Protein AF-0000000076629535 (afdb_homodimer)

Radius of gyration: 28.99 Å; Cα contacts (8 Å, |Δi|>4): 1174; chains: 2; bounding box: 66×89×82 Å

pLDDT: mean 70.81, std 27.28, range [21.86, 98.94]

Secondary structure (DSSP, 8-state):
---------B---PPPTTSEETTSHHHHHHHHHHHHHTTTHHHHHHHHT----SSTT-HHHHHHHHHHHHHT---SSEEETTEE---GGG--SS--BTTB--HHHHHHHHHHTT-EEEEEES--TT--TT-----SS---S--EEE--HHHHHHHHHHHHHSTTEEEEEEEETGGGT-SSSEEEEEEEEEETTTTEEEE--S-TTT---EEEEHHHHHHTT-SEETTTTEE-EEEEEES-HHHHHHHHHS-S-HHHHHHHHHHIIIIIHHS-HHHHHHHHHHHHHHHHTT----S--SGGGTT--S-THHHHHHHHHHHH-TT-TTHHHHHHHHH-S-HHHHHHHHHHHTT--/---------B---PPPTTSEETTSHHHHHHHHHHHHHTTTHHHHHHHHT----SSTT-HHHHHHHHHHHHHT---SSB-STTBB---GGG--SS--BTTB--HHHHHHHHHHTT-EEEEEES--TT--S------SS---S--EEE--HHHHHHHHHHHHHSTTEEEEEEEETGGGT-SSSEEEEEEEEEETTTTEEEE--S-TTT---EEEEHHHHHHTT-SEETTTTEE-EEEEEES-HHHHHHHHHS-S-HHHHHHHHHHIIIIIHHS-GGGTHHHHHHHHHHHHTT----S--SGGGTT--S-THHHHHHHHHHHH-TT-TTHHHHHHHHH-S-HHHHHHHHHHHTT--

Foldseek 3Di:
DPDPPPPDDDFADDADPQWAFCPDPVNVVLVVLQVLLLLQQQVVLLVVLAAAQPDPLRQLLSQLLSLCVSQVQFQVDDDPDPDTGDDSVSQPPADADPRGHAQQSSCVSNVVSQKDKAWEAADVPPDPPPDPQLLPPPPPDRHYYHDYLLNLLLLSSLQSNDGQKWKKWFFACVLSVHPDGTGIWTWRGARPVQQWTWTCGSNCSHPHIIIHRSVSSSVRQADADPPVRGGTTMMMIGNDPVVLLVSLQPFVDDSVLVVCLPCCVPVVVVPDLAVCLVVVVSNVVSGPVSNSDPDDPDPCVVVPPVDCPLVVCLVVCCVSPVPPVPSSVSSCSNCPPCVPVNVVVVCVVVVND/DPDPPPPDDDFADDADPQWAFCPDPVNVVLVVLQVLLLLQQQQVLLVVLAAAQPDPLRQLLSQLLSLCVSQVQFQVDDDPDPDTGDDSVSQPPADADPRGHAQQSSCVSNVVSQKDKAWEAADVPPDPPVLPPQPDPPPPDRRYYYDYLVNLLLLSSLQSNDGQKWKKWFFACVLSVHPDGTGIWTWRGARPVQQWTWTCGSNCSHPHIIIHRSVSSSSRQADADPPVRGGTTMMMIGNDPVVVLVSLQPFVPDSCVVVCLPCCVPVVVVDDLAVCLVVVVVSVVSGPVSDSDPDDPDPCVVVPDVDPCLVVCLVVCCVSPVPPVPSSVSSCVNCPPCVPVNVVVVCVVVVND

Nearest PDB structures (foldseek):
  2bu3-assembly2_B  TM=8.651E-01  e=1.064E-16  Anabaena sp.
  6tjl-assembly1_B  TM=8.712E-01  e=3.256E-16  Nostoc sp. PCC 7120 = FACHB-418
  2bu3-assembly1_A  TM=8.867E-01  e=6.507E-16  Anabaena sp.
  2btw-assembly1_A  TM=8.635E-01  e=5.546E-16  Nostoc sp. PCC 7120 = FACHB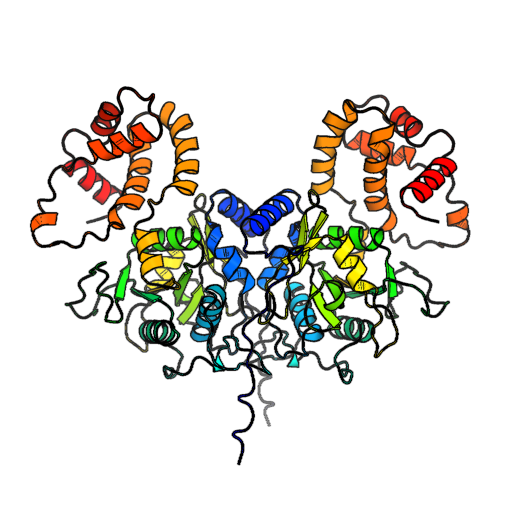-418
  2btw-assembly2_B  TM=8.607E-01  e=4.727E-16  Nostoc sp. PCC 7120 = FACHB-418

Structure (mmCIF, N/CA/C/O backbone):
data_AF-0000000076629535-model_v1
#
loop_
_entity.id
_entity.type
_entity.pdbx_description
1 polymer 'glutathione gamma-glutamylcysteinyltransferase'
#
loop_
_atom_site.group_PDB
_atom_site.id
_atom_site.type_symbol
_atom_site.label_atom_id
_atom_site.label_alt_id
_atom_site.label_comp_id
_atom_site.label_asym_id
_atom_site.label_entity_id
_atom_site.label_seq_id
_atom_site.pdbx_PDB_ins_code
_atom_site.Cartn_x
_atom_site.Cartn_y
_atom_site.Cartn_z
_atom_site.occupancy
_atom_site.B_iso_or_equiv
_atom_site.auth_seq_id
_atom_site.auth_comp_id
_atom_site.auth_asym_id
_atom_site.auth_atom_id
_atom_site.pdbx_PDB_model_num
ATOM 1 N N . MET A 1 1 ? -37.312 14 -29.25 1 21.86 1 MET A N 1
ATOM 2 C CA . MET A 1 1 ? -36 13.352 -29.281 1 21.86 1 MET A CA 1
ATOM 3 C C . MET A 1 1 ? -35.562 12.867 -27.891 1 21.86 1 MET A C 1
ATOM 5 O O . MET A 1 1 ? -35.5 13.656 -26.953 1 21.86 1 MET A O 1
ATOM 9 N N . LYS A 1 2 ? -35.812 11.602 -27.562 1 32.34 2 LYS A N 1
ATOM 10 C CA . LYS A 1 2 ? -35.719 11.039 -26.219 1 32.34 2 LYS A CA 1
ATOM 11 C C . LYS A 1 2 ? -34.312 11.219 -25.656 1 32.34 2 LYS A C 1
ATOM 13 O O . LYS A 1 2 ? -33.312 11.094 -26.391 1 32.34 2 LYS A O 1
ATOM 18 N N . ARG A 1 3 ? -34.094 12.07 -24.625 1 38.34 3 ARG A N 1
ATOM 19 C CA . ARG A 1 3 ? -32.812 12.305 -23.984 1 38.34 3 ARG A CA 1
ATOM 20 C C . ARG A 1 3 ? -32 11.008 -23.891 1 38.34 3 ARG A C 1
ATOM 22 O O . ARG A 1 3 ? -32.531 9.953 -23.562 1 38.34 3 ARG A O 1
ATOM 29 N N . PRO A 1 4 ? -30.906 10.883 -24.625 1 41.47 4 PRO A N 1
ATOM 30 C CA . PRO A 1 4 ? -30.172 9.617 -24.516 1 41.47 4 PRO A CA 1
ATOM 31 C C . PRO A 1 4 ? -30.109 9.078 -23.094 1 41.47 4 PRO A C 1
ATOM 33 O O . PRO A 1 4 ? -30.141 9.859 -22.141 1 41.47 4 PRO A O 1
ATOM 36 N N . PRO A 1 5 ? -30.422 7.855 -22.781 1 44.03 5 PRO A N 1
ATOM 37 C CA . PRO A 1 5 ? -30.484 7.371 -21.406 1 44.03 5 PRO A CA 1
ATOM 38 C C . PRO A 1 5 ? -29.266 7.777 -20.578 1 44.03 5 PRO A C 1
ATOM 40 O O . PRO A 1 5 ? -28.156 7.906 -21.125 1 44.03 5 PRO A O 1
ATOM 43 N N . ALA A 1 6 ? -29.344 8.633 -19.641 1 47.5 6 ALA A N 1
ATOM 44 C CA . ALA A 1 6 ? -28.328 9.133 -18.703 1 47.5 6 ALA A CA 1
ATOM 45 C C . ALA A 1 6 ? -27.312 8.055 -18.375 1 47.5 6 ALA A C 1
ATOM 47 O O . ALA A 1 6 ? -27.672 6.945 -17.969 1 47.5 6 ALA A O 1
ATOM 48 N N . HIS A 1 7 ? -26.172 7.777 -19.156 1 59.19 7 HIS A N 1
ATOM 49 C CA . HIS A 1 7 ? -25.125 6.773 -19 1 59.19 7 HIS A CA 1
ATOM 50 C C . HIS A 1 7 ? -24.734 6.582 -17.547 1 59.19 7 HIS A C 1
ATOM 52 O O . HIS A 1 7 ? -24.297 7.527 -16.891 1 59.19 7 HIS A O 1
ATOM 58 N N . VAL A 1 8 ? -25.109 5.5 -16.844 1 80.69 8 VAL A N 1
ATOM 59 C CA . VAL A 1 8 ? -24.984 5.156 -15.422 1 80.69 8 VAL A CA 1
ATOM 60 C C . VAL A 1 8 ? -23.5 5.004 -15.062 1 80.69 8 VAL A C 1
ATOM 62 O O . VAL A 1 8 ? -22.75 4.328 -15.773 1 80.69 8 VAL A O 1
ATOM 65 N N . SER A 1 9 ? -22.891 5.926 -14.312 1 91.12 9 SER A N 1
ATOM 66 C CA . SER A 1 9 ? -21.531 5.809 -13.781 1 91.12 9 SER A CA 1
ATOM 67 C C . SER A 1 9 ? -21.516 5.078 -12.445 1 91.12 9 SER A C 1
ATOM 69 O O . SER A 1 9 ? -22.547 4.996 -11.773 1 91.12 9 SER A O 1
ATOM 71 N N . LEU A 1 10 ? -20.422 4.344 -12.195 1 95 10 LEU A N 1
ATOM 72 C CA . LEU A 1 10 ? -20.312 3.471 -11.031 1 95 10 LEU A CA 1
ATOM 73 C C . LEU A 1 10 ? -19.188 3.945 -10.109 1 95 10 LEU A C 1
ATOM 75 O O . LEU A 1 10 ? -18.125 4.355 -10.57 1 95 10 LEU A O 1
ATOM 79 N N . TYR A 1 11 ? -19.516 3.936 -8.859 1 96.25 11 TYR A N 1
ATOM 80 C CA . TYR A 1 11 ? -18.516 4.164 -7.832 1 96.25 11 TYR A CA 1
ATOM 81 C C . TYR A 1 11 ? -18.359 2.939 -6.941 1 96.25 11 TYR A C 1
ATOM 83 O O . TYR A 1 11 ? -19.188 2.689 -6.066 1 96.25 11 TYR A O 1
ATOM 91 N N . ARG A 1 12 ? -17.312 2.197 -7.164 1 95.44 12 ARG A N 1
ATOM 92 C CA . ARG A 1 12 ? -16.969 0.992 -6.418 1 95.44 12 ARG A CA 1
ATOM 93 C C . ARG A 1 12 ? -18.125 -0.006 -6.422 1 95.44 12 ARG A C 1
ATOM 95 O O . ARG A 1 12 ? -19.203 0.283 -6.953 1 95.44 12 ARG A O 1
ATOM 102 N N . ARG A 1 13 ? -17.859 -1.17 -5.988 1 96.19 13 ARG A N 1
ATOM 103 C CA . ARG A 1 13 ? -18.797 -2.264 -5.777 1 96.19 13 ARG A CA 1
ATOM 104 C C . ARG A 1 13 ? -18.609 -2.887 -4.398 1 96.19 13 ARG A C 1
ATOM 106 O O . ARG A 1 13 ? -17.531 -2.82 -3.82 1 96.19 13 ARG A O 1
ATOM 113 N N . SER A 1 14 ? -19.672 -3.406 -3.924 1 95.38 14 SER A N 1
ATOM 114 C CA . SER A 1 14 ? -19.609 -4.105 -2.645 1 95.38 14 SER A CA 1
ATOM 115 C C . SER A 1 14 ? -19 -5.496 -2.811 1 95.38 14 SER A C 1
ATOM 117 O O . SER A 1 14 ? -19.297 -6.203 -3.773 1 95.38 14 SER A O 1
ATOM 119 N N . LEU A 1 15 ? -18.156 -5.848 -1.894 1 96.88 15 LEU A N 1
ATOM 120 C CA . LEU A 1 15 ? -17.609 -7.195 -1.875 1 96.88 15 LEU A CA 1
ATOM 121 C C . LEU A 1 15 ? -18.656 -8.211 -1.446 1 96.88 15 LEU A C 1
ATOM 123 O O . LEU A 1 15 ? -19.516 -7.91 -0.607 1 96.88 15 LEU A O 1
ATOM 127 N N . PRO A 1 16 ? -18.594 -9.391 -2.043 1 96.5 16 PRO A N 1
ATOM 128 C CA . PRO A 1 16 ? -19.406 -10.469 -1.476 1 96.5 16 PRO A CA 1
ATOM 129 C C . PRO A 1 16 ? -19.125 -10.695 0.007 1 96.5 16 PRO A C 1
ATOM 131 O O . PRO A 1 16 ? -18 -10.477 0.468 1 96.5 16 PRO A O 1
ATOM 134 N N . ASN A 1 17 ? -20.016 -11.312 0.758 1 94.94 17 ASN A N 1
ATOM 135 C CA . ASN A 1 17 ? -19.984 -11.398 2.215 1 94.94 17 ASN A CA 1
ATOM 136 C C . ASN A 1 17 ? -18.875 -12.32 2.699 1 94.94 17 ASN A C 1
ATOM 138 O O . ASN A 1 17 ? -18.359 -12.148 3.805 1 94.94 17 ASN A O 1
ATOM 142 N N . PHE A 1 18 ? -18.531 -13.258 1.883 1 95.94 18 PHE A N 1
ATOM 143 C CA . PHE A 1 18 ? -17.531 -14.211 2.361 1 95.94 18 PHE A CA 1
ATOM 144 C C . PHE A 1 18 ? -16.125 -13.664 2.162 1 95.94 18 PHE A C 1
ATOM 146 O O . PHE A 1 18 ? -15.148 -14.281 2.59 1 95.94 18 PHE A O 1
ATOM 153 N N . LEU A 1 19 ? -15.992 -12.562 1.471 1 98.56 19 LEU A N 1
ATOM 154 C CA . LEU A 1 19 ? -14.734 -11.828 1.354 1 98.56 19 LEU A CA 1
ATOM 155 C C . LEU A 1 19 ? -14.648 -10.719 2.391 1 98.56 19 LEU A C 1
ATOM 157 O O . LEU A 1 19 ? -15.633 -10 2.613 1 98.56 19 LEU A O 1
ATOM 161 N N . ILE A 1 20 ? -13.516 -10.586 3.059 1 98.62 20 ILE A N 1
ATOM 162 C CA . ILE A 1 20 ? -13.375 -9.641 4.16 1 98.62 20 ILE A CA 1
ATOM 163 C C . ILE A 1 20 ? -12.5 -8.469 3.725 1 98.62 20 ILE A C 1
ATOM 165 O O . ILE A 1 20 ? -11.312 -8.648 3.43 1 98.62 20 ILE A O 1
ATOM 169 N N . PRO A 1 21 ? -13.055 -7.262 3.734 1 98.38 21 PRO A N 1
ATOM 170 C CA . PRO A 1 21 ? -12.242 -6.105 3.338 1 98.38 21 PRO A CA 1
ATOM 171 C C . PRO A 1 21 ? -11.008 -5.922 4.211 1 98.38 21 PRO A C 1
ATOM 173 O O . PRO A 1 21 ? -11.07 -6.102 5.43 1 98.38 21 PRO A O 1
ATOM 176 N N . PHE A 1 22 ? -9.867 -5.602 3.641 1 98.62 22 PHE A N 1
ATOM 177 C CA . PHE A 1 22 ? -8.57 -5.41 4.273 1 98.62 22 PHE A CA 1
ATOM 178 C C . PHE A 1 22 ? -8.664 -4.387 5.398 1 98.62 22 PHE A C 1
ATOM 180 O O . PHE A 1 22 ? -8.109 -4.59 6.477 1 98.62 22 PHE A O 1
ATOM 187 N N . VAL A 1 23 ? -9.414 -3.303 5.207 1 97.44 23 VAL A N 1
ATOM 188 C CA . VAL A 1 23 ? -9.398 -2.154 6.109 1 97.44 23 VAL A CA 1
ATOM 189 C C . VAL A 1 23 ? -10.453 -2.328 7.191 1 97.44 23 VAL A C 1
ATOM 191 O O . VAL A 1 23 ? -10.555 -1.513 8.109 1 97.44 23 VAL A O 1
ATOM 194 N N . SER A 1 24 ? -11.258 -3.414 7.121 1 96.38 24 SER A N 1
ATOM 195 C CA . SER A 1 24 ? -12.25 -3.682 8.156 1 96.38 24 SER A CA 1
ATOM 196 C C . SER A 1 24 ? -11.586 -4.133 9.453 1 96.38 24 SER A C 1
ATOM 198 O O . SER A 1 24 ? -10.414 -4.508 9.461 1 96.38 24 SER A O 1
ATOM 200 N N . THR A 1 25 ? -12.391 -4.07 10.531 1 94.06 25 THR A N 1
ATOM 201 C CA . THR A 1 25 ? -11.891 -4.539 11.82 1 94.06 25 THR A CA 1
ATOM 202 C C . THR A 1 25 ? -11.438 -5.992 11.727 1 94.06 25 THR A C 1
ATOM 204 O O . THR A 1 25 ? -10.359 -6.34 12.211 1 94.06 25 THR A O 1
ATOM 207 N N . LYS A 1 26 ? -12.25 -6.781 11.109 1 97.06 26 LYS A N 1
ATOM 208 C CA . LYS A 1 26 ? -11.891 -8.188 10.93 1 97.06 26 LYS A CA 1
ATOM 209 C C . LYS A 1 26 ? -10.664 -8.328 10.039 1 97.06 26 LYS A C 1
ATOM 211 O O . LYS A 1 26 ? -9.789 -9.164 10.305 1 97.06 26 LYS A O 1
ATOM 216 N N . GLY A 1 27 ? -10.586 -7.551 8.984 1 98.31 27 GLY A N 1
ATOM 217 C CA . GLY A 1 27 ? -9.422 -7.59 8.102 1 98.31 27 GLY A CA 1
ATOM 218 C C . GLY A 1 27 ? -8.133 -7.227 8.805 1 98.31 27 GLY A C 1
ATOM 219 O O . GLY A 1 27 ? -7.094 -7.852 8.57 1 98.31 27 GLY A O 1
ATOM 220 N N . LYS A 1 28 ? -8.195 -6.258 9.648 1 96.56 28 LYS A N 1
ATOM 221 C CA . LYS A 1 28 ? -7.031 -5.832 10.414 1 96.56 28 LYS A CA 1
ATOM 222 C C . LYS A 1 28 ? -6.602 -6.902 11.414 1 96.56 28 LYS A C 1
ATOM 224 O O . LYS A 1 28 ? -5.41 -7.094 11.648 1 96.56 28 LYS A O 1
ATOM 229 N N . THR A 1 29 ? -7.562 -7.586 11.977 1 95.81 29 THR A N 1
ATOM 230 C CA . THR A 1 29 ? -7.266 -8.68 12.891 1 95.81 29 THR A CA 1
ATOM 231 C C . THR A 1 29 ? -6.578 -9.828 12.156 1 95.81 29 THR A C 1
ATOM 233 O O . THR A 1 29 ? -5.605 -10.398 12.656 1 95.81 29 THR A O 1
ATOM 236 N N . LEU A 1 30 ? -7.105 -10.148 11 1 97.94 30 LEU A N 1
ATOM 237 C CA . LEU A 1 30 ? -6.477 -11.172 10.172 1 97.94 30 LEU A CA 1
ATOM 238 C C . LEU A 1 30 ? -5.047 -10.781 9.82 1 97.94 30 LEU A C 1
ATOM 240 O O . LEU A 1 30 ? -4.141 -11.617 9.852 1 97.94 30 LEU A O 1
ATOM 244 N N . PHE A 1 31 ? -4.887 -9.547 9.531 1 98.5 31 PHE A N 1
ATOM 245 C CA . PHE A 1 31 ? -3.572 -9.023 9.188 1 98.5 31 PHE A CA 1
ATOM 246 C C . PHE A 1 31 ? -2.594 -9.211 10.336 1 98.5 31 PHE A C 1
ATOM 248 O O . PHE A 1 31 ? -1.483 -9.711 10.141 1 98.5 31 PHE A O 1
ATOM 255 N N . LYS A 1 32 ? -2.99 -8.781 11.461 1 95.31 32 LYS A N 1
ATOM 256 C CA . LYS A 1 32 ? -2.133 -8.883 12.641 1 95.31 32 LYS A CA 1
ATOM 257 C C . LYS A 1 32 ? -1.774 -10.336 12.93 1 95.31 32 LYS A C 1
ATOM 259 O O . LYS A 1 32 ? -0.626 -10.648 13.258 1 95.31 32 LYS A O 1
ATOM 264 N N . GLY A 1 33 ? -2.746 -11.188 12.828 1 93.19 33 GLY A N 1
ATOM 265 C CA . GLY A 1 33 ? -2.477 -12.602 13.016 1 93.19 33 GLY A CA 1
ATOM 266 C C . GLY A 1 33 ? -1.476 -13.156 12.023 1 93.19 33 GLY A C 1
ATOM 267 O O . GLY A 1 33 ? -0.523 -13.836 12.406 1 93.19 33 GLY A O 1
ATOM 268 N N . ALA A 1 34 ? -1.669 -12.836 10.789 1 95.88 34 ALA A N 1
ATOM 269 C CA . ALA A 1 34 ? -0.779 -13.312 9.727 1 95.88 34 ALA A CA 1
ATOM 270 C C . ALA A 1 34 ? 0.629 -12.75 9.906 1 95.88 34 ALA A C 1
ATOM 272 O O . ALA A 1 34 ? 1.616 -13.445 9.648 1 95.88 34 ALA A O 1
ATOM 273 N N . LEU A 1 35 ? 0.674 -11.492 10.289 1 95.12 35 LEU A N 1
ATOM 274 C CA . LEU A 1 35 ? 1.957 -10.852 10.547 1 95.12 35 LEU A CA 1
ATOM 275 C C . LEU A 1 35 ? 2.715 -11.57 11.656 1 95.12 35 LEU A C 1
ATOM 277 O O . LEU A 1 35 ? 3.918 -11.812 11.531 1 95.12 35 LEU A O 1
ATOM 281 N N . ASN A 1 36 ? 2.008 -11.891 12.664 1 87.88 36 ASN A N 1
ATOM 282 C CA . ASN A 1 36 ? 2.615 -12.578 13.797 1 87.88 36 ASN A CA 1
ATOM 283 C C . ASN A 1 36 ? 3.066 -13.984 13.422 1 87.88 36 ASN A C 1
ATOM 285 O O . ASN A 1 36 ? 4.035 -14.5 13.984 1 87.88 36 ASN A O 1
ATOM 289 N N . GLU A 1 37 ? 2.389 -14.523 12.414 1 83.31 37 GLU A N 1
ATOM 290 C CA . GLU A 1 37 ? 2.738 -15.852 11.93 1 83.31 37 GLU A CA 1
ATOM 291 C C . GLU A 1 37 ? 3.959 -15.805 11.016 1 83.31 37 GLU A C 1
ATOM 293 O O . GLU A 1 37 ? 4.562 -16.844 10.719 1 83.31 37 GLU A O 1
ATOM 298 N N . GLY A 1 38 ? 4.328 -14.656 10.594 1 86.69 38 GLY A N 1
ATOM 299 C CA . GLY A 1 38 ? 5.418 -14.523 9.641 1 86.69 38 GLY A CA 1
ATOM 300 C C . GLY A 1 38 ? 4.973 -14.711 8.195 1 86.69 38 GLY A C 1
ATOM 301 O O . GLY A 1 38 ? 5.801 -14.922 7.309 1 86.69 38 GLY A O 1
ATOM 302 N N . ASN A 1 39 ? 3.688 -14.633 7.934 1 91.56 39 ASN A N 1
ATOM 303 C CA . ASN A 1 39 ? 3.127 -14.883 6.609 1 91.56 39 ASN A CA 1
ATOM 304 C C . ASN A 1 39 ? 2.758 -13.586 5.895 1 91.56 39 ASN A C 1
ATOM 306 O O . ASN A 1 39 ? 1.812 -13.555 5.105 1 91.56 39 ASN A O 1
ATOM 310 N N . MET A 1 40 ? 3.461 -12.523 6.27 1 96.5 40 MET A N 1
ATOM 311 C CA . MET A 1 40 ? 3.193 -11.234 5.641 1 96.5 40 MET A CA 1
ATOM 312 C C . MET A 1 40 ? 4.477 -10.617 5.098 1 96.5 40 MET A C 1
ATOM 314 O O . MET A 1 40 ? 4.551 -9.406 4.902 1 96.5 40 MET A O 1
ATOM 318 N N . GLU A 1 41 ? 5.523 -11.438 4.883 1 90.94 41 GLU A N 1
ATOM 319 C CA . GLU A 1 41 ? 6.82 -10.898 4.484 1 90.94 41 GLU A CA 1
ATOM 320 C C . GLU A 1 41 ? 6.734 -10.195 3.131 1 90.94 41 GLU A C 1
ATOM 322 O O . GLU A 1 41 ? 7.27 -9.102 2.959 1 90.94 41 GLU A O 1
ATOM 327 N N . ASN A 1 42 ? 6.102 -10.867 2.213 1 94.19 42 ASN A N 1
ATOM 328 C CA . ASN A 1 42 ? 6.023 -10.297 0.873 1 94.19 42 ASN A CA 1
ATOM 329 C C . ASN A 1 42 ? 5.125 -9.062 0.841 1 94.19 42 ASN A C 1
ATOM 331 O O . ASN A 1 42 ? 5.168 -8.281 -0.109 1 94.19 42 ASN A O 1
ATOM 335 N N . TYR A 1 43 ? 4.258 -8.922 1.862 1 98.44 43 TYR A N 1
ATOM 336 C CA . TYR A 1 43 ? 3.32 -7.805 1.924 1 98.44 43 TYR A CA 1
ATOM 337 C C . TYR A 1 43 ? 4.051 -6.469 1.854 1 98.44 43 TYR A C 1
ATOM 339 O O . TYR A 1 43 ? 3.592 -5.539 1.189 1 98.44 43 TYR A O 1
ATOM 347 N N . PHE A 1 44 ? 5.113 -6.375 2.561 1 98 44 PHE A N 1
ATOM 348 C CA . PHE A 1 44 ? 5.801 -5.098 2.707 1 98 44 PHE A CA 1
ATOM 349 C C . PHE A 1 44 ? 6.246 -4.562 1.351 1 98 44 PHE A C 1
ATOM 351 O O . PHE A 1 44 ? 5.98 -3.408 1.015 1 98 44 PHE A O 1
ATOM 358 N N . GLU A 1 45 ? 6.828 -5.391 0.548 1 97.56 45 GLU A N 1
ATOM 359 C CA . GLU A 1 45 ? 7.262 -4.945 -0.773 1 97.56 45 GLU A CA 1
ATOM 360 C C . GLU A 1 45 ? 6.066 -4.707 -1.694 1 97.56 45 GLU A C 1
ATOM 362 O O . GLU A 1 45 ? 6.047 -3.742 -2.459 1 97.56 45 GLU A O 1
ATOM 367 N N . LEU A 1 46 ? 5.117 -5.543 -1.604 1 98.62 46 LEU A N 1
ATOM 368 C CA . LEU A 1 46 ? 3.961 -5.434 -2.486 1 98.62 46 LEU A CA 1
ATOM 369 C C . LEU A 1 46 ? 3.133 -4.199 -2.145 1 98.62 46 LEU A C 1
ATOM 371 O O . LEU A 1 46 ? 2.658 -3.498 -3.041 1 98.62 46 LEU A O 1
ATOM 375 N N . SER A 1 47 ? 2.891 -3.973 -0.844 1 98.5 47 SER A N 1
ATOM 376 C CA . SER A 1 47 ? 2.098 -2.814 -0.444 1 98.5 47 SER A CA 1
ATOM 377 C C . SER A 1 47 ? 2.785 -1.512 -0.841 1 98.5 47 SER A C 1
ATOM 379 O O . SER A 1 47 ? 2.117 -0.536 -1.191 1 98.5 47 SER A O 1
ATOM 381 N N . GLU A 1 48 ? 4.094 -1.496 -0.781 1 97.94 48 GLU A N 1
ATOM 382 C CA . GLU A 1 48 ? 4.855 -0.311 -1.16 1 97.94 48 GLU A CA 1
ATOM 383 C C . GLU A 1 48 ? 4.707 -0.013 -2.65 1 97.94 48 GLU A C 1
ATOM 385 O O . GLU A 1 48 ? 4.855 1.134 -3.076 1 97.94 48 GLU A O 1
ATOM 390 N N . GLN A 1 49 ? 4.371 -1.016 -3.393 1 97.88 49 GLN A N 1
ATOM 391 C CA . GLN A 1 49 ? 4.281 -0.866 -4.84 1 97.88 49 GLN A CA 1
ATOM 392 C C . GLN A 1 49 ? 2.865 -1.14 -5.336 1 97.88 49 GLN A C 1
ATOM 394 O O . GLN A 1 49 ? 2.658 -1.415 -6.523 1 97.88 49 GLN A O 1
ATOM 399 N N . TYR A 1 50 ? 1.913 -1.141 -4.41 1 98.25 50 TYR A N 1
ATOM 400 C CA . TYR A 1 50 ? 0.516 -1.366 -4.762 1 98.25 50 TYR A CA 1
ATOM 401 C C . TYR A 1 50 ? 0.016 -0.297 -5.727 1 98.25 50 TYR A C 1
ATOM 403 O O . TYR A 1 50 ? 0.306 0.889 -5.551 1 98.25 50 TYR A O 1
ATOM 411 N N . VAL A 1 51 ? -0.73 -0.709 -6.805 1 96.75 51 VAL A N 1
ATOM 412 C CA . VAL A 1 51 ? -1.146 0.276 -7.797 1 96.75 51 VAL A CA 1
ATOM 413 C C . VAL A 1 51 ? -2.604 0.037 -8.188 1 96.75 51 VAL A C 1
ATOM 415 O O . VAL A 1 51 ? -3.119 -1.071 -8.031 1 96.75 51 VAL A O 1
ATOM 418 N N . THR A 1 52 ? -3.209 1.137 -8.562 1 97 52 THR A N 1
ATOM 419 C CA . THR A 1 52 ? -4.457 1.038 -9.305 1 97 52 THR A CA 1
ATOM 420 C C . THR A 1 52 ? -4.188 0.777 -10.789 1 97 52 THR A C 1
ATOM 422 O O . THR A 1 52 ? -3.408 1.493 -11.414 1 97 52 THR A O 1
ATOM 425 N N . GLN A 1 53 ? -4.852 -0.231 -11.273 1 97.06 53 GLN A N 1
ATOM 426 C CA . GLN A 1 53 ? -4.637 -0.489 -12.695 1 97.06 53 GLN A CA 1
ATOM 427 C C . GLN A 1 53 ? -4.945 0.749 -13.531 1 97.06 53 GLN A C 1
ATOM 429 O O . GLN A 1 53 ? -5.895 1.48 -13.242 1 97.06 53 GLN A O 1
ATOM 434 N N . ALA A 1 54 ? -4.188 0.921 -14.562 1 93.56 54 ALA A N 1
ATOM 435 C CA . ALA A 1 54 ? -4.223 2.154 -15.344 1 93.56 54 ALA A CA 1
ATOM 436 C C . ALA A 1 54 ? -5.52 2.262 -16.141 1 93.56 54 ALA A C 1
ATOM 438 O O . ALA A 1 54 ? -6.031 3.361 -16.359 1 93.56 54 ALA A O 1
ATOM 439 N N . ARG A 1 55 ? -6 1.223 -16.781 1 92.88 55 ARG A N 1
ATOM 440 C CA . ARG A 1 55 ? -7.27 1.093 -17.484 1 92.88 55 ARG A CA 1
ATOM 441 C C . ARG A 1 55 ? -8.031 -0.145 -17.031 1 92.88 55 ARG A C 1
ATOM 443 O O . ARG A 1 55 ? -7.438 -1.079 -16.484 1 92.88 55 ARG A O 1
ATOM 450 N N . PRO A 1 56 ? -9.312 -0.126 -17.141 1 89.88 56 PRO A N 1
ATOM 451 C CA . PRO A 1 56 ? -10.102 -1.269 -16.672 1 89.88 56 PRO A CA 1
ATOM 452 C C . PRO A 1 56 ? -9.578 -2.604 -17.203 1 89.88 56 PRO A C 1
ATOM 454 O O . PRO A 1 56 ? -9.727 -3.633 -16.531 1 89.88 56 PRO A O 1
ATOM 457 N N . GLU A 1 57 ? -8.898 -2.619 -18.344 1 91.56 57 GLU A N 1
ATOM 458 C CA . GLU A 1 57 ? -8.438 -3.865 -18.953 1 91.56 57 GLU A CA 1
ATOM 459 C C . GLU A 1 57 ? -6.98 -4.148 -18.594 1 91.56 57 GLU A C 1
ATOM 461 O O . GLU A 1 57 ? -6.406 -5.145 -19.031 1 91.56 57 GLU A O 1
ATOM 466 N N . ASP A 1 58 ? -6.332 -3.346 -17.719 1 94.62 58 ASP A N 1
ATOM 467 C CA . ASP A 1 58 ? -4.883 -3.391 -17.531 1 94.62 58 ASP A CA 1
ATOM 468 C C . ASP A 1 58 ? -4.52 -4.176 -16.266 1 94.62 58 ASP A C 1
ATOM 470 O O . ASP A 1 58 ? -3.453 -3.965 -15.688 1 94.62 58 ASP A O 1
ATOM 474 N N . CYS A 1 59 ? -5.352 -5.051 -15.836 1 97.44 59 CYS A N 1
ATOM 475 C CA . CYS A 1 59 ? -5.082 -5.746 -14.578 1 97.44 59 CYS A CA 1
ATOM 476 C C . CYS A 1 59 ? -3.814 -6.59 -14.688 1 97.44 59 CYS A C 1
ATOM 478 O O . CYS A 1 59 ? -3.023 -6.645 -13.742 1 97.44 59 CYS A O 1
ATOM 480 N N . ALA A 1 60 ? -3.578 -7.23 -15.836 1 97.12 60 ALA A N 1
ATOM 481 C CA . ALA A 1 60 ? -2.402 -8.078 -16 1 97.12 60 ALA A CA 1
ATOM 482 C C . ALA A 1 60 ? -1.119 -7.258 -15.969 1 97.12 60 ALA A C 1
ATOM 484 O O . ALA A 1 60 ? -0.225 -7.523 -15.156 1 97.12 60 ALA A O 1
ATOM 485 N N . VAL A 1 61 ? -1.049 -6.234 -16.781 1 97.25 61 VAL A N 1
ATOM 486 C CA . VAL A 1 61 ? 0.176 -5.449 -16.891 1 97.25 61 VAL A CA 1
ATOM 487 C C . VAL A 1 61 ? 0.409 -4.664 -15.602 1 97.25 61 VAL A C 1
ATOM 489 O O . VAL A 1 61 ? 1.552 -4.496 -15.172 1 97.25 61 VAL A O 1
ATOM 492 N N . SER A 1 62 ? -0.641 -4.141 -14.984 1 97.94 62 SER A N 1
ATOM 493 C CA . SER A 1 62 ? -0.482 -3.406 -13.734 1 97.94 62 SER A CA 1
ATOM 494 C C . SER A 1 62 ? 0 -4.32 -12.609 1 97.94 62 SER A C 1
ATOM 496 O O . SER A 1 62 ? 0.818 -3.916 -11.781 1 97.94 62 SER A O 1
ATOM 498 N N . SER A 1 63 ? -0.531 -5.551 -12.57 1 98.56 63 SER A N 1
ATOM 499 C CA . SER A 1 63 ? -0.033 -6.52 -11.602 1 98.56 63 SER A CA 1
ATOM 500 C C . SER A 1 63 ? 1.451 -6.801 -11.805 1 98.56 63 SER A C 1
ATOM 502 O O . SER A 1 63 ? 2.209 -6.914 -10.844 1 98.56 63 SER A O 1
ATOM 504 N N . LEU A 1 64 ? 1.813 -6.91 -13.047 1 98.25 64 LEU A N 1
ATOM 505 C CA . LEU A 1 64 ? 3.213 -7.199 -13.344 1 98.25 64 LEU A CA 1
ATOM 506 C C . LEU A 1 64 ? 4.102 -6.016 -12.984 1 98.25 64 LEU A C 1
ATOM 508 O O . LEU A 1 64 ? 5.215 -6.195 -12.484 1 98.25 64 LEU A O 1
ATOM 512 N N . VAL A 1 65 ? 3.639 -4.809 -13.25 1 98.25 65 VAL A N 1
ATOM 513 C CA . VAL A 1 65 ? 4.355 -3.602 -12.852 1 98.25 65 VAL A CA 1
ATOM 514 C C . VAL A 1 65 ? 4.617 -3.631 -11.352 1 98.25 65 VAL A C 1
ATOM 516 O O . VAL A 1 65 ? 5.73 -3.338 -10.898 1 98.25 65 VAL A O 1
ATOM 519 N N . MET A 1 66 ? 3.598 -3.965 -10.609 1 98.12 66 MET A N 1
ATOM 520 C CA . MET A 1 66 ? 3.715 -4.09 -9.164 1 98.12 66 MET A CA 1
ATOM 521 C C . MET A 1 66 ? 4.801 -5.09 -8.789 1 98.12 66 MET A C 1
ATOM 523 O O . MET A 1 66 ? 5.633 -4.816 -7.918 1 98.12 66 MET A O 1
ATOM 527 N N . ILE A 1 67 ? 4.809 -6.184 -9.453 1 98.31 67 ILE A N 1
ATOM 528 C CA . ILE A 1 67 ? 5.746 -7.262 -9.164 1 98.31 67 ILE A CA 1
ATOM 529 C C . ILE A 1 67 ? 7.164 -6.824 -9.531 1 98.31 67 ILE A C 1
ATOM 531 O O . ILE A 1 67 ? 8.086 -6.965 -8.727 1 98.31 67 ILE A O 1
ATOM 535 N N . LEU A 1 68 ? 7.363 -6.301 -10.688 1 98.19 68 LEU A N 1
ATOM 536 C CA . LEU A 1 68 ? 8.688 -5.945 -11.188 1 98.19 68 LEU A CA 1
ATOM 537 C C . LEU A 1 68 ? 9.305 -4.836 -10.336 1 98.19 68 LEU A C 1
ATOM 539 O O . LEU A 1 68 ? 10.492 -4.895 -10 1 98.19 68 LEU A O 1
ATOM 543 N N . ASN A 1 69 ? 8.539 -3.846 -9.984 1 98.38 69 ASN A N 1
ATOM 544 C CA . ASN A 1 69 ? 9.031 -2.789 -9.109 1 98.38 69 ASN A CA 1
ATOM 545 C C . ASN A 1 69 ? 9.32 -3.314 -7.707 1 98.38 69 ASN A C 1
ATOM 547 O O . ASN A 1 69 ? 10.281 -2.881 -7.062 1 98.38 69 ASN A O 1
ATOM 551 N N . SER A 1 70 ? 8.484 -4.223 -7.242 1 98 70 SER A N 1
ATOM 552 C CA . SER A 1 70 ? 8.711 -4.828 -5.934 1 98 70 SER A CA 1
ATOM 553 C C . SER A 1 70 ? 10 -5.648 -5.922 1 98 70 SER A C 1
ATOM 555 O O . SER A 1 70 ? 10.68 -5.738 -4.898 1 98 70 SER A O 1
ATOM 557 N N . LEU A 1 71 ? 10.312 -6.227 -7.066 1 96.62 71 LEU A N 1
ATOM 558 C CA . LEU A 1 71 ? 11.523 -7.027 -7.188 1 96.62 71 LEU A CA 1
ATOM 559 C C . LEU A 1 71 ? 12.75 -6.137 -7.328 1 96.62 71 LEU A C 1
ATOM 561 O O . LEU A 1 71 ? 13.883 -6.609 -7.223 1 96.62 71 LEU A O 1
ATOM 565 N N . GLY A 1 72 ? 12.578 -4.914 -7.562 1 96.38 72 GLY A N 1
ATOM 566 C CA . GLY A 1 72 ? 13.68 -3.982 -7.73 1 96.38 72 GLY A CA 1
ATOM 567 C C . GLY A 1 72 ? 14.398 -4.145 -9.055 1 96.38 72 GLY A C 1
ATOM 568 O O . GLY A 1 72 ? 15.609 -3.926 -9.141 1 96.38 72 GLY A O 1
ATOM 569 N N . ILE A 1 73 ? 13.688 -4.531 -10.016 1 96 73 ILE A N 1
ATOM 570 C CA . ILE A 1 73 ? 14.289 -4.688 -11.336 1 96 73 ILE A CA 1
ATOM 571 C C . ILE A 1 73 ? 14.305 -3.342 -12.062 1 96 73 ILE A C 1
ATOM 573 O O . ILE A 1 73 ? 13.281 -2.645 -12.109 1 96 73 ILE A O 1
ATOM 577 N N . ASP A 1 74 ? 15.453 -2.984 -12.578 1 96.75 74 ASP A N 1
ATOM 578 C CA . ASP A 1 74 ? 15.594 -1.788 -13.398 1 96.75 74 ASP A CA 1
ATOM 579 C C . ASP A 1 74 ? 15.086 -2.037 -14.82 1 96.75 74 ASP A C 1
ATOM 581 O O . ASP A 1 74 ? 15.594 -2.916 -15.523 1 96.75 74 ASP A O 1
ATOM 585 N N . PRO A 1 75 ? 14.094 -1.245 -15.258 1 96.75 75 PRO A N 1
ATOM 586 C CA . PRO A 1 75 ? 13.609 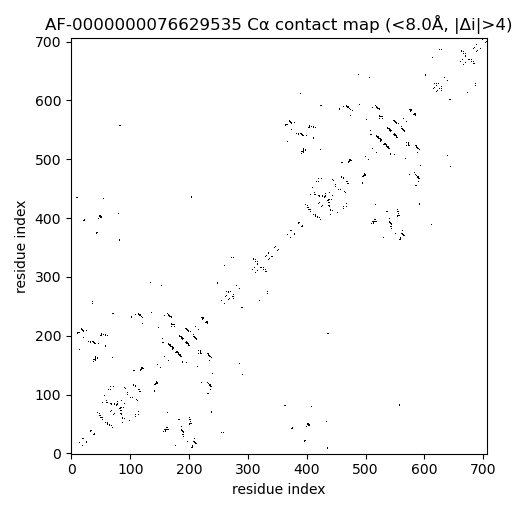-1.443 -16.625 1 96.75 75 PRO A CA 1
ATOM 587 C C . PRO A 1 75 ? 14.648 -1.059 -17.688 1 96.75 75 PRO A C 1
ATOM 589 O O . PRO A 1 75 ? 14.5 -1.408 -18.859 1 96.75 75 PRO A O 1
ATOM 592 N N . GLU A 1 76 ? 15.664 -0.264 -17.312 1 95.06 76 GLU A N 1
ATOM 593 C CA . GLU A 1 76 ? 16.703 0.24 -18.203 1 95.06 76 GLU A CA 1
ATOM 594 C C . GLU A 1 76 ? 16.109 1.08 -19.328 1 95.06 76 GLU A C 1
ATOM 596 O O . GLU A 1 76 ? 16.688 1.164 -20.422 1 95.06 76 GLU A O 1
ATOM 601 N N . LYS A 1 77 ? 14.938 1.523 -19.141 1 94.19 77 LYS A N 1
ATOM 602 C CA . LYS A 1 77 ? 14.219 2.451 -20.016 1 94.19 77 LYS A CA 1
ATOM 603 C C . LYS A 1 77 ? 13.617 3.604 -19.219 1 94.19 77 LYS A C 1
ATOM 605 O O . LYS A 1 77 ? 13.109 3.398 -18.109 1 94.19 77 LYS A O 1
ATOM 610 N N . LYS A 1 78 ? 13.648 4.707 -19.844 1 94.56 78 LYS A N 1
ATOM 611 C CA . LYS A 1 78 ? 13.094 5.883 -19.172 1 94.56 78 LYS A CA 1
ATOM 612 C C . LYS A 1 78 ? 11.57 5.812 -19.094 1 94.56 78 LYS A C 1
ATOM 614 O O . LYS A 1 78 ? 10.914 5.402 -20.062 1 94.56 78 LYS A O 1
ATOM 619 N N . TRP A 1 79 ? 11.023 6.137 -17.922 1 95.31 79 TRP A N 1
ATOM 620 C CA . TRP A 1 79 ? 9.594 6.289 -17.688 1 95.31 79 TRP A CA 1
ATOM 621 C C . TRP A 1 79 ? 9.156 7.73 -17.922 1 95.31 79 TRP A C 1
ATOM 623 O O . TRP A 1 79 ? 8.617 8.055 -18.984 1 95.31 79 TRP A O 1
ATOM 633 N N . LYS A 1 80 ? 9.438 8.648 -17.047 1 93.62 80 LYS A N 1
ATOM 634 C CA . LYS A 1 80 ? 9.18 10.086 -17.125 1 93.62 80 LYS A CA 1
ATOM 635 C C . LYS A 1 80 ? 10.383 10.891 -16.641 1 93.62 80 LYS A C 1
ATOM 637 O O . LYS A 1 80 ? 11.047 10.516 -15.672 1 93.62 80 LYS A O 1
ATOM 642 N N . GLY A 1 81 ? 10.641 11.992 -17.406 1 92 81 GLY A N 1
ATOM 643 C CA . GLY A 1 81 ? 11.859 12.719 -17.062 1 92 81 GLY A CA 1
ATOM 644 C C . GLY A 1 81 ? 13.109 11.859 -17.141 1 92 81 GLY A C 1
ATOM 645 O O . GLY A 1 81 ? 13.281 11.102 -18.109 1 92 81 GLY A O 1
ATOM 646 N N . PRO A 1 82 ? 13.992 11.992 -16.203 1 94.25 82 PRO A N 1
ATOM 647 C CA . PRO A 1 82 ? 15.219 11.195 -16.234 1 94.25 82 PRO A CA 1
ATOM 648 C C . PRO A 1 82 ? 15.055 9.836 -15.539 1 94.25 82 PRO A C 1
ATOM 650 O O . PRO A 1 82 ? 16.016 9.07 -15.445 1 94.25 82 PRO A O 1
ATOM 653 N N . TRP A 1 83 ? 13.883 9.492 -15.133 1 96.56 83 TRP A N 1
ATOM 654 C CA . TRP A 1 83 ? 13.719 8.367 -14.219 1 96.56 83 TRP A CA 1
ATOM 655 C C . TRP A 1 83 ? 13.375 7.094 -14.977 1 96.56 83 TRP A C 1
ATOM 657 O O . TRP A 1 83 ? 12.578 7.121 -15.914 1 96.56 83 TRP A O 1
ATOM 667 N N . ARG A 1 84 ? 14.016 6.066 -14.547 1 97.25 84 ARG A N 1
ATOM 668 C CA . ARG A 1 84 ? 13.688 4.719 -14.992 1 97.25 84 ARG A CA 1
ATOM 669 C C . ARG A 1 84 ? 12.812 4.004 -13.969 1 97.25 84 ARG A C 1
ATOM 671 O O . ARG A 1 84 ? 13.227 3.805 -12.82 1 97.25 84 ARG A O 1
ATOM 678 N N . TRP A 1 85 ? 11.648 3.611 -14.398 1 97.38 85 TRP A N 1
ATOM 679 C CA . TRP A 1 85 ? 10.648 3.016 -13.523 1 97.38 85 TRP A CA 1
ATOM 680 C C . TRP A 1 85 ? 9.602 2.256 -14.328 1 97.38 85 TRP A C 1
ATOM 682 O O . TRP A 1 85 ? 9.164 2.721 -15.391 1 97.38 85 TRP A O 1
ATOM 692 N N . PHE A 1 86 ? 9.234 1.087 -13.891 1 97.88 86 PHE A N 1
ATOM 693 C CA . PHE A 1 86 ? 8.25 0.317 -14.641 1 97.88 86 PHE A CA 1
ATOM 694 C C . PHE A 1 86 ? 6.879 0.976 -14.57 1 97.88 86 PHE A C 1
ATOM 696 O O . PHE A 1 86 ? 6.406 1.325 -13.484 1 97.88 86 PHE A O 1
ATOM 703 N N . SER A 1 87 ? 6.293 1.143 -15.609 1 96.12 87 SER A N 1
ATOM 704 C CA . SER A 1 87 ? 4.887 1.475 -15.812 1 96.12 87 SER A CA 1
ATOM 705 C C . SER A 1 87 ? 4.258 0.593 -16.891 1 96.12 87 SER A C 1
ATOM 707 O O . SER A 1 87 ? 4.969 -0.11 -17.609 1 96.12 87 SER A O 1
ATOM 709 N N . GLU A 1 88 ? 2.939 0.607 -16.969 1 94.75 88 GLU A N 1
ATOM 710 C CA . GLU A 1 88 ? 2.221 -0.263 -17.891 1 94.75 88 GLU A CA 1
ATOM 711 C C . GLU A 1 88 ? 2.676 -0.037 -19.328 1 94.75 88 GLU A C 1
ATOM 713 O O . GLU A 1 88 ? 2.791 -0.987 -20.109 1 94.75 88 GLU A O 1
ATOM 718 N N . ASP A 1 89 ? 3.076 1.153 -19.625 1 92.38 89 ASP A N 1
ATOM 719 C CA . ASP A 1 89 ? 3.43 1.519 -21 1 92.38 89 ASP A CA 1
ATOM 720 C C . ASP A 1 89 ? 4.793 0.947 -21.375 1 92.38 89 ASP A C 1
ATOM 722 O O . ASP A 1 89 ? 5.117 0.848 -22.562 1 92.38 89 ASP A O 1
ATOM 726 N N . LEU A 1 90 ? 5.586 0.59 -20.453 1 94.06 90 LEU A N 1
ATOM 727 C CA . LEU A 1 90 ? 6.938 0.114 -20.719 1 94.06 90 LEU A CA 1
ATOM 728 C C . LEU A 1 90 ? 6.949 -1.398 -20.922 1 94.06 90 LEU A C 1
ATOM 730 O O . LEU A 1 90 ? 7.965 -1.966 -21.328 1 94.06 90 LEU A O 1
ATOM 734 N N . LEU A 1 91 ? 5.785 -2.053 -20.625 1 93.06 91 LEU A N 1
ATOM 735 C CA . LEU A 1 91 ? 5.68 -3.492 -20.828 1 93.06 91 LEU A CA 1
ATOM 736 C C . LEU A 1 91 ? 5.219 -3.811 -22.25 1 93.06 91 LEU A C 1
ATOM 738 O O . LEU A 1 91 ? 4.043 -4.105 -22.469 1 93.06 91 LEU A O 1
ATOM 742 N N . SER A 1 92 ? 6.137 -3.83 -23.281 1 85.81 92 SER A N 1
ATOM 743 C CA . SER A 1 92 ? 5.699 -3.871 -24.688 1 85.81 92 SER A CA 1
ATOM 744 C C . SER A 1 92 ? 6.332 -5.043 -25.422 1 85.81 92 SER A C 1
ATOM 746 O O . SER A 1 92 ? 6.262 -5.117 -26.656 1 85.81 92 SER A O 1
ATOM 748 N N . CYS A 1 93 ? 6.836 -5.977 -24.766 1 86.56 93 CYS A N 1
ATOM 749 C CA . CYS A 1 93 ? 7.566 -7.027 -25.469 1 86.56 93 CYS A CA 1
ATOM 750 C C . CYS A 1 93 ? 6.629 -8.148 -25.906 1 86.56 93 CYS A C 1
ATOM 752 O O . CYS A 1 93 ? 7.027 -9.047 -26.641 1 86.56 93 CYS A O 1
ATOM 754 N N . VAL A 1 94 ? 5.414 -8.141 -25.359 1 85.94 94 VAL A N 1
ATOM 755 C CA . VAL A 1 94 ? 4.383 -9.094 -25.75 1 85.94 94 VAL A CA 1
ATOM 756 C C . VAL A 1 94 ? 3.1 -8.352 -26.109 1 85.94 94 VAL A C 1
ATOM 758 O O . VAL A 1 94 ? 2.639 -7.496 -25.359 1 85.94 94 VAL A O 1
ATOM 761 N N . ASP A 1 95 ? 2.518 -8.648 -27.219 1 85.81 95 ASP A N 1
ATOM 762 C CA . ASP A 1 95 ? 1.27 -8.008 -27.625 1 85.81 95 ASP A CA 1
ATOM 763 C C . ASP A 1 95 ? 0.074 -8.641 -26.922 1 85.81 95 ASP A C 1
ATOM 765 O O . ASP A 1 95 ? -0.015 -9.867 -26.812 1 85.81 95 ASP A O 1
ATOM 769 N N . PRO A 1 96 ? -0.733 -7.75 -26.438 1 85.69 96 PRO A N 1
ATOM 770 C CA . PRO A 1 96 ? -1.927 -8.289 -25.781 1 85.69 96 PRO A CA 1
ATOM 771 C C . PRO A 1 96 ? -2.881 -8.969 -26.766 1 85.69 96 PRO A C 1
ATOM 773 O O . PRO A 1 96 ? -2.814 -8.719 -27.969 1 85.69 96 PRO A O 1
ATOM 776 N N . LEU A 1 97 ? -3.693 -9.828 -26.188 1 81.69 97 LEU A N 1
ATOM 777 C CA . LEU A 1 97 ? -4.852 -10.328 -26.922 1 81.69 97 LEU A CA 1
ATOM 778 C C . LEU A 1 97 ? -5.98 -9.305 -26.922 1 81.69 97 LEU A C 1
ATOM 780 O O . LEU A 1 97 ? -5.812 -8.188 -26.422 1 81.69 97 LEU A O 1
ATOM 784 N N . ALA A 1 98 ? -7.121 -9.578 -27.594 1 75.81 98 ALA A N 1
ATOM 785 C CA . ALA A 1 98 ? -8.25 -8.656 -27.703 1 75.81 98 ALA A CA 1
ATOM 786 C C . ALA A 1 98 ? -8.75 -8.234 -26.328 1 75.81 98 ALA A C 1
ATOM 788 O O . ALA A 1 98 ? -9.133 -7.082 -26.125 1 75.81 98 ALA A O 1
ATOM 789 N N . ASP A 1 99 ? -8.688 -9.133 -25.359 1 79.38 99 ASP A N 1
ATOM 790 C CA . ASP A 1 99 ? -9.289 -8.852 -24.062 1 79.38 99 ASP A CA 1
ATOM 791 C C . ASP A 1 99 ? -8.242 -8.891 -22.953 1 79.38 99 ASP A C 1
ATOM 793 O O . ASP A 1 99 ? -8.578 -9.094 -21.781 1 79.38 99 ASP A O 1
ATOM 797 N N . GLY A 1 100 ? -6.961 -8.758 -23.344 1 88.19 100 GLY A N 1
ATOM 798 C CA . GLY A 1 100 ? -5.941 -8.734 -22.312 1 88.19 100 GLY A CA 1
ATOM 799 C C . GLY A 1 100 ? -4.836 -9.75 -22.531 1 88.19 100 GLY A C 1
ATOM 800 O O . GLY A 1 100 ? -4.398 -9.953 -23.672 1 88.19 100 GLY A O 1
ATOM 801 N N . PHE A 1 101 ? -4.316 -10.297 -21.484 1 91.56 101 PHE A N 1
ATOM 802 C CA . PHE A 1 101 ? -3.193 -11.227 -21.547 1 91.56 101 PHE A CA 1
ATOM 803 C C . PHE A 1 101 ? -3.582 -12.586 -20.984 1 91.56 101 PHE A C 1
ATOM 805 O O . PHE A 1 101 ? -4.293 -12.672 -19.984 1 91.56 101 PHE A O 1
ATOM 812 N N . SER A 1 102 ? -3.213 -13.609 -21.703 1 88 102 SER A N 1
ATOM 813 C CA . SER A 1 102 ? -3.32 -14.953 -21.141 1 88 102 SER A CA 1
ATOM 814 C C . SER A 1 102 ? -2.266 -15.172 -20.062 1 88 102 SER A C 1
ATOM 816 O O . SER A 1 102 ? -1.329 -14.383 -19.922 1 88 102 SER A O 1
ATOM 818 N N . LEU A 1 103 ? -2.475 -16.281 -19.297 1 90.5 103 LEU A N 1
ATOM 819 C CA . LEU A 1 103 ? -1.474 -16.625 -18.297 1 90.5 103 LEU A CA 1
ATOM 820 C C . LEU A 1 103 ? -0.11 -16.844 -18.938 1 90.5 103 LEU A C 1
ATOM 822 O O . LEU A 1 103 ? 0.916 -16.453 -18.391 1 90.5 103 LEU A O 1
ATOM 826 N N . HIS A 1 104 ? -0.095 -17.422 -20.109 1 84.5 104 HIS A N 1
ATOM 827 C CA . HIS A 1 104 ? 1.133 -17.656 -20.859 1 84.5 104 HIS A CA 1
ATOM 828 C C . HIS A 1 104 ? 1.799 -16.344 -21.25 1 84.5 104 HIS A C 1
ATOM 830 O O . HIS A 1 104 ? 3.014 -16.188 -21.109 1 84.5 104 HIS A O 1
ATOM 836 N N . GLN A 1 105 ? 1.048 -15.484 -21.766 1 86.06 105 GLN A N 1
ATOM 837 C CA . GLN A 1 105 ? 1.58 -14.195 -22.172 1 86.06 105 GLN A CA 1
ATOM 838 C C . GLN A 1 105 ? 2.1 -13.406 -20.969 1 86.06 105 GLN A C 1
ATOM 840 O O . GLN A 1 105 ? 3.088 -12.68 -21.078 1 86.06 105 GLN A O 1
ATOM 845 N N . PHE A 1 106 ? 1.367 -13.5 -19.844 1 93.56 106 PHE A N 1
ATOM 846 C CA . PHE A 1 106 ? 1.828 -12.875 -18.609 1 93.56 106 PHE A CA 1
ATOM 847 C C . PHE A 1 106 ? 3.211 -13.391 -18.219 1 93.56 106 PHE A C 1
ATOM 849 O O . PHE A 1 106 ? 4.086 -12.602 -17.859 1 93.56 106 PHE A O 1
ATOM 856 N N . LEU A 1 107 ? 3.383 -14.648 -18.312 1 87.44 107 LEU A N 1
ATOM 857 C CA . LEU A 1 107 ? 4.664 -15.273 -18 1 87.44 107 LEU A CA 1
ATOM 858 C C . LEU A 1 107 ? 5.75 -14.781 -18.953 1 87.44 107 LEU A C 1
ATOM 860 O O . LEU A 1 107 ? 6.863 -14.469 -18.516 1 87.44 107 LEU A O 1
ATOM 864 N N . GLN A 1 108 ? 5.438 -14.703 -20.203 1 85.62 108 GLN A N 1
ATOM 865 C CA . GLN A 1 108 ? 6.383 -14.203 -21.203 1 85.62 108 GLN A CA 1
ATOM 866 C C . GLN A 1 108 ? 6.789 -12.766 -20.891 1 85.62 108 GLN A C 1
ATOM 868 O O . GLN A 1 108 ? 7.961 -12.406 -21.016 1 85.62 108 GLN A O 1
ATOM 873 N N . LEU A 1 109 ? 5.773 -12.008 -20.516 1 91.75 109 LEU A N 1
ATOM 874 C CA . LEU A 1 109 ? 6.023 -10.609 -20.188 1 91.75 109 LEU A CA 1
ATOM 875 C C . LEU A 1 109 ? 6.961 -10.492 -18.984 1 91.75 109 LEU A C 1
ATOM 877 O O . LEU A 1 109 ? 7.828 -9.617 -18.953 1 91.75 109 LEU A O 1
ATOM 881 N N . ALA A 1 110 ? 6.793 -11.328 -17.984 1 92.88 110 ALA A N 1
ATOM 882 C CA . ALA A 1 110 ? 7.645 -11.305 -16.797 1 92.88 110 ALA A CA 1
ATOM 883 C C . ALA A 1 110 ? 9.094 -11.641 -17.156 1 92.88 110 ALA A C 1
ATOM 885 O O . ALA A 1 110 ? 10.016 -10.922 -16.766 1 92.88 110 ALA A O 1
ATOM 886 N N . VAL A 1 111 ? 9.25 -12.609 -17.984 1 86.5 111 VAL A N 1
ATOM 887 C CA . VAL A 1 111 ? 10.57 -13.117 -18.328 1 86.5 111 VAL A CA 1
ATOM 888 C C . VAL A 1 111 ? 11.289 -12.133 -19.234 1 86.5 111 VAL A C 1
ATOM 890 O O . VAL A 1 111 ? 12.477 -11.867 -19.078 1 86.5 111 VAL A O 1
ATOM 893 N N . CYS A 1 112 ? 10.562 -11.57 -20.172 1 89.19 112 CYS A N 1
ATOM 894 C CA . CYS A 1 112 ? 11.188 -10.648 -21.109 1 89.19 112 CYS A CA 1
ATOM 895 C C . CYS A 1 112 ? 11.57 -9.344 -20.406 1 89.19 112 CYS A C 1
ATOM 897 O O . CYS A 1 112 ? 12.367 -8.57 -20.938 1 89.19 112 CYS A O 1
ATOM 899 N N . ASN A 1 113 ? 11.016 -9.164 -19.266 1 92.62 113 ASN A N 1
ATOM 900 C CA . ASN A 1 113 ? 11.406 -8.008 -18.453 1 92.62 113 ASN A CA 1
ATOM 901 C C . ASN A 1 113 ? 12.328 -8.406 -17.312 1 92.62 113 ASN A C 1
ATOM 903 O O . ASN A 1 113 ? 12.312 -7.77 -16.25 1 92.62 113 ASN A O 1
ATOM 907 N N . LYS A 1 114 ? 12.984 -9.5 -17.406 1 89.88 114 LYS A N 1
ATOM 908 C CA . LYS A 1 114 ? 14.172 -9.898 -16.656 1 89.88 114 LYS A CA 1
ATOM 909 C C . LYS A 1 114 ? 13.789 -10.523 -15.32 1 89.88 114 LYS A C 1
ATOM 911 O O . LYS A 1 114 ? 14.633 -10.68 -14.438 1 89.88 114 LYS A O 1
ATOM 916 N N . ALA A 1 115 ? 12.555 -10.852 -15.102 1 92.38 115 ALA A N 1
ATOM 917 C CA . ALA A 1 115 ? 12.172 -11.633 -13.93 1 92.38 115 ALA A CA 1
ATOM 918 C C . ALA A 1 115 ? 12.227 -13.125 -14.227 1 92.38 115 ALA A C 1
ATOM 920 O O . ALA A 1 115 ? 12.102 -13.539 -15.383 1 92.38 115 ALA A O 1
ATOM 921 N N . TRP A 1 116 ? 12.539 -13.828 -13.203 1 84.81 116 TRP A N 1
ATOM 922 C CA . TRP A 1 116 ? 12.25 -15.258 -13.273 1 84.81 116 TRP A CA 1
ATOM 923 C C . TRP A 1 116 ? 10.797 -15.531 -12.906 1 84.81 116 TRP A C 1
ATOM 925 O O . TRP A 1 116 ? 10.258 -14.93 -11.969 1 84.81 116 TRP A O 1
ATOM 935 N N . ALA A 1 117 ? 10.156 -16.438 -13.68 1 86.19 117 ALA A N 1
ATOM 936 C CA . ALA A 1 117 ? 8.758 -16.719 -13.375 1 86.19 117 ALA A CA 1
ATOM 937 C C . ALA A 1 117 ? 8.398 -18.156 -13.742 1 86.19 117 ALA A C 1
ATOM 939 O O . ALA A 1 117 ? 8.961 -18.734 -14.672 1 86.19 117 ALA A O 1
ATOM 940 N N . MET A 1 118 ? 7.5 -18.688 -12.969 1 80.75 118 MET A N 1
ATOM 941 C CA . MET A 1 118 ? 6.918 -20.016 -13.188 1 80.75 118 MET A CA 1
ATOM 942 C C . MET A 1 118 ? 5.395 -19.953 -13.141 1 80.75 118 MET A C 1
ATOM 944 O O . MET A 1 118 ? 4.82 -19.328 -12.234 1 80.75 118 MET A O 1
ATOM 948 N N . GLY A 1 119 ? 4.766 -20.547 -14.18 1 83.94 119 GLY A N 1
ATOM 949 C CA . GLY A 1 119 ? 3.314 -20.516 -14.25 1 83.94 119 GLY A CA 1
ATOM 950 C C . GLY A 1 119 ? 2.672 -21.828 -13.812 1 83.94 119 GLY A C 1
ATOM 951 O O . GLY A 1 119 ? 3.244 -22.891 -14.008 1 83.94 119 GLY A O 1
ATOM 952 N N . TYR A 1 120 ? 1.482 -21.719 -13.227 1 82.88 120 TYR A N 1
ATOM 953 C CA . TYR A 1 120 ? 0.696 -22.875 -12.773 1 82.88 120 TYR A CA 1
ATOM 954 C C . TYR A 1 120 ? -0.743 -22.766 -13.266 1 82.88 120 TYR A C 1
ATOM 956 O O . TYR A 1 120 ? -1.403 -21.75 -13.07 1 82.88 120 TYR A O 1
ATOM 964 N N . TYR A 1 121 ? -1.166 -23.828 -13.961 1 84.12 121 TYR A N 1
ATOM 965 C CA . TYR A 1 121 ? -2.58 -23.953 -14.297 1 84.12 121 TYR A CA 1
ATOM 966 C C . TYR A 1 121 ? -3.301 -24.828 -13.281 1 84.12 121 TYR A C 1
ATOM 968 O O . TYR A 1 121 ? -2.678 -25.656 -12.609 1 84.12 121 TYR A O 1
ATOM 976 N N . SER A 1 122 ? -4.602 -24.641 -13.039 1 79.44 122 SER A N 1
ATOM 977 C CA . SER A 1 122 ? -5.348 -25.453 -12.078 1 79.44 122 SER A CA 1
ATOM 978 C C . SER A 1 122 ? -5.668 -26.828 -12.641 1 79.44 122 SER A C 1
ATOM 980 O O . SER A 1 122 ? -5.836 -27.797 -11.891 1 79.44 122 SER A O 1
ATOM 982 N N . SER A 1 123 ? -6.16 -27.172 -13.789 1 65.31 123 SER A N 1
ATOM 983 C CA . SER A 1 123 ? -6.488 -28.469 -14.367 1 65.31 123 SER A CA 1
ATOM 984 C C . SER A 1 123 ? -5.73 -28.688 -15.672 1 65.31 123 SER A C 1
ATOM 986 O O . SER A 1 123 ? -5.375 -27.734 -16.359 1 65.31 123 SER A O 1
ATOM 988 N N . LEU A 1 124 ? -5.031 -30.109 -15.711 1 49.22 124 LEU A N 1
ATOM 989 C CA . LEU A 1 124 ? -4.277 -30.547 -16.875 1 49.22 124 LEU A CA 1
ATOM 990 C C . LEU A 1 124 ? -5.18 -30.641 -18.109 1 49.22 124 LEU A C 1
ATOM 992 O O . LEU A 1 124 ? -4.762 -31.156 -19.156 1 49.22 124 LEU A O 1
ATOM 996 N N . GLN A 1 125 ? -6.426 -30.422 -18.141 1 46 125 GLN A N 1
ATOM 997 C CA . GLN A 1 125 ? -6.867 -31.094 -19.359 1 46 125 GLN A CA 1
ATOM 998 C C . GLN A 1 125 ? -5.824 -30.984 -20.469 1 46 125 GLN A C 1
ATOM 1000 O O . GLN A 1 125 ? -5.504 -31.969 -21.141 1 46 125 GLN A O 1
ATOM 1005 N N . GLN A 1 126 ? -5.711 -30.016 -21.219 1 41.66 126 GLN A N 1
ATOM 1006 C CA . GLN A 1 126 ? -5.016 -30.047 -22.5 1 41.66 126 GLN A CA 1
ATOM 1007 C C . GLN A 1 126 ? -3.578 -29.547 -22.359 1 41.66 126 GLN A C 1
ATOM 1009 O O . GLN A 1 126 ? -3.215 -28.516 -22.922 1 41.66 126 GLN A O 1
ATOM 1014 N N . ILE A 1 127 ? -3.01 -29.812 -21.172 1 43.31 127 ILE A N 1
ATOM 1015 C CA . ILE A 1 127 ? -1.628 -29.359 -21.312 1 43.31 127 ILE A CA 1
ATOM 1016 C C . ILE A 1 127 ? -0.875 -30.266 -22.281 1 43.31 127 ILE A C 1
ATOM 1018 O O . ILE A 1 127 ? -1.01 -31.484 -22.219 1 43.31 127 ILE A O 1
ATOM 1022 N N . PRO A 1 128 ? -0.383 -29.891 -23.328 1 38.59 128 PRO A N 1
ATOM 1023 C CA . PRO A 1 128 ? 0.396 -30.844 -24.125 1 38.59 128 PRO A CA 1
ATOM 1024 C C . PRO A 1 128 ? 1.325 -31.703 -23.266 1 38.59 128 PRO A C 1
ATOM 1026 O O . PRO A 1 128 ? 1.767 -31.266 -22.203 1 38.59 128 PRO A O 1
ATOM 1029 N N . LYS A 1 129 ? 1.25 -33.125 -23.438 1 35.09 129 LYS A N 1
ATOM 1030 C CA . LYS A 1 129 ? 1.946 -34.281 -22.859 1 35.09 129 LYS A CA 1
ATOM 1031 C C . LYS A 1 129 ? 3.338 -33.875 -22.359 1 35.09 129 LYS A C 1
ATOM 1033 O O . LYS A 1 129 ? 3.814 -34.375 -21.344 1 35.09 129 LYS A O 1
ATOM 1038 N N . LYS A 1 130 ? 4.219 -33.562 -23.328 1 32.56 130 LYS A N 1
ATOM 1039 C CA . LYS A 1 130 ? 5.641 -33.812 -23.109 1 32.56 130 LYS A CA 1
ATOM 1040 C C . LYS A 1 130 ? 6.184 -32.906 -22.016 1 32.56 130 LYS A C 1
ATOM 1042 O O . LYS A 1 130 ? 7.395 -32.812 -21.812 1 32.56 130 LYS A O 1
ATOM 1047 N N . GLU A 1 131 ? 5.523 -31.875 -21.594 1 31.02 131 GLU A N 1
ATOM 1048 C CA . GLU A 1 131 ? 6.477 -31 -20.922 1 31.02 131 GLU A CA 1
ATOM 1049 C C . GLU A 1 131 ? 6.723 -31.453 -19.484 1 31.02 131 GLU A C 1
ATOM 1051 O O . GLU A 1 131 ? 5.789 -31.547 -18.688 1 31.02 131 GLU A O 1
ATOM 1056 N N . GLU A 1 132 ? 7.602 -32.406 -19.266 1 25.95 132 GLU A N 1
ATOM 1057 C CA . GLU A 1 132 ? 8.242 -32.844 -18.031 1 25.95 132 GLU A CA 1
ATOM 1058 C C . GLU A 1 132 ? 8.398 -31.688 -17.047 1 25.95 132 GLU A C 1
ATOM 1060 O O . GLU A 1 132 ? 8.703 -30.562 -17.453 1 25.95 132 GLU A O 1
ATOM 1065 N N . PHE A 1 133 ? 7.734 -31.688 -16.016 1 27.03 133 PHE A N 1
ATOM 1066 C CA . PHE A 1 133 ? 8 -30.828 -14.875 1 27.03 133 PHE A CA 1
ATOM 1067 C C . PHE A 1 133 ? 9.461 -30.922 -14.461 1 27.03 133 PHE A C 1
ATOM 1069 O O . PHE A 1 133 ? 9.867 -31.875 -13.797 1 27.03 133 PHE A O 1
ATOM 1076 N N . GLN A 1 134 ? 10.438 -31.016 -15.359 1 26.44 134 GLN A N 1
ATOM 1077 C CA . GLN A 1 134 ? 11.82 -31.078 -14.906 1 26.44 134 GLN A CA 1
ATOM 1078 C C . GLN A 1 134 ? 12.164 -29.875 -14.016 1 26.44 134 GLN A C 1
ATOM 1080 O O . GLN A 1 134 ? 12.086 -28.734 -14.461 1 26.44 134 GLN A O 1
ATOM 1085 N N . CYS A 1 135 ? 11.859 -29.938 -12.852 1 27.16 135 CYS A N 1
ATOM 1086 C CA . CYS A 1 135 ? 12.414 -28.938 -11.938 1 27.16 135 CYS A CA 1
ATOM 1087 C C . CYS A 1 135 ? 13.883 -28.672 -12.242 1 27.16 135 CYS A C 1
ATOM 1089 O O . CYS A 1 135 ? 14.555 -27.953 -11.5 1 27.16 135 CYS A O 1
ATOM 1091 N N . GLY A 1 136 ? 14.602 -29.625 -12.852 1 27.31 136 GLY A N 1
ATOM 1092 C CA . GLY A 1 136 ? 15.922 -29.266 -13.359 1 27.31 136 GLY A CA 1
ATOM 1093 C C . GLY A 1 136 ? 15.906 -27.984 -14.18 1 27.31 136 GLY A C 1
ATOM 1094 O O . GLY A 1 136 ? 14.953 -27.734 -14.914 1 27.31 136 GLY A O 1
ATOM 1095 N N . ILE A 1 137 ? 16.641 -27 -13.711 1 29.06 137 ILE A N 1
ATOM 1096 C CA . ILE A 1 137 ? 16.922 -25.641 -14.164 1 29.06 137 ILE A CA 1
ATOM 1097 C C . ILE A 1 137 ? 17.031 -25.609 -15.688 1 29.06 137 ILE A C 1
ATOM 1099 O O . ILE A 1 137 ? 17.422 -24.594 -16.266 1 29.06 137 ILE A O 1
ATOM 1103 N N . HIS A 1 138 ? 17.062 -26.625 -16.438 1 27.58 138 HIS A N 1
ATOM 1104 C CA . HIS A 1 138 ? 17.266 -26.094 -17.781 1 27.58 138 HIS A CA 1
ATOM 1105 C C . HIS A 1 138 ? 16.062 -25.297 -18.25 1 27.58 138 HIS A C 1
ATOM 1107 O O . HIS A 1 138 ? 15.086 -25.859 -18.75 1 27.58 138 HIS A O 1
ATOM 1113 N N . PHE A 1 139 ? 15.672 -24.203 -17.531 1 31.83 139 PHE A N 1
ATOM 1114 C CA . PHE A 1 139 ? 14.688 -23.141 -17.672 1 31.83 139 PHE A CA 1
ATOM 1115 C C . PHE A 1 139 ? 14.758 -22.531 -19.062 1 31.83 139 PHE A C 1
ATOM 1117 O O . PHE A 1 139 ? 15.172 -21.375 -19.234 1 31.83 139 PHE A O 1
ATOM 1124 N N . SER A 1 140 ? 15.297 -23.078 -19.938 1 34.09 140 SER A N 1
ATOM 1125 C CA . SER A 1 140 ? 15.172 -22.359 -21.203 1 34.09 140 SER A CA 1
ATOM 1126 C C . SER A 1 140 ? 13.719 -22.016 -21.5 1 34.09 140 SER A C 1
ATOM 1128 O O . SER A 1 140 ? 13.445 -21.078 -22.25 1 34.09 140 SER A O 1
ATOM 1130 N N . SER A 1 141 ? 12.594 -22.953 -21.406 1 38.09 141 SER A N 1
ATOM 1131 C CA . SER A 1 141 ? 11.25 -22.844 -21.953 1 38.09 141 SER A CA 1
ATOM 1132 C C . SER A 1 141 ? 10.242 -22.484 -20.859 1 38.09 141 SER A C 1
ATOM 1134 O O . SER A 1 141 ? 10.492 -22.703 -19.688 1 38.09 141 SER A O 1
ATOM 1136 N N . LEU A 1 142 ? 9.352 -21.516 -21.094 1 45.19 142 LEU A N 1
ATOM 1137 C CA . LEU A 1 142 ? 8.18 -21.172 -20.297 1 45.19 142 LEU A CA 1
ATOM 1138 C C . LEU A 1 142 ? 7.641 -22.406 -19.578 1 45.19 142 LEU A C 1
ATOM 1140 O O . LEU A 1 142 ? 7.34 -23.422 -20.219 1 45.19 142 LEU A O 1
ATOM 1144 N N . ASN A 1 143 ? 7.984 -22.703 -18.297 1 54.16 143 ASN A N 1
ATOM 1145 C CA . ASN A 1 143 ? 7.621 -23.875 -17.5 1 54.16 143 ASN A CA 1
ATOM 1146 C C . ASN A 1 143 ? 6.238 -23.719 -16.875 1 54.16 143 ASN A C 1
ATOM 1148 O O . ASN A 1 143 ? 5.934 -22.688 -16.281 1 54.16 143 ASN A O 1
ATOM 1152 N N . TYR A 1 144 ? 5.262 -24.469 -17.406 1 58.25 144 TYR A N 1
ATOM 1153 C CA . TYR A 1 144 ? 3.941 -24.547 -16.797 1 58.25 144 TYR A CA 1
ATOM 1154 C C . TYR A 1 144 ? 3.795 -25.812 -15.969 1 58.25 144 TYR A C 1
ATOM 1156 O O . TYR A 1 144 ? 4.371 -26.844 -16.312 1 58.25 144 TYR A O 1
ATOM 1164 N N . ARG A 1 145 ? 3.162 -25.625 -14.711 1 64.19 145 ARG A N 1
ATOM 1165 C CA . ARG A 1 145 ? 2.781 -26.766 -13.898 1 64.19 145 ARG A CA 1
ATOM 1166 C C . ARG A 1 145 ? 1.295 -26.734 -13.555 1 64.19 145 ARG A C 1
ATOM 1168 O O . ARG A 1 145 ? 0.608 -25.75 -13.867 1 64.19 145 ARG A O 1
ATOM 1175 N N . ILE A 1 146 ? 0.843 -27.938 -13.242 1 68.31 146 ILE A N 1
ATOM 1176 C CA . ILE A 1 146 ? -0.525 -28.031 -12.742 1 68.31 146 ILE A CA 1
ATOM 1177 C C . ILE A 1 146 ? -0.528 -27.906 -11.219 1 68.31 146 ILE A C 1
ATOM 1179 O O . ILE A 1 146 ? 0.328 -28.469 -10.547 1 68.31 146 ILE A O 1
ATOM 1183 N N . ALA A 1 147 ? -1.469 -27.094 -10.766 1 73.81 147 ALA A N 1
ATOM 1184 C CA . ALA A 1 147 ? -1.509 -26.875 -9.32 1 73.81 147 ALA A CA 1
ATOM 1185 C C . ALA A 1 147 ? -2.818 -27.375 -8.727 1 73.81 147 ALA A C 1
ATOM 1187 O O . ALA A 1 147 ? -3.9 -27.031 -9.195 1 73.81 147 ALA A O 1
ATOM 1188 N N . SER A 1 148 ? -2.65 -28.281 -7.773 1 72.88 148 SER A N 1
ATOM 1189 C CA . SER A 1 148 ? -3.773 -28.625 -6.902 1 72.88 148 SER A CA 1
ATOM 1190 C C . SER A 1 148 ? -3.979 -27.562 -5.828 1 72.88 148 SER A C 1
ATOM 1192 O O . SER A 1 148 ? -3.207 -26.609 -5.734 1 72.88 148 SER A O 1
ATOM 1194 N N . LEU A 1 149 ? -5.07 -27.719 -5.047 1 80.88 149 LEU A N 1
ATOM 1195 C CA . LEU A 1 149 ? -5.285 -26.812 -3.92 1 80.88 149 LEU A CA 1
ATOM 1196 C C . LEU A 1 149 ? -4.105 -26.859 -2.955 1 80.88 149 LEU A C 1
ATOM 1198 O O . LEU A 1 149 ? -3.695 -25.828 -2.424 1 80.88 149 LEU A O 1
ATOM 1202 N N . ASP A 1 150 ? -3.598 -27.969 -2.766 1 70.69 150 ASP A N 1
ATOM 1203 C CA . ASP A 1 150 ? -2.463 -28.125 -1.859 1 70.69 150 ASP A CA 1
ATOM 1204 C C . ASP A 1 150 ? -1.229 -27.406 -2.4 1 70.69 150 ASP A C 1
ATOM 1206 O O . ASP A 1 150 ? -0.514 -26.734 -1.649 1 70.69 150 ASP A O 1
ATOM 1210 N N . THR A 1 151 ? -0.979 -27.609 -3.73 1 71.62 151 THR A N 1
ATOM 1211 C CA . THR A 1 151 ? 0.132 -26.906 -4.359 1 71.62 151 THR A CA 1
ATOM 1212 C C . THR A 1 151 ? -0.056 -25.391 -4.25 1 71.62 151 THR A C 1
ATOM 1214 O O . THR A 1 151 ? 0.899 -24.656 -3.984 1 71.62 151 THR A O 1
ATOM 1217 N N . PHE A 1 152 ? -1.256 -25 -4.457 1 83.81 152 PHE A N 1
ATOM 1218 C CA . PHE A 1 152 ? -1.581 -23.578 -4.359 1 83.81 152 PHE A CA 1
ATOM 1219 C C . PHE A 1 152 ? -1.336 -23.078 -2.945 1 83.81 152 PHE A C 1
ATOM 1221 O O . PHE A 1 152 ? -0.799 -21.969 -2.762 1 83.81 152 PHE A O 1
ATOM 1228 N N . ARG A 1 153 ? -1.714 -23.859 -1.991 1 80.5 153 ARG A N 1
ATOM 1229 C CA . ARG A 1 153 ? -1.504 -23.5 -0.593 1 80.5 153 ARG A CA 1
ATOM 1230 C C . ARG A 1 153 ? -0.018 -23.344 -0.281 1 80.5 153 ARG A C 1
ATOM 1232 O O . ARG A 1 153 ? 0.405 -22.359 0.307 1 80.5 153 ARG A O 1
ATOM 1239 N N . ILE A 1 154 ? 0.723 -24.219 -0.73 1 73.75 154 ILE A N 1
ATOM 1240 C CA . ILE A 1 154 ? 2.158 -24.219 -0.473 1 73.75 154 ILE A CA 1
ATOM 1241 C C . ILE A 1 154 ? 2.801 -23 -1.146 1 73.75 154 ILE A C 1
ATOM 1243 O O . ILE A 1 154 ? 3.609 -22.297 -0.536 1 73.75 154 ILE A O 1
ATOM 1247 N N . ALA A 1 155 ? 2.436 -22.828 -2.377 1 80.06 155 ALA A N 1
ATOM 1248 C CA . ALA A 1 155 ? 2.975 -21.688 -3.125 1 80.06 155 ALA A CA 1
ATOM 1249 C C . ALA A 1 155 ? 2.619 -20.375 -2.449 1 80.06 155 ALA A C 1
ATOM 1251 O O . ALA A 1 155 ? 3.453 -19.469 -2.365 1 80.06 155 ALA A O 1
ATOM 1252 N N . THR A 1 156 ? 1.375 -20.312 -1.966 1 88.94 156 THR A N 1
ATOM 1253 C CA . THR A 1 156 ? 0.898 -19.094 -1.306 1 88.94 156 THR A CA 1
ATOM 1254 C C . THR A 1 156 ? 1.684 -18.844 -0.023 1 88.94 156 THR A C 1
ATOM 1256 O O . THR A 1 156 ? 2.152 -17.719 0.207 1 88.94 156 THR A O 1
ATOM 1259 N N . ILE A 1 157 ? 1.841 -19.828 0.723 1 82.25 157 ILE A N 1
ATOM 1260 C CA . ILE A 1 157 ? 2.564 -19.688 1.982 1 82.25 157 ILE A CA 1
ATOM 1261 C C . ILE A 1 157 ? 4.023 -19.328 1.705 1 82.25 157 ILE A C 1
ATOM 1263 O O . ILE A 1 157 ? 4.574 -18.422 2.328 1 82.25 157 ILE A O 1
ATOM 1267 N N . ALA A 1 158 ? 4.613 -19.984 0.738 1 77.5 158 ALA A N 1
ATOM 1268 C CA . ALA A 1 158 ? 6.008 -19.719 0.386 1 77.5 158 ALA A CA 1
ATOM 1269 C C . ALA A 1 158 ? 6.199 -18.266 -0.052 1 77.5 158 ALA A C 1
ATOM 1271 O O . ALA A 1 158 ? 7.145 -17.609 0.375 1 77.5 158 ALA A O 1
ATOM 1272 N N . ALA A 1 159 ? 5.34 -17.875 -0.871 1 87.5 159 ALA A N 1
ATOM 1273 C CA . ALA A 1 159 ? 5.426 -16.5 -1.363 1 87.5 159 ALA A CA 1
ATOM 1274 C C . ALA A 1 159 ? 5.254 -15.5 -0.226 1 87.5 159 ALA A C 1
ATOM 1276 O O . ALA A 1 159 ? 5.953 -14.484 -0.17 1 87.5 159 ALA A O 1
ATOM 1277 N N . CYS A 1 160 ? 4.34 -15.758 0.689 1 91.31 160 CYS A N 1
ATOM 1278 C CA . CYS A 1 160 ? 3.992 -14.805 1.737 1 91.31 160 CYS A CA 1
ATOM 1279 C C . CYS A 1 160 ? 5.062 -14.773 2.82 1 91.31 160 CYS A C 1
ATOM 1281 O O . CYS A 1 160 ? 5.148 -13.812 3.584 1 91.31 160 CYS A O 1
ATOM 1283 N N . ARG A 1 161 ? 5.934 -15.719 2.854 1 83.44 161 ARG A N 1
ATOM 1284 C CA . ARG A 1 161 ? 6.914 -15.82 3.93 1 83.44 161 ARG A CA 1
ATOM 1285 C C . ARG A 1 161 ? 8.281 -15.305 3.48 1 83.44 161 ARG A C 1
ATOM 1287 O O . ARG A 1 161 ? 9.203 -15.211 4.285 1 83.44 161 ARG A O 1
ATOM 1294 N N . GLN A 1 162 ? 8.383 -14.984 2.213 1 80.06 162 GLN A N 1
ATOM 1295 C CA . GLN A 1 162 ? 9.688 -14.641 1.675 1 80.06 162 GLN A CA 1
ATOM 1296 C C . GLN A 1 162 ? 9.68 -13.25 1.051 1 80.06 162 GLN A C 1
ATOM 1298 O O . GLN A 1 162 ? 8.68 -12.844 0.448 1 80.06 162 GLN A O 1
ATOM 1303 N N . PRO A 1 163 ? 10.852 -12.609 1.277 1 86 163 PRO A N 1
ATOM 1304 C CA . PRO A 1 163 ? 10.984 -11.375 0.496 1 86 163 PRO A CA 1
ATOM 1305 C C . PRO A 1 163 ? 11.289 -11.641 -0.977 1 86 163 PRO A C 1
ATOM 1307 O O . PRO A 1 163 ? 11.852 -12.688 -1.317 1 86 163 PRO A O 1
ATOM 1310 N N . LYS A 1 164 ? 10.93 -10.844 -1.819 1 89.44 164 LYS A N 1
ATOM 1311 C CA . LYS A 1 164 ? 11.273 -10.852 -3.24 1 89.44 164 LYS A CA 1
ATOM 1312 C C . LYS A 1 164 ? 10.781 -12.125 -3.918 1 89.44 164 LYS A C 1
ATOM 1314 O O . LYS A 1 164 ? 11.469 -12.688 -4.773 1 89.44 164 LYS A O 1
ATOM 1319 N N . PHE A 1 165 ? 9.758 -12.656 -3.479 1 88.25 165 PHE A N 1
ATOM 1320 C CA . PHE A 1 165 ? 9.062 -13.812 -4.031 1 88.25 165 PHE A CA 1
ATOM 1321 C C . PHE A 1 165 ? 7.555 -13.594 -4.027 1 88.25 165 PHE A C 1
ATOM 1323 O O . PHE A 1 165 ? 6.949 -13.438 -2.967 1 88.25 165 PHE A O 1
ATOM 1330 N N . PHE A 1 166 ? 6.984 -13.594 -5.254 1 96.12 166 PHE A N 1
ATOM 1331 C CA . PHE A 1 166 ? 5.613 -13.102 -5.332 1 96.12 166 PHE A CA 1
ATOM 1332 C C . PHE A 1 166 ? 4.734 -14.07 -6.117 1 96.12 166 PHE A C 1
ATOM 1334 O O . PHE A 1 166 ? 5.195 -14.695 -7.078 1 96.12 166 PHE A O 1
ATOM 1341 N N . LEU A 1 167 ? 3.502 -14.188 -5.668 1 95.12 167 LEU A N 1
ATOM 1342 C CA . LEU A 1 167 ? 2.469 -14.977 -6.336 1 95.12 167 LEU A CA 1
ATOM 1343 C C . LEU A 1 167 ? 1.379 -14.07 -6.902 1 95.12 167 LEU A C 1
ATOM 1345 O O . LEU A 1 167 ? 0.808 -13.25 -6.18 1 95.12 167 LEU A O 1
ATOM 1349 N N . THR A 1 168 ? 1.156 -14.156 -8.211 1 98.5 168 THR A N 1
ATOM 1350 C CA . THR A 1 168 ? 0.073 -13.43 -8.867 1 98.5 168 THR A CA 1
ATOM 1351 C C . THR A 1 168 ? -0.98 -14.398 -9.398 1 98.5 168 THR A C 1
ATOM 1353 O O . THR A 1 168 ? -0.654 -15.344 -10.117 1 98.5 168 THR A O 1
ATOM 1356 N N . MET A 1 169 ? -2.209 -14.102 -9.125 1 98.31 169 MET A N 1
ATOM 1357 C CA . MET A 1 169 ? -3.312 -14.945 -9.57 1 98.31 169 MET A CA 1
ATOM 1358 C C . MET A 1 169 ? -3.893 -14.43 -10.883 1 98.31 169 MET A C 1
ATOM 1360 O O . MET A 1 169 ? -4.031 -13.219 -11.078 1 98.31 169 MET A O 1
ATOM 1364 N N . ASN A 1 170 ? -4.125 -15.273 -11.789 1 97.19 170 ASN A N 1
ATOM 1365 C CA . ASN A 1 170 ? -5.102 -15.141 -12.859 1 97.19 170 ASN A CA 1
ATOM 1366 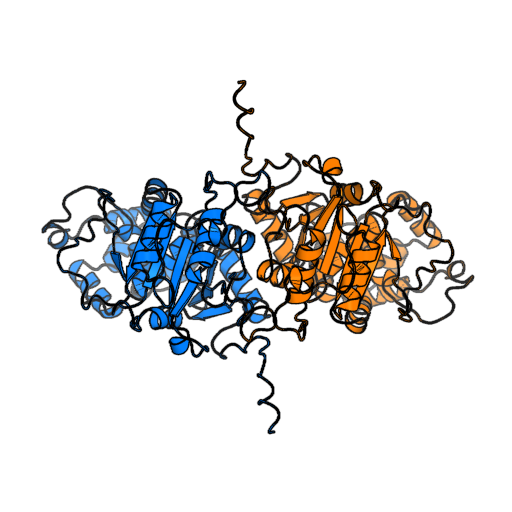C C . ASN A 1 170 ? -6.383 -15.914 -12.547 1 97.19 170 ASN A C 1
ATOM 1368 O O . ASN A 1 170 ? -6.398 -17.141 -12.586 1 97.19 170 ASN A O 1
ATOM 1372 N N . TYR A 1 171 ? -7.465 -15.164 -12.242 1 97.88 171 TYR A N 1
ATOM 1373 C CA . TYR A 1 171 ? -8.625 -15.844 -11.672 1 97.88 171 TYR A CA 1
ATOM 1374 C C . TYR A 1 171 ? -9.922 -15.266 -12.227 1 97.88 171 TYR A C 1
ATOM 1376 O O . TYR A 1 171 ? -9.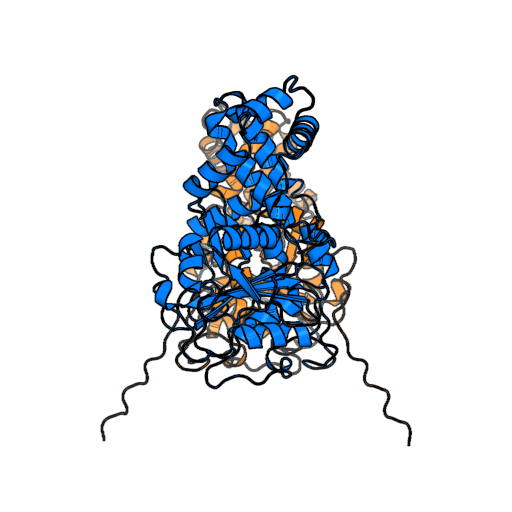922 -14.195 -12.836 1 97.88 171 TYR A O 1
ATOM 1384 N N . SER A 1 172 ? -11.023 -16.047 -12.039 1 97.31 172 SER A N 1
ATOM 1385 C CA . SER A 1 172 ? -12.367 -15.633 -12.438 1 97.31 172 SER A CA 1
ATOM 1386 C C . SER A 1 172 ? -13.047 -14.836 -11.328 1 97.31 172 SER A C 1
ATOM 1388 O O . SER A 1 172 ? -13.234 -15.344 -10.227 1 97.31 172 SER A O 1
ATOM 1390 N N . ARG A 1 173 ? -13.414 -13.617 -11.617 1 97.69 173 ARG A N 1
ATOM 1391 C CA . ARG A 1 173 ? -14.172 -12.797 -10.672 1 97.69 173 ARG A CA 1
ATOM 1392 C C . ARG A 1 173 ? -15.531 -13.422 -10.383 1 97.69 173 ARG A C 1
ATOM 1394 O O . ARG A 1 173 ? -16.047 -13.32 -9.266 1 97.69 173 ARG A O 1
ATOM 1401 N N . LYS A 1 174 ? -16.125 -14.039 -11.375 1 96.88 174 LYS A N 1
ATOM 1402 C CA . LYS A 1 174 ? -17.438 -14.664 -11.227 1 96.88 174 LYS A CA 1
ATOM 1403 C C . LYS A 1 174 ? -17.406 -15.766 -10.172 1 96.88 174 LYS A C 1
ATOM 1405 O O . LYS A 1 174 ? -18.359 -15.906 -9.383 1 96.88 174 LYS A O 1
ATOM 1410 N N . ALA A 1 175 ? -16.375 -16.484 -10.242 1 96.88 175 ALA A N 1
ATOM 1411 C CA . ALA A 1 175 ? -16.25 -17.578 -9.289 1 96.88 175 ALA A CA 1
ATOM 1412 C C . ALA A 1 175 ? -16.172 -17.047 -7.855 1 96.88 175 ALA A C 1
ATOM 1414 O O . ALA A 1 175 ? -16.453 -17.781 -6.906 1 96.88 175 ALA A O 1
ATOM 1415 N N . LEU A 1 176 ? -15.789 -15.836 -7.68 1 98.06 176 LEU A N 1
ATOM 1416 C CA . LEU A 1 176 ? -15.75 -15.211 -6.363 1 98.06 176 LEU A CA 1
ATOM 1417 C C . LEU A 1 176 ? -16.969 -14.312 -6.156 1 98.06 176 LEU A C 1
ATOM 1419 O O . LEU A 1 176 ? -16.953 -13.43 -5.297 1 98.06 176 LEU A O 1
ATOM 1423 N N . SER A 1 177 ? -17.969 -14.445 -7.027 1 97.5 177 SER A N 1
ATOM 1424 C CA . SER A 1 177 ? -19.219 -13.688 -6.953 1 97.5 177 SER A CA 1
ATOM 1425 C C . SER A 1 177 ? -18.969 -12.188 -7.109 1 97.5 177 SER A C 1
ATOM 1427 O O . SER A 1 177 ? -19.609 -11.375 -6.457 1 97.5 177 SER A O 1
ATOM 1429 N N . GLN A 1 178 ? -17.938 -11.859 -7.797 1 97.38 178 GLN A N 1
ATOM 1430 C CA . GLN A 1 178 ? -17.641 -10.477 -8.156 1 97.38 178 GLN A CA 1
ATOM 1431 C C . GLN A 1 178 ? -18.094 -10.172 -9.578 1 97.38 178 GLN A C 1
ATOM 1433 O O . GLN A 1 178 ? -18.438 -11.086 -10.344 1 97.38 178 GLN A O 1
ATOM 1438 N N . THR A 1 179 ? -18.203 -8.898 -9.859 1 95.06 179 THR A N 1
ATOM 1439 C CA . THR A 1 179 ? -18.594 -8.508 -11.211 1 95.06 179 THR A CA 1
ATOM 1440 C C . THR A 1 179 ? -17.391 -8.531 -12.148 1 95.06 179 THR A C 1
ATOM 1442 O O . THR A 1 179 ? -16.281 -8.148 -11.766 1 95.06 179 THR A O 1
ATOM 1445 N N . GLY A 1 180 ? -17.656 -9.016 -13.336 1 91.56 180 GLY A N 1
ATOM 1446 C CA . GLY A 1 180 ? -16.594 -9.133 -14.32 1 91.56 180 GLY A CA 1
ATOM 1447 C C . GLY A 1 180 ? -16.125 -10.555 -14.531 1 91.56 180 GLY A C 1
ATOM 1448 O O . GLY A 1 180 ? -16.672 -11.492 -13.938 1 91.56 180 GLY A O 1
ATOM 1449 N N . GLU A 1 181 ? -15.055 -10.688 -15.312 1 91.38 181 GLU A N 1
ATOM 1450 C CA . GLU A 1 181 ? -14.539 -12.016 -15.656 1 91.38 181 GLU A CA 1
ATOM 1451 C C . GLU A 1 181 ? -13.078 -12.164 -15.234 1 91.38 181 GLU A C 1
ATOM 1453 O O . GLU A 1 181 ? -12.734 -11.898 -14.086 1 91.38 181 GLU A O 1
ATOM 1458 N N . GLY A 1 182 ? -12.18 -12.547 -16.203 1 95.12 182 GLY A N 1
ATOM 1459 C CA . GLY A 1 182 ? -10.781 -12.781 -15.883 1 95.12 182 GLY A CA 1
ATOM 1460 C C . GLY A 1 182 ? -10.109 -11.578 -15.242 1 95.12 182 GLY A C 1
ATOM 1461 O O . GLY A 1 182 ? -10.359 -10.438 -15.633 1 95.12 182 GLY A O 1
ATOM 1462 N N . HIS A 1 183 ? -9.234 -11.859 -14.266 1 97.62 183 HIS A N 1
ATOM 1463 C CA . HIS A 1 183 ? -8.578 -10.805 -13.5 1 97.62 183 HIS A CA 1
ATOM 1464 C C . HIS A 1 183 ? -7.215 -11.266 -12.984 1 97.62 183 HIS A C 1
ATOM 1466 O O . HIS A 1 183 ? -6.969 -12.469 -12.859 1 97.62 183 HIS A O 1
ATOM 1472 N N . TYR A 1 184 ? -6.316 -10.32 -12.836 1 98.5 184 TYR A N 1
ATOM 1473 C CA . TYR A 1 184 ? -5 -10.562 -12.258 1 98.5 184 TYR A CA 1
ATOM 1474 C C . TYR A 1 184 ? -4.801 -9.734 -10.992 1 98.5 184 TYR A C 1
ATOM 1476 O O . TYR A 1 184 ? -5.168 -8.562 -10.945 1 98.5 184 TYR A O 1
ATOM 1484 N N . SER A 1 185 ? -4.309 -10.281 -9.953 1 98.81 185 SER A N 1
ATOM 1485 C CA . SER A 1 185 ? -3.863 -9.57 -8.758 1 98.81 185 SER A CA 1
ATOM 1486 C C . SER A 1 185 ? -2.924 -10.43 -7.918 1 98.81 185 SER A C 1
ATOM 1488 O O . SER A 1 185 ? -3.025 -11.656 -7.922 1 98.81 185 SER A O 1
ATOM 1490 N N . PRO A 1 186 ? -2.037 -9.828 -7.184 1 98.81 186 PRO A N 1
ATOM 1491 C CA . PRO A 1 186 ? -1.117 -10.594 -6.336 1 98.81 186 PRO A CA 1
ATOM 1492 C C . PRO A 1 186 ? -1.731 -10.961 -4.988 1 98.81 186 PRO A C 1
ATOM 1494 O O . PRO A 1 186 ? -2.643 -10.281 -4.512 1 98.81 186 PRO A O 1
ATOM 1497 N N . ILE A 1 187 ? -1.227 -12.047 -4.441 1 98.75 187 ILE A N 1
ATOM 1498 C CA . ILE A 1 187 ? -1.467 -12.406 -3.049 1 98.75 187 ILE A CA 1
ATOM 1499 C C . ILE A 1 187 ? -0.356 -11.836 -2.17 1 98.75 187 ILE A C 1
ATOM 1501 O O . ILE A 1 187 ? 0.829 -12.047 -2.439 1 98.75 187 ILE A O 1
ATOM 1505 N N . ALA A 1 188 ? -0.789 -11.164 -1.083 1 98.69 188 ALA A N 1
ATOM 1506 C CA . ALA A 1 188 ? 0.198 -10.422 -0.304 1 98.69 188 ALA A CA 1
ATOM 1507 C C . ALA A 1 188 ? 0.228 -10.906 1.145 1 98.69 188 ALA A C 1
ATOM 1509 O O . ALA A 1 188 ? 0.903 -10.305 1.988 1 98.69 188 ALA A O 1
ATOM 1510 N N . GLY A 1 189 ? -0.461 -11.938 1.477 1 98.25 189 GLY A N 1
ATOM 1511 C CA . GLY A 1 189 ? -0.479 -12.453 2.838 1 98.25 189 GLY A CA 1
ATOM 1512 C C . GLY A 1 189 ? -1.309 -13.711 2.994 1 98.25 189 GLY A C 1
ATOM 1513 O O . GLY A 1 189 ? -2.113 -14.039 2.119 1 98.25 189 GLY A O 1
ATOM 1514 N N . TYR A 1 190 ? -1.049 -14.398 4.078 1 95.94 190 TYR A N 1
ATOM 1515 C CA . TYR A 1 190 ? -1.751 -15.641 4.391 1 95.94 190 TYR A CA 1
ATOM 1516 C C . TYR A 1 190 ? -1.974 -15.773 5.895 1 95.94 190 TYR A C 1
ATOM 1518 O O . TYR A 1 190 ? -1.026 -15.688 6.68 1 95.94 190 TYR A O 1
ATOM 1526 N N . ASN A 1 191 ? -3.207 -15.844 6.297 1 96.25 191 ASN A N 1
ATOM 1527 C CA . ASN A 1 191 ? -3.572 -16.156 7.672 1 96.25 191 ASN A CA 1
ATOM 1528 C C . ASN A 1 191 ? -3.869 -17.641 7.859 1 96.25 191 ASN A C 1
ATOM 1530 O O . ASN A 1 191 ? -4.895 -18.141 7.383 1 96.25 191 ASN A O 1
ATOM 1534 N N . SER A 1 192 ? -3.031 -18.312 8.562 1 87.31 192 SER A N 1
ATOM 1535 C CA . SER A 1 192 ? -3.131 -19.766 8.688 1 87.31 192 SER A CA 1
ATOM 1536 C C . SER A 1 192 ? -4.289 -20.156 9.594 1 87.31 192 SER A C 1
ATOM 1538 O O . SER A 1 192 ? -4.922 -21.188 9.383 1 87.31 192 SER A O 1
ATOM 1540 N N . GLU A 1 193 ? -4.535 -19.359 10.586 1 87.75 193 GLU A N 1
ATOM 1541 C CA . GLU A 1 193 ? -5.586 -19.672 11.547 1 87.75 193 GLU A CA 1
ATOM 1542 C C . GLU A 1 193 ? -6.949 -19.766 10.867 1 87.75 193 GLU A C 1
ATOM 1544 O O . GLU A 1 193 ? -7.738 -20.672 11.164 1 87.75 193 GLU A O 1
ATOM 1549 N N . HIS A 1 194 ? -7.184 -18.906 9.961 1 94.62 194 HIS A N 1
ATOM 1550 C CA . HIS A 1 194 ? -8.492 -18.875 9.312 1 94.62 194 HIS A CA 1
ATOM 1551 C C . HIS A 1 194 ? -8.414 -19.359 7.871 1 94.62 194 HIS A C 1
ATOM 1553 O O . HIS A 1 194 ? -9.414 -19.359 7.152 1 94.62 194 HIS A O 1
ATOM 1559 N N . ASP A 1 195 ? -7.242 -19.75 7.406 1 94.62 195 ASP A N 1
ATOM 1560 C CA . ASP A 1 195 ? -6.984 -20.25 6.059 1 94.62 195 ASP A CA 1
ATOM 1561 C C . ASP A 1 195 ? -7.461 -19.266 5 1 94.62 195 ASP A C 1
ATOM 1563 O O . ASP A 1 195 ? -8.25 -19.609 4.121 1 94.62 195 ASP A O 1
ATOM 1567 N N . MET A 1 196 ? -6.957 -18.047 5.109 1 98.38 196 MET A N 1
ATOM 1568 C CA . MET A 1 196 ? -7.324 -16.969 4.191 1 98.38 196 MET A CA 1
ATOM 1569 C C . MET A 1 196 ? -6.082 -16.312 3.604 1 98.38 196 MET A C 1
ATOM 1571 O O . MET A 1 196 ? -5.062 -16.188 4.281 1 98.38 196 MET A O 1
ATOM 1575 N N . CYS A 1 197 ? -6.18 -15.969 2.357 1 98.75 197 CYS A N 1
ATOM 1576 C CA . CYS A 1 197 ? -5.109 -15.211 1.722 1 98.75 197 CYS A CA 1
ATOM 1577 C C . CYS A 1 197 ? -5.555 -13.781 1.43 1 98.75 197 CYS A C 1
ATOM 1579 O O . CYS A 1 197 ? -6.746 -13.531 1.229 1 98.75 197 CYS A O 1
ATOM 1581 N N . LEU A 1 198 ? -4.645 -12.859 1.487 1 98.94 198 LEU A N 1
ATOM 1582 C CA . LEU A 1 198 ? -4.902 -11.453 1.205 1 98.94 198 LEU A CA 1
ATOM 1583 C C . LEU A 1 198 ? -4.633 -11.133 -0.261 1 98.94 198 LEU A C 1
ATOM 1585 O O . LEU A 1 198 ? -3.504 -11.289 -0.736 1 98.94 198 LEU A O 1
ATOM 1589 N N . ILE A 1 199 ? -5.652 -10.703 -0.988 1 98.94 199 ILE A N 1
ATOM 1590 C CA . ILE A 1 199 ? -5.527 -10.312 -2.389 1 98.94 199 ILE A CA 1
ATOM 1591 C C . ILE A 1 199 ? -5.477 -8.797 -2.498 1 98.94 199 ILE A C 1
ATOM 1593 O O . ILE A 1 199 ? -6.387 -8.102 -2.033 1 98.94 199 ILE A O 1
ATOM 1597 N N . LEU A 1 200 ? -4.387 -8.266 -3.027 1 98.81 200 LEU A N 1
ATOM 1598 C CA . LEU A 1 200 ? -4.293 -6.844 -3.352 1 98.81 200 LEU A CA 1
ATOM 1599 C C . LEU A 1 200 ? -4.879 -6.559 -4.73 1 98.81 200 LEU A C 1
ATOM 1601 O O . LEU A 1 200 ? -4.141 -6.457 -5.715 1 98.81 200 LEU A O 1
ATOM 1605 N N . ASP A 1 201 ? -6.156 -6.418 -4.75 1 98.62 201 ASP A N 1
ATOM 1606 C CA . ASP A 1 201 ? -6.863 -6.199 -6.012 1 98.62 201 ASP A CA 1
ATOM 1607 C C . ASP A 1 201 ? -6.379 -4.926 -6.695 1 98.62 201 ASP A C 1
ATOM 1609 O O . ASP A 1 201 ? -6.473 -3.834 -6.129 1 98.62 201 ASP A O 1
ATOM 1613 N N . VAL A 1 202 ? -5.945 -5.086 -7.941 1 98.44 202 VAL A N 1
ATOM 1614 C CA . VAL A 1 202 ? -5.383 -3.93 -8.633 1 98.44 202 VAL A CA 1
ATOM 1615 C C . VAL A 1 202 ? -6.508 -3.078 -9.219 1 98.44 202 VAL A C 1
ATOM 1617 O O . VAL A 1 202 ? -6.281 -1.939 -9.633 1 98.44 202 VAL A O 1
ATOM 1620 N N . ALA A 1 203 ? -7.676 -3.635 -9.359 1 98.06 203 ALA A N 1
ATOM 1621 C CA . ALA A 1 203 ? -8.828 -2.814 -9.727 1 98.06 203 ALA A CA 1
ATOM 1622 C C . ALA A 1 203 ? -9.414 -2.121 -8.5 1 98.06 203 ALA A C 1
ATOM 1624 O O . ALA A 1 203 ? -10.586 -2.322 -8.164 1 98.06 203 ALA A O 1
ATOM 1625 N N . ARG A 1 204 ? -8.672 -1.229 -7.965 1 97.56 204 ARG A N 1
ATOM 1626 C CA . ARG A 1 204 ? -8.992 -0.612 -6.684 1 97.56 204 ARG A CA 1
ATOM 1627 C C . ARG A 1 204 ? -10.234 0.266 -6.793 1 97.56 204 ARG A C 1
ATOM 1629 O O . ARG A 1 204 ? -10.891 0.556 -5.789 1 97.56 204 ARG A O 1
ATOM 1636 N N . PHE A 1 205 ? -10.547 0.706 -7.996 1 97.19 205 PHE A N 1
ATOM 1637 C CA . PHE A 1 205 ? -11.734 1.518 -8.219 1 97.19 205 PHE A CA 1
ATOM 1638 C C . PHE A 1 205 ? -13 0.674 -8.094 1 97.19 205 PHE A C 1
ATOM 1640 O O . PHE A 1 205 ? -14.094 1.211 -7.926 1 97.19 205 PHE A O 1
ATOM 1647 N N . LYS A 1 206 ? -12.883 -0.564 -8.195 1 97 206 LYS A N 1
ATOM 1648 C CA . LYS A 1 206 ? -14.016 -1.485 -8.172 1 97 206 LYS A CA 1
ATOM 1649 C C . LYS A 1 206 ? -14.133 -2.174 -6.816 1 97 206 LYS A C 1
ATOM 1651 O O . LYS A 1 206 ? -15.188 -2.121 -6.176 1 97 206 LYS A O 1
ATOM 1656 N N . TYR A 1 207 ? -13.094 -2.818 -6.371 1 97.88 207 TYR A N 1
ATOM 1657 C CA . TYR A 1 207 ? -13.055 -3.527 -5.098 1 97.88 207 TYR A CA 1
ATOM 1658 C C . TYR A 1 207 ? -11.812 -3.146 -4.301 1 97.88 207 TYR A C 1
ATOM 1660 O O . TYR A 1 207 ? -10.742 -2.91 -4.879 1 97.88 207 TYR A O 1
ATOM 1668 N N . PRO A 1 208 ? -11.93 -3.094 -2.957 1 97.88 208 PRO A N 1
ATOM 1669 C CA . PRO A 1 208 ? -10.734 -2.941 -2.123 1 97.88 208 PRO A CA 1
ATOM 1670 C C . PRO A 1 208 ? -9.883 -4.211 -2.07 1 97.88 208 PRO A C 1
ATOM 1672 O O . PRO A 1 208 ? -10.258 -5.23 -2.662 1 97.88 208 PRO A O 1
ATOM 1675 N N . ALA A 1 209 ? -8.695 -4.141 -1.47 1 98.69 209 ALA A N 1
ATOM 1676 C CA . ALA A 1 209 ? -8 -5.359 -1.064 1 98.69 209 ALA A CA 1
ATOM 1677 C C . ALA A 1 209 ? -8.844 -6.176 -0.089 1 98.69 209 ALA A C 1
ATOM 1679 O O . ALA A 1 209 ? -9.617 -5.613 0.687 1 98.69 209 ALA A O 1
ATOM 1680 N N . TYR A 1 210 ? -8.703 -7.496 -0.132 1 98.88 210 TYR A N 1
ATOM 1681 C CA . TYR A 1 210 ? -9.594 -8.297 0.7 1 98.88 210 TYR A CA 1
ATOM 1682 C C . TYR A 1 210 ? -8.953 -9.648 1.031 1 98.88 210 TYR A C 1
ATOM 1684 O O . TYR A 1 210 ? -8.094 -10.133 0.296 1 98.88 210 TYR A O 1
ATOM 1692 N N . TRP A 1 211 ? -9.398 -10.164 2.139 1 98.88 211 TRP A N 1
ATOM 1693 C CA . TRP A 1 211 ? -9.086 -11.531 2.533 1 98.88 211 TRP A CA 1
ATOM 1694 C C . TRP A 1 211 ? -10.07 -12.516 1.906 1 98.88 211 TRP A C 1
ATOM 1696 O O . TRP A 1 211 ? -11.281 -12.297 1.928 1 98.88 211 TRP A O 1
ATOM 1706 N N . CYS A 1 212 ? -9.555 -13.562 1.375 1 98.88 212 CYS A N 1
ATOM 1707 C CA . CYS A 1 212 ? -10.32 -14.594 0.676 1 98.88 212 CYS A CA 1
ATOM 1708 C C . CYS A 1 212 ? -9.984 -15.977 1.216 1 98.88 212 CYS A C 1
ATOM 1710 O O . CYS A 1 212 ? -8.812 -16.312 1.372 1 98.88 212 CYS A O 1
ATOM 1712 N N . PRO A 1 213 ? -11.023 -16.766 1.534 1 98.44 213 PRO A N 1
ATOM 1713 C CA . PRO A 1 213 ? -10.688 -18.156 1.854 1 98.44 213 PRO A CA 1
ATOM 1714 C C . PRO A 1 213 ? -9.852 -18.812 0.764 1 98.44 213 PRO A C 1
ATOM 1716 O O . PRO A 1 213 ? -10.164 -18.688 -0.423 1 98.44 213 PRO A O 1
ATOM 1719 N N . LEU A 1 214 ? -8.828 -19.516 1.184 1 96.44 214 LEU A N 1
ATOM 1720 C CA . LEU A 1 214 ? -7.863 -20.047 0.228 1 96.44 214 LEU A CA 1
ATOM 1721 C C . LEU A 1 214 ? -8.531 -21 -0.756 1 96.44 214 LEU A C 1
ATOM 1723 O O . LEU A 1 214 ? -8.227 -20.984 -1.951 1 96.44 214 LEU A O 1
ATOM 1727 N N . HIS A 1 215 ? -9.438 -21.828 -0.265 1 95.38 215 HIS A N 1
ATOM 1728 C CA . HIS A 1 215 ? -10.094 -22.797 -1.14 1 95.38 215 HIS A CA 1
ATOM 1729 C C . HIS A 1 215 ? -10.961 -22.109 -2.18 1 95.38 215 HIS A C 1
ATOM 1731 O O . HIS A 1 215 ? -11.109 -22.594 -3.303 1 95.38 215 HIS A O 1
ATOM 1737 N N . MET A 1 216 ? -11.531 -20.984 -1.831 1 98.19 216 MET A N 1
ATOM 1738 C CA . MET A 1 216 ? -12.328 -20.219 -2.789 1 98.19 216 MET A CA 1
ATOM 1739 C C . MET A 1 216 ? -11.43 -19.531 -3.814 1 98.19 216 MET A C 1
ATOM 1741 O O . MET A 1 216 ? -11.797 -19.406 -4.984 1 98.19 216 MET A O 1
ATOM 1745 N N . ALA A 1 217 ? -10.289 -19.047 -3.348 1 98.38 217 ALA A N 1
ATOM 1746 C CA . ALA A 1 217 ? -9.305 -18.5 -4.281 1 98.38 217 ALA A CA 1
ATOM 1747 C C . ALA A 1 217 ? -8.875 -19.547 -5.301 1 98.38 217 ALA A C 1
ATOM 1749 O O . ALA A 1 217 ? -8.789 -19.266 -6.496 1 98.38 217 ALA A O 1
ATOM 1750 N N . TYR A 1 218 ? -8.656 -20.734 -4.812 1 94.88 218 TYR A N 1
ATOM 1751 C CA . TYR A 1 218 ? -8.273 -21.812 -5.715 1 94.88 218 TYR A CA 1
ATOM 1752 C C . TYR A 1 218 ? -9.398 -22.125 -6.699 1 94.88 218 TYR A C 1
ATOM 1754 O O . TYR A 1 218 ? -9.148 -22.344 -7.887 1 94.88 218 TYR A O 1
ATOM 1762 N N . LYS A 1 219 ? -10.594 -22.188 -6.234 1 96.44 219 LYS A N 1
ATOM 1763 C CA . LYS A 1 219 ? -11.742 -22.438 -7.105 1 96.44 219 LYS A CA 1
ATOM 1764 C C . LYS A 1 219 ? -11.812 -21.391 -8.219 1 96.44 219 LYS A C 1
ATOM 1766 O O . LYS A 1 219 ? -12.227 -21.703 -9.344 1 96.44 219 LYS A O 1
ATOM 1771 N N . ALA A 1 220 ? -11.391 -20.203 -7.941 1 98 220 ALA A N 1
ATOM 1772 C CA . ALA A 1 220 ? -11.453 -19.109 -8.906 1 98 220 ALA A CA 1
ATOM 1773 C C . ALA A 1 220 ? -10.398 -19.266 -9.992 1 98 220 ALA A C 1
ATOM 1775 O O . ALA A 1 220 ? -10.453 -18.609 -11.023 1 98 220 ALA A O 1
ATOM 1776 N N . LEU A 1 221 ? -9.453 -20.156 -9.797 1 96.38 221 LEU A N 1
ATOM 1777 C CA . LEU A 1 221 ? -8.43 -20.438 -10.797 1 96.38 221 LEU A CA 1
ATOM 1778 C C . LEU A 1 221 ? -8.945 -21.438 -11.836 1 96.38 221 LEU A C 1
ATOM 1780 O O . LEU A 1 221 ? -8.352 -21.578 -12.906 1 96.38 221 LEU A O 1
ATOM 1784 N N . GLN A 1 222 ? -10.047 -22.094 -11.594 1 93.06 222 GLN A N 1
ATOM 1785 C CA . GLN A 1 222 ? -10.438 -23.281 -12.328 1 93.06 222 GLN A CA 1
ATOM 1786 C C . GLN A 1 222 ? -11.164 -22.938 -13.617 1 93.06 222 GLN A C 1
ATOM 1788 O O . GLN A 1 222 ? -10.969 -23.578 -14.648 1 93.06 222 GLN A O 1
ATOM 1793 N N . PRO A 1 223 ? -12 -21.922 -13.609 1 93.44 223 PRO A N 1
ATOM 1794 C CA . PRO A 1 223 ? -12.719 -21.641 -14.852 1 93.44 223 PRO A CA 1
ATOM 1795 C C . PRO A 1 223 ? -11.789 -21.359 -16.031 1 93.44 223 PRO A C 1
ATOM 1797 O O . PRO A 1 223 ? -10.742 -20.734 -15.859 1 93.44 223 PRO A O 1
ATOM 1800 N N . GLU A 1 224 ? -12.234 -21.766 -17.125 1 89.19 224 GLU A N 1
ATOM 1801 C CA . GLU A 1 224 ? -11.445 -21.625 -18.359 1 89.19 224 GLU A CA 1
ATOM 1802 C C . GLU A 1 224 ? -11.461 -20.188 -18.859 1 89.19 224 GLU A C 1
ATOM 1804 O O . GLU A 1 224 ? -12.5 -19.516 -18.812 1 89.19 224 GLU A O 1
ATOM 1809 N N . ASP A 1 225 ? -10.305 -19.812 -19.266 1 85.94 225 ASP A N 1
ATOM 1810 C CA . ASP A 1 225 ? -10.242 -18.594 -20.078 1 85.94 225 ASP A CA 1
ATOM 1811 C C . ASP A 1 225 ? -10.805 -18.828 -21.484 1 85.94 225 ASP A C 1
ATOM 1813 O O . ASP A 1 225 ? -10.289 -19.672 -22.234 1 85.94 225 ASP A O 1
ATOM 1817 N N . PRO A 1 226 ? -11.805 -18.141 -21.844 1 82.88 226 PRO A N 1
ATOM 1818 C CA . PRO A 1 226 ? -12.469 -18.422 -23.125 1 82.88 226 PRO A CA 1
ATOM 1819 C C . PRO A 1 226 ? -11.578 -18.141 -24.328 1 82.88 226 PRO A C 1
ATOM 1821 O O . PRO A 1 226 ? -11.82 -18.672 -25.406 1 82.88 226 PRO A O 1
ATOM 1824 N N . VAL A 1 227 ? -10.586 -17.344 -24.141 1 79.62 227 VAL A N 1
ATOM 1825 C CA . VAL A 1 227 ? -9.727 -16.969 -25.266 1 79.62 227 VAL A CA 1
ATOM 1826 C C . VAL A 1 227 ? -8.703 -18.078 -25.516 1 79.62 227 VAL A C 1
ATOM 1828 O O . VAL A 1 227 ? -8.539 -18.516 -26.656 1 79.62 227 VAL A O 1
ATOM 1831 N N . CYS A 1 228 ? -8.008 -18.562 -24.531 1 78.31 228 CYS A N 1
ATOM 1832 C CA . CYS A 1 228 ? -6.934 -19.531 -24.719 1 78.31 228 CYS A CA 1
ATOM 1833 C C . CYS A 1 228 ? -7.414 -20.953 -24.438 1 78.31 228 CYS A C 1
ATOM 1835 O O . CYS A 1 228 ? -6.727 -21.922 -24.75 1 78.31 228 CYS A O 1
ATOM 1837 N N . LYS A 1 229 ? -8.602 -21.094 -23.938 1 80.81 229 LYS A N 1
ATOM 1838 C CA . LYS A 1 229 ? -9.227 -22.391 -23.672 1 80.81 229 LYS A CA 1
ATOM 1839 C C . LYS A 1 229 ? -8.406 -23.219 -22.688 1 80.81 229 LYS A C 1
ATOM 1841 O O . LYS A 1 229 ? -8.234 -24.422 -22.859 1 80.81 229 LYS A O 1
ATOM 1846 N N . LYS A 1 230 ? -7.758 -22.578 -21.797 1 82.31 230 LYS A N 1
ATOM 1847 C CA . LYS A 1 230 ? -7.051 -23.156 -20.656 1 82.31 230 LYS A CA 1
ATOM 1848 C C . LYS A 1 230 ? -7.578 -22.578 -19.328 1 82.31 230 LYS A C 1
ATOM 1850 O O . LYS A 1 230 ? -8.172 -21.5 -19.312 1 82.31 230 LYS A O 1
ATOM 1855 N N . SER A 1 231 ? -7.387 -23.453 -18.312 1 88.44 231 SER A N 1
ATOM 1856 C CA . SER A 1 231 ? -7.738 -22.906 -17 1 88.44 231 SER A CA 1
ATOM 1857 C C . SER A 1 231 ? -6.93 -21.656 -16.672 1 88.44 231 SER A C 1
ATOM 1859 O O . SER A 1 231 ? -5.863 -21.438 -17.25 1 88.44 231 SER A O 1
ATOM 1861 N N . ARG A 1 232 ? -7.473 -20.969 -15.867 1 92.81 232 ARG A N 1
ATOM 1862 C CA . ARG A 1 232 ? -6.66 -19.906 -15.281 1 92.81 232 ARG A CA 1
ATOM 1863 C C . ARG A 1 232 ? -5.625 -20.469 -14.32 1 92.81 232 ARG A C 1
ATOM 1865 O O . ARG A 1 232 ? -5.285 -21.656 -14.391 1 92.81 232 ARG A O 1
ATOM 1872 N N . GLY A 1 233 ? -4.977 -19.719 -13.484 1 94.12 233 GLY A N 1
ATOM 1873 C CA . GLY A 1 233 ? -3.898 -20.188 -12.633 1 94.12 233 GLY A CA 1
ATOM 1874 C C . GLY A 1 233 ? -3.156 -19.078 -11.922 1 94.12 233 GLY A C 1
ATOM 1875 O O . GLY A 1 233 ? -3.762 -18.078 -11.523 1 94.12 233 GLY A O 1
ATOM 1876 N N . PHE A 1 234 ? -1.911 -19.406 -11.633 1 94 234 PHE A N 1
ATOM 1877 C CA . PHE A 1 234 ? -1.101 -18.391 -10.977 1 94 234 PHE A CA 1
ATOM 1878 C C . PHE A 1 234 ? 0.353 -18.484 -11.422 1 94 234 PHE A C 1
ATOM 1880 O O . PHE A 1 234 ? 0.747 -19.453 -12.07 1 94 234 PHE A O 1
ATOM 1887 N N . ILE A 1 235 ? 1.037 -17.406 -11.172 1 92.81 235 ILE A N 1
ATOM 1888 C CA . ILE A 1 235 ? 2.449 -17.281 -11.516 1 92.81 235 ILE A CA 1
ATOM 1889 C C . ILE A 1 235 ? 3.258 -16.953 -10.258 1 92.81 235 ILE A C 1
ATOM 1891 O O . ILE A 1 235 ? 2.824 -16.172 -9.414 1 92.81 235 ILE A O 1
ATOM 1895 N N . LEU A 1 236 ? 4.383 -17.656 -10.117 1 88.19 236 LEU A N 1
ATOM 1896 C CA . LEU A 1 236 ? 5.402 -17.297 -9.141 1 88.19 236 LEU A CA 1
ATOM 1897 C C . LEU A 1 236 ? 6.547 -16.531 -9.805 1 88.19 236 LEU A C 1
ATOM 1899 O O . LEU A 1 236 ? 6.996 -16.906 -10.891 1 88.19 236 LEU A O 1
ATOM 1903 N N . ALA A 1 237 ? 6.949 -15.477 -9.188 1 91.88 237 ALA A N 1
ATOM 1904 C CA . ALA A 1 237 ? 8.008 -14.664 -9.789 1 91.88 237 ALA A CA 1
ATOM 1905 C C . ALA A 1 237 ? 9.055 -14.273 -8.742 1 91.88 237 ALA A C 1
ATOM 1907 O O . ALA A 1 237 ? 8.719 -14.047 -7.578 1 91.88 237 ALA A O 1
ATOM 1908 N N . SER A 1 238 ? 10.273 -14.203 -9.156 1 87.62 238 SER A N 1
ATOM 1909 C CA . SER A 1 238 ? 11.406 -13.75 -8.359 1 87.62 238 SER A CA 1
ATOM 1910 C C . SER A 1 238 ? 12.461 -13.07 -9.227 1 87.62 238 SER A C 1
ATOM 1912 O O . SER A 1 238 ? 12.305 -12.992 -10.445 1 87.62 238 SER A O 1
ATOM 1914 N N . ARG A 1 239 ? 13.477 -12.531 -8.555 1 87.19 239 ARG A N 1
ATOM 1915 C CA . ARG A 1 239 ? 14.516 -11.82 -9.297 1 87.19 239 ARG A CA 1
ATOM 1916 C C . ARG A 1 239 ? 15.352 -12.789 -10.133 1 87.19 239 ARG A C 1
ATOM 1918 O O . ARG A 1 239 ? 15.82 -12.43 -11.211 1 87.19 239 ARG A O 1
ATOM 1925 N N . SER A 1 240 ? 15.578 -13.906 -9.547 1 75.5 240 SER A N 1
ATOM 1926 C CA . SER A 1 240 ? 16.391 -14.875 -10.258 1 75.5 240 SER A CA 1
ATOM 1927 C C . SER A 1 240 ? 15.977 -16.297 -9.93 1 75.5 240 SER A C 1
ATOM 1929 O O . SER A 1 240 ? 15.328 -16.547 -8.906 1 75.5 240 SER A O 1
ATOM 1931 N N . ARG A 1 241 ? 16.406 -17.078 -10.852 1 67.19 241 ARG A N 1
ATOM 1932 C CA . ARG A 1 241 ? 16.156 -18.5 -10.648 1 67.19 241 ARG A CA 1
ATOM 1933 C C . ARG A 1 241 ? 16.844 -19 -9.398 1 67.19 241 ARG A C 1
ATOM 1935 O O . ARG A 1 241 ? 16.312 -19.859 -8.68 1 67.19 241 ARG A O 1
ATOM 1942 N N . GLU A 1 242 ? 17.984 -18.484 -9.211 1 59.94 242 GLU A N 1
ATOM 1943 C CA . GLU A 1 242 ? 18.781 -18.875 -8.055 1 59.94 242 GLU A CA 1
ATOM 1944 C C . GLU A 1 242 ? 18.047 -18.562 -6.75 1 59.94 242 GLU A C 1
ATOM 1946 O O . GLU A 1 242 ? 18.062 -19.359 -5.812 1 59.94 242 GLU A O 1
ATOM 1951 N N . TYR A 1 243 ? 17.484 -17.453 -6.801 1 59.62 243 TYR A N 1
ATOM 1952 C CA . TYR A 1 243 ? 16.719 -17.078 -5.617 1 59.62 243 TYR A CA 1
ATOM 1953 C C . TYR A 1 243 ? 15.57 -18.047 -5.371 1 59.62 243 TYR A C 1
ATOM 1955 O O . TYR A 1 243 ? 15.352 -18.484 -4.238 1 59.62 243 TYR A O 1
ATOM 1963 N N . TYR A 1 244 ? 14.961 -18.359 -6.406 1 57.97 244 TYR A N 1
ATOM 1964 C CA . TYR A 1 244 ? 13.867 -19.312 -6.309 1 57.97 244 TYR A CA 1
ATOM 1965 C C . TYR A 1 244 ? 14.375 -20.672 -5.836 1 57.97 244 TYR A C 1
ATOM 1967 O O . TYR A 1 244 ? 13.766 -21.312 -4.969 1 57.97 244 TYR A O 1
ATOM 1975 N N . SER A 1 245 ? 15.477 -20.984 -6.453 1 50.78 245 SER A N 1
ATOM 1976 C CA . SER A 1 245 ? 16.078 -22.266 -6.094 1 50.78 245 SER A CA 1
ATOM 1977 C C . SER A 1 245 ? 16.5 -22.297 -4.629 1 50.78 245 SER A C 1
ATOM 1979 O O . SER A 1 245 ? 16.328 -23.312 -3.947 1 50.78 245 SER A O 1
ATOM 1981 N N . GLU A 1 246 ? 17.109 -21.219 -4.242 1 52.12 246 GLU A N 1
ATOM 1982 C CA . GLU A 1 246 ? 17.516 -21.078 -2.848 1 52.12 246 GLU A CA 1
ATOM 1983 C C . GLU A 1 246 ? 16.312 -21.188 -1.908 1 52.12 246 GLU A C 1
ATOM 1985 O O . GLU A 1 246 ? 16.391 -21.812 -0.853 1 52.12 246 GLU A O 1
ATOM 1990 N N . LEU A 1 247 ? 15.328 -20.516 -2.363 1 51.69 247 LEU A N 1
ATOM 1991 C CA . LEU A 1 247 ? 14.117 -20.547 -1.549 1 51.69 247 LEU A CA 1
ATOM 1992 C C . LEU A 1 247 ? 13.57 -21.969 -1.445 1 51.69 247 LEU A C 1
ATOM 1994 O O . LEU A 1 247 ? 13.109 -22.391 -0.38 1 51.69 247 LEU A O 1
ATOM 1998 N N . CYS A 1 248 ? 13.75 -22.484 -2.588 1 44.91 248 CYS A N 1
ATOM 1999 C CA . CYS A 1 248 ? 13.234 -23.859 -2.637 1 44.91 248 CYS A CA 1
ATOM 2000 C C . CYS A 1 248 ? 14.094 -24.797 -1.793 1 44.91 248 CYS A C 1
ATOM 2002 O O . CYS A 1 248 ? 13.609 -25.797 -1.289 1 44.91 248 CYS A O 1
ATOM 2004 N N . SER A 1 249 ? 15.461 -24.344 -1.81 1 41.97 249 SER A N 1
ATOM 2005 C CA . SER A 1 249 ? 16.391 -25.156 -1.021 1 41.97 249 SER A CA 1
ATOM 2006 C C . SER A 1 249 ? 16.266 -24.844 0.467 1 41.97 249 SER A C 1
ATOM 2008 O O . SER A 1 249 ? 16.75 -25.594 1.308 1 41.97 249 SER A O 1
ATOM 2010 N N . ARG A 1 250 ? 16.125 -23.484 0.728 1 38.25 250 ARG A N 1
ATOM 2011 C CA . ARG A 1 250 ? 16.062 -23.047 2.121 1 38.25 250 ARG A CA 1
ATOM 2012 C C . ARG A 1 250 ? 15.023 -23.859 2.891 1 38.25 250 ARG A C 1
ATOM 2014 O O . ARG A 1 250 ? 13.945 -24.172 2.367 1 38.25 250 ARG A O 1
ATOM 2021 N N . GLN A 1 251 ? 15.633 -24.703 3.691 1 31.69 251 GLN A N 1
ATOM 2022 C CA . GLN A 1 251 ? 14.797 -25.422 4.641 1 31.69 251 GLN A CA 1
ATOM 2023 C C . GLN A 1 251 ? 13.648 -24.547 5.133 1 31.69 251 GLN A C 1
ATOM 2025 O O . GLN A 1 251 ? 13.773 -23.328 5.199 1 31.69 251 GLN A O 1
ATOM 2030 N N . MET A 1 252 ? 12.492 -24.859 4.98 1 33.47 252 MET A N 1
ATOM 2031 C CA . MET A 1 252 ? 11.328 -24.188 5.555 1 33.47 252 MET A CA 1
ATOM 2032 C C . MET A 1 252 ? 11.656 -23.609 6.926 1 33.47 252 MET A C 1
ATOM 2034 O O . MET A 1 252 ? 11.625 -24.312 7.934 1 33.47 252 MET A O 1
ATOM 2038 N N . ASP A 1 253 ? 12.727 -23.188 7.246 1 29.78 253 ASP A N 1
ATOM 2039 C CA . ASP A 1 253 ? 13.25 -22.766 8.539 1 29.78 253 ASP A CA 1
ATOM 2040 C C . ASP A 1 253 ? 12.148 -22.172 9.414 1 29.78 253 ASP A C 1
ATOM 2042 O O . ASP A 1 253 ? 11.93 -22.625 10.531 1 29.78 253 ASP A O 1
ATOM 2046 N N . THR A 1 254 ? 12.484 -20.875 10.141 1 30.42 254 THR A N 1
ATOM 2047 C CA . THR A 1 254 ? 12.438 -20.297 11.484 1 30.42 254 THR A CA 1
ATOM 2048 C C . THR A 1 254 ? 11.016 -19.891 11.852 1 30.42 254 THR A C 1
ATOM 2050 O O . THR A 1 254 ? 10.656 -19.859 13.031 1 30.42 254 THR A O 1
ATOM 2053 N N . VAL A 1 255 ? 10.391 -19.172 11.031 1 32.03 255 VAL A N 1
ATOM 2054 C CA . VAL A 1 255 ? 9.102 -18.75 11.562 1 32.03 255 VAL A CA 1
ATOM 2055 C C . VAL A 1 255 ? 8.164 -19.938 11.68 1 32.03 255 VAL A C 1
ATOM 2057 O O . VAL A 1 255 ? 7.465 -20.094 12.68 1 32.03 255 VAL A O 1
ATOM 2060 N N . SER A 1 256 ? 8.133 -20.859 10.688 1 32.19 256 SER A N 1
ATOM 2061 C CA . SER A 1 256 ? 7.301 -22.047 10.766 1 32.19 256 SER A CA 1
ATOM 2062 C C . SER A 1 256 ? 7.832 -23.031 11.805 1 32.19 256 SER A C 1
ATOM 2064 O O . SER A 1 256 ? 7.078 -23.844 12.352 1 32.19 256 SER A O 1
ATOM 2066 N N . LEU A 1 257 ? 9.07 -23.172 11.914 1 33.31 257 LEU A N 1
ATOM 2067 C CA . LEU A 1 257 ? 9.594 -24.047 12.977 1 33.31 257 LEU A CA 1
ATOM 2068 C C . LEU A 1 257 ? 9.195 -23.516 14.352 1 33.31 257 LEU A C 1
ATOM 2070 O O . LEU A 1 257 ? 8.906 -24.281 15.258 1 33.31 257 LEU A O 1
ATOM 2074 N N . ARG A 1 258 ? 9.281 -22.234 14.539 1 31.73 258 ARG A N 1
ATOM 2075 C CA . ARG A 1 258 ? 8.875 -21.688 15.836 1 31.73 258 ARG A CA 1
ATOM 2076 C C . ARG A 1 258 ? 7.406 -21.969 16.109 1 31.73 258 ARG A C 1
ATOM 2078 O O . ARG A 1 258 ? 7.039 -22.312 17.234 1 31.73 258 ARG A O 1
ATOM 2085 N N . LYS A 1 259 ? 6.551 -21.656 15.203 1 32.62 259 LYS A N 1
ATOM 2086 C CA . LYS A 1 259 ? 5.141 -21.969 15.445 1 32.62 259 LYS A CA 1
ATOM 2087 C C . LYS A 1 259 ? 4.906 -23.469 15.523 1 32.62 259 LYS A C 1
ATOM 2089 O O . LYS A 1 259 ? 4.004 -23.938 16.219 1 32.62 259 LYS A O 1
ATOM 2094 N N . ILE A 1 260 ? 5.703 -24.141 14.727 1 33.47 260 ILE A N 1
ATOM 2095 C CA . ILE A 1 260 ? 5.602 -25.594 14.82 1 33.47 260 ILE A CA 1
ATOM 2096 C C . ILE A 1 260 ? 6.215 -26.062 16.141 1 33.47 260 ILE A C 1
ATOM 2098 O O . ILE A 1 260 ? 5.73 -27.016 16.75 1 33.47 260 ILE A O 1
ATOM 2102 N N . LYS A 1 261 ? 7.227 -25.422 16.531 1 33.31 261 LYS A N 1
ATOM 2103 C CA . LYS A 1 261 ? 7.84 -25.812 17.797 1 33.31 261 LYS A CA 1
ATOM 2104 C C . LYS A 1 261 ? 6.879 -25.625 18.953 1 33.31 261 LYS A C 1
ATOM 2106 O O . LYS A 1 261 ? 6.848 -26.422 19.891 1 33.31 261 LYS A O 1
ATOM 2111 N N . GLU A 1 262 ? 6.16 -24.547 18.938 1 34.81 262 GLU A N 1
ATOM 2112 C CA . GLU A 1 262 ? 5.355 -24.297 20.141 1 34.81 262 GLU A CA 1
ATOM 2113 C C . GLU A 1 262 ? 4.223 -25.328 20.25 1 34.81 262 GLU A C 1
ATOM 2115 O O . GLU A 1 262 ? 4.027 -25.922 21.312 1 34.81 262 GLU A O 1
ATOM 2120 N N . PRO A 1 263 ? 3.352 -25.359 19.203 1 33.22 263 PRO A N 1
ATOM 2121 C CA . PRO A 1 263 ? 2.275 -26.344 19.422 1 33.22 263 PRO A CA 1
ATOM 2122 C C . PRO A 1 263 ? 2.754 -27.781 19.297 1 33.22 263 PRO A C 1
ATOM 2124 O O . PRO A 1 263 ? 2.168 -28.688 19.906 1 33.22 263 PRO A O 1
ATOM 2127 N N . VAL A 1 264 ? 3.713 -28 18.5 1 35.38 264 VAL A N 1
ATOM 2128 C CA . VAL A 1 264 ? 4.172 -29.391 18.453 1 35.38 264 VAL A CA 1
ATOM 2129 C C . VAL A 1 264 ? 4.75 -29.781 19.812 1 35.38 264 VAL A C 1
ATOM 2131 O O . VAL A 1 264 ? 4.617 -30.922 20.25 1 35.38 264 VAL A O 1
ATOM 2134 N N . THR A 1 265 ? 5.418 -28.859 20.422 1 35.47 265 THR A N 1
ATOM 2135 C CA . THR A 1 265 ? 5.977 -29.312 21.688 1 35.47 265 THR A CA 1
ATOM 2136 C C . THR A 1 265 ? 4.867 -29.609 22.703 1 35.47 265 THR A C 1
ATOM 2138 O O . THR A 1 265 ? 4.887 -30.641 23.359 1 35.47 265 THR A O 1
ATOM 2141 N N . ARG A 1 266 ? 4.078 -28.609 22.953 1 34.94 266 ARG A N 1
ATOM 2142 C CA . ARG A 1 266 ? 3.195 -28.781 24.109 1 34.94 266 ARG A CA 1
ATOM 2143 C C . ARG A 1 266 ? 2.059 -29.75 23.781 1 34.94 266 ARG A C 1
ATOM 2145 O O . ARG A 1 266 ? 1.769 -30.672 24.547 1 34.94 266 ARG A O 1
ATOM 2152 N N . GLU A 1 267 ? 1.288 -29.359 22.781 1 36.44 267 GLU A N 1
ATOM 2153 C CA . GLU A 1 267 ? 0.123 -30.188 22.5 1 36.44 267 GLU A CA 1
ATOM 2154 C C . GLU A 1 267 ? 0.529 -31.5 21.812 1 36.44 267 GLU A C 1
ATOM 2156 O O . GLU A 1 267 ? -0.051 -32.562 22.078 1 36.44 267 GLU A O 1
ATOM 2161 N N . LEU A 1 268 ? 1.543 -31.406 20.906 1 38.59 268 LEU A N 1
ATOM 2162 C CA . LEU A 1 268 ? 2.008 -32.656 20.312 1 38.59 268 LEU A CA 1
ATOM 2163 C C . LEU A 1 268 ? 2.531 -33.594 21.391 1 38.59 268 LEU A C 1
ATOM 2165 O O . LEU A 1 268 ? 2.32 -34.812 21.312 1 38.59 268 LEU A O 1
ATOM 2169 N N . LEU A 1 269 ? 3.238 -33.031 22.344 1 38.06 269 LEU A N 1
ATOM 2170 C CA . LEU A 1 269 ? 3.717 -33.844 23.453 1 38.06 269 LEU A CA 1
ATOM 2171 C C . LEU A 1 269 ? 2.549 -34.406 24.266 1 38.06 269 LEU A C 1
ATOM 2173 O O . LEU A 1 269 ? 2.654 -35.5 24.828 1 38.06 269 LEU A O 1
ATOM 2177 N N . GLN A 1 270 ? 1.526 -33.625 24.312 1 41.16 270 GLN A N 1
ATOM 2178 C CA . GLN A 1 270 ? 0.406 -34.156 25.094 1 41.16 270 GLN A CA 1
ATOM 2179 C C . GLN A 1 270 ? -0.509 -35 24.234 1 41.16 270 GLN A C 1
ATOM 2181 O O . GLN A 1 270 ? -1.137 -35.938 24.734 1 41.16 270 GLN A O 1
ATOM 2186 N N . LYS A 1 271 ? -0.75 -34.594 22.812 1 40.69 271 LYS A N 1
ATOM 2187 C CA . LYS A 1 271 ? -1.684 -35.375 22.047 1 40.69 271 LYS A CA 1
ATOM 2188 C C . LYS A 1 271 ? -0.979 -36.594 21.406 1 40.69 271 LYS A C 1
ATOM 2190 O O . LYS A 1 271 ? 0.234 -36.562 21.188 1 40.69 271 LYS A O 1
ATOM 2195 N N . GLY A 1 272 ? -1.52 -37.875 21.5 1 39.41 272 GLY A N 1
ATOM 2196 C CA . GLY A 1 272 ? -1.044 -39.156 20.969 1 39.41 272 GLY A CA 1
ATOM 2197 C C . GLY A 1 272 ? -0.598 -39.062 19.531 1 39.41 272 GLY A C 1
ATOM 2198 O O . GLY A 1 272 ? -0.881 -38.062 18.844 1 39.41 272 GLY A O 1
ATOM 2199 N N . HIS A 1 273 ? 0.286 -40.031 18.906 1 38.16 273 HIS A N 1
ATOM 2200 C CA . HIS A 1 273 ? 0.98 -40.219 17.641 1 38.16 273 HIS A CA 1
ATOM 2201 C C . HIS A 1 273 ? 0.068 -39.906 16.453 1 38.16 273 HIS A C 1
ATOM 2203 O O . HIS A 1 273 ? 0.514 -39.344 15.461 1 38.16 273 HIS A O 1
ATOM 2209 N N . GLU A 1 274 ? -1.101 -40.156 16.469 1 43.09 274 GLU A N 1
ATOM 2210 C CA . GLU A 1 274 ? -2.057 -40.125 15.367 1 43.09 274 GLU A CA 1
ATOM 2211 C C . GLU A 1 274 ? -2.4 -38.719 14.945 1 43.09 274 GLU A C 1
ATOM 2213 O O . GLU A 1 274 ? -2.615 -38.438 13.758 1 43.09 274 GLU A O 1
ATOM 2218 N N . ASP A 1 275 ? -2.395 -37.812 15.867 1 43.38 275 ASP A N 1
ATOM 2219 C CA . ASP A 1 275 ? -2.857 -36.438 15.594 1 43.38 275 ASP A CA 1
ATOM 2220 C C . ASP A 1 275 ? -1.716 -35.562 15.078 1 43.38 275 ASP A C 1
ATOM 2222 O O . ASP A 1 275 ? -1.954 -34.5 14.484 1 43.38 275 ASP A O 1
ATOM 2226 N N . LEU A 1 276 ? -0.53 -36.094 15.273 1 41.5 276 LEU A N 1
ATOM 2227 C CA . LEU A 1 276 ? 0.668 -35.312 14.938 1 41.5 276 LEU A CA 1
ATOM 2228 C C . LEU A 1 276 ? 1.039 -35.5 13.469 1 41.5 276 LEU A C 1
ATOM 2230 O O . LEU A 1 276 ? 1.609 -34.625 12.844 1 41.5 276 LEU A O 1
ATOM 2234 N N . LEU A 1 277 ? 0.608 -36.594 12.93 1 40.34 277 LEU A N 1
ATOM 2235 C CA . LEU A 1 277 ? 1.034 -36.969 11.586 1 40.34 277 LEU A CA 1
ATOM 2236 C C . LEU A 1 277 ? 0.57 -35.938 10.555 1 40.34 277 LEU A C 1
ATOM 2238 O O . LEU A 1 277 ? 1.36 -35.5 9.719 1 40.34 277 LEU A O 1
ATOM 2242 N N . PRO A 1 278 ? -0.613 -35.562 10.672 1 40.88 278 PRO A N 1
ATOM 2243 C CA . PRO A 1 278 ? -0.996 -34.562 9.648 1 40.88 278 PRO A CA 1
ATOM 2244 C C . PRO A 1 278 ? -0.203 -33.281 9.75 1 40.88 278 PRO A C 1
ATOM 2246 O O . PRO A 1 278 ? 0.12 -32.656 8.727 1 40.88 278 PRO A O 1
ATOM 2249 N N . ILE A 1 279 ? 0.212 -33.094 10.906 1 42.88 279 ILE A N 1
ATOM 2250 C CA . ILE A 1 279 ? 0.947 -31.844 11.125 1 42.88 279 ILE A CA 1
ATOM 2251 C C . ILE A 1 279 ? 2.375 -31.984 10.609 1 42.88 279 ILE A C 1
ATOM 2253 O O . ILE A 1 279 ? 2.887 -31.109 9.922 1 42.88 279 ILE A O 1
ATOM 2257 N N . ILE A 1 280 ? 2.955 -33.188 10.914 1 42.09 280 ILE A N 1
ATOM 2258 C CA . ILE A 1 280 ? 4.32 -33.469 10.469 1 42.09 280 ILE A CA 1
ATOM 2259 C C . ILE A 1 280 ? 4.352 -33.594 8.945 1 42.09 280 ILE A C 1
ATOM 2261 O O . ILE A 1 280 ? 5.246 -33.062 8.289 1 42.09 280 ILE A O 1
ATOM 2265 N N . LEU A 1 281 ? 3.383 -34.219 8.516 1 39.94 281 LEU A N 1
ATOM 2266 C CA . LEU A 1 281 ? 3.33 -34.406 7.074 1 39.94 281 LEU A CA 1
ATOM 2267 C C . LEU A 1 281 ? 3.107 -33.062 6.359 1 39.94 281 LEU A C 1
ATOM 2269 O O . LEU A 1 281 ? 3.719 -32.812 5.32 1 39.94 281 LEU A O 1
ATOM 2273 N N . ARG A 1 282 ? 2.268 -32.375 6.965 1 39.75 282 ARG A N 1
ATOM 2274 C CA . ARG A 1 282 ? 2.096 -31.047 6.391 1 39.75 282 ARG A CA 1
ATOM 2275 C C . ARG A 1 282 ? 3.4 -30.266 6.43 1 39.75 282 ARG A C 1
ATOM 2277 O O . ARG A 1 282 ? 3.756 -29.594 5.461 1 39.75 282 ARG A O 1
ATOM 2284 N N . LEU A 1 283 ? 4.066 -30.594 7.387 1 41.38 283 LEU A N 1
ATOM 2285 C CA . LEU A 1 283 ? 5.359 -29.938 7.551 1 41.38 283 LEU A CA 1
ATOM 2286 C C . LEU A 1 283 ? 6.395 -30.531 6.598 1 41.38 283 LEU A C 1
ATOM 2288 O O . LEU A 1 283 ? 7.199 -29.797 6.02 1 41.38 283 LEU A O 1
ATOM 2292 N N . TYR A 1 284 ? 6.348 -31.812 6.395 1 37.94 284 TYR A N 1
ATOM 2293 C CA . TYR A 1 284 ? 7.227 -32.5 5.461 1 37.94 284 TYR A CA 1
ATOM 2294 C C . TYR A 1 284 ? 6.965 -32.062 4.031 1 37.94 284 TYR A C 1
ATOM 2296 O O . TYR A 1 284 ? 7.902 -31.797 3.275 1 37.94 284 TYR A O 1
ATOM 2304 N N . TYR A 1 285 ? 5.844 -32.188 3.645 1 35.84 285 TYR A N 1
ATOM 2305 C CA . TYR A 1 285 ? 5.52 -31.797 2.279 1 35.84 285 TYR A CA 1
ATOM 2306 C C . TYR A 1 285 ? 5.906 -30.344 2.033 1 35.84 285 TYR A C 1
ATOM 2308 O O . TYR A 1 285 ? 6.414 -30 0.962 1 35.84 285 TYR A O 1
ATOM 2316 N N . ASP A 1 286 ? 5.754 -29.734 2.986 1 36.28 286 ASP A N 1
ATOM 2317 C CA . ASP A 1 286 ? 6.16 -28.328 2.902 1 36.28 286 ASP A CA 1
ATOM 2318 C C . ASP A 1 286 ? 7.676 -28.203 2.742 1 36.28 286 ASP A C 1
ATOM 2320 O O . ASP A 1 286 ? 8.156 -27.344 2.018 1 36.28 286 ASP A O 1
ATOM 2324 N N . PHE A 1 287 ? 8.445 -29.297 3.172 1 34 287 PHE A N 1
ATOM 2325 C CA . PHE A 1 287 ? 9.898 -29.344 3.172 1 34 287 PHE A CA 1
ATOM 2326 C C . PHE A 1 287 ? 10.422 -29.953 1.879 1 34 287 PHE A C 1
ATOM 2328 O O . PHE A 1 287 ? 11.391 -29.469 1.297 1 34 287 PHE A O 1
ATOM 2335 N N . TYR A 1 288 ? 10.055 -31.109 1.455 1 33.28 288 TYR A N 1
ATOM 2336 C CA . TYR A 1 288 ? 10.688 -31.938 0.432 1 33.28 288 TYR A CA 1
ATOM 2337 C C . TYR A 1 288 ? 10.336 -31.438 -0.965 1 33.28 288 TYR A C 1
ATOM 2339 O O . TYR A 1 288 ? 11.148 -31.531 -1.888 1 33.28 288 TYR A O 1
ATOM 2347 N N . GLU A 1 289 ? 9.117 -31.109 -1.272 1 33.75 289 GLU A N 1
ATOM 2348 C CA . GLU A 1 289 ? 8.82 -30.844 -2.678 1 33.75 289 GLU A CA 1
ATOM 2349 C C . GLU A 1 289 ? 9.656 -29.688 -3.217 1 33.75 289 GLU A C 1
ATOM 2351 O O . GLU A 1 289 ? 9.922 -29.625 -4.418 1 33.75 289 GLU A O 1
ATOM 2356 N N . PHE A 1 290 ? 10.211 -28.938 -2.402 1 29.92 290 PHE A N 1
ATOM 2357 C CA . PHE A 1 290 ? 10.906 -27.812 -3.008 1 29.92 290 PHE A CA 1
ATOM 2358 C C . PHE A 1 290 ? 12.383 -28.125 -3.203 1 29.92 290 PHE A C 1
ATOM 2360 O O . PHE A 1 290 ? 13.195 -27.219 -3.42 1 29.92 290 PHE A O 1
ATOM 2367 N N . LYS A 1 291 ? 12.875 -29.438 -3.07 1 29.02 291 LYS A N 1
ATOM 2368 C CA . LYS A 1 291 ? 14.273 -29.719 -3.369 1 29.02 291 LYS A CA 1
ATOM 2369 C C . LYS A 1 291 ? 14.492 -29.891 -4.871 1 29.02 291 LYS A C 1
ATOM 2371 O O . LYS A 1 291 ? 13.922 -30.797 -5.492 1 29.02 291 LYS A O 1
ATOM 2376 N N . PRO A 1 292 ? 14.953 -28.875 -5.652 1 28.75 292 PRO A N 1
ATOM 2377 C CA . PRO A 1 292 ? 15.344 -29.188 -7.027 1 28.75 292 PRO A CA 1
ATOM 2378 C C . PRO A 1 292 ? 16.516 -30.156 -7.098 1 28.75 292 PRO A C 1
ATOM 2380 O O . PRO A 1 292 ? 17.656 -29.781 -6.785 1 28.75 292 PRO A O 1
ATOM 2383 N N . ASN A 1 293 ? 16.672 -31.312 -6.512 1 27.2 293 ASN A N 1
ATOM 2384 C CA . ASN A 1 293 ? 17.891 -32.062 -6.832 1 27.2 293 ASN A CA 1
ATOM 2385 C C . ASN A 1 293 ? 18 -32.344 -8.328 1 27.2 293 ASN A C 1
ATOM 2387 O O . ASN A 1 293 ? 17 -32.625 -8.984 1 27.2 293 ASN A O 1
ATOM 2391 N N . GLU A 1 294 ? 19.062 -32 -9.07 1 27.92 294 GLU A N 1
ATOM 2392 C CA . GLU A 1 294 ? 19.578 -32.312 -10.398 1 27.92 294 GLU A CA 1
ATOM 2393 C C . GLU A 1 294 ? 19.203 -33.75 -10.789 1 27.92 294 GLU A C 1
ATOM 2395 O O . GLU A 1 294 ? 19.172 -34.094 -11.977 1 27.92 294 GLU A O 1
ATOM 2400 N N . THR A 1 295 ? 19.562 -34.781 -10.094 1 27.42 295 THR A N 1
ATOM 2401 C CA . THR A 1 295 ? 19.578 -36.125 -10.695 1 27.42 295 THR A CA 1
ATOM 2402 C C . THR A 1 295 ? 18.219 -36.469 -11.25 1 27.42 295 THR A C 1
ATOM 2404 O O . THR A 1 295 ? 17.203 -35.938 -10.82 1 27.42 295 THR A O 1
ATOM 2407 N N . GLN A 1 296 ? 18.141 -37.625 -12.141 1 25.09 296 GLN A N 1
ATOM 2408 C CA . GLN A 1 296 ? 17.172 -38.406 -12.891 1 25.09 296 GLN A CA 1
ATOM 2409 C C . GLN A 1 296 ? 15.898 -38.625 -12.07 1 25.09 296 GLN A C 1
ATOM 2411 O O . GLN A 1 296 ? 15.938 -39.281 -11.031 1 25.09 296 GLN A O 1
ATOM 2416 N N . VAL A 1 297 ? 15.062 -37.875 -12.117 1 27.72 297 VAL A N 1
ATOM 2417 C CA . VAL A 1 297 ? 13.758 -38.281 -11.594 1 27.72 297 VAL A CA 1
ATOM 2418 C C . VAL A 1 297 ? 13.219 -39.469 -12.391 1 27.72 297 VAL A C 1
ATOM 2420 O O . VAL A 1 297 ? 12.508 -39.281 -13.383 1 27.72 297 VAL A O 1
ATOM 2423 N N . SER A 1 298 ? 14.016 -40.156 -13.211 1 25.55 298 SER A N 1
ATOM 2424 C CA . SER A 1 298 ? 13.5 -41.375 -13.836 1 25.55 298 SER A CA 1
ATOM 2425 C C . SER A 1 298 ? 12.555 -42.125 -12.898 1 25.55 298 SER A C 1
ATOM 2427 O O . SER A 1 298 ? 12.461 -41.781 -11.719 1 25.55 298 SER A O 1
ATOM 2429 N N . ALA A 1 299 ? 12.422 -43.562 -13.172 1 26.61 299 ALA A N 1
ATOM 2430 C CA . ALA A 1 299 ? 11.734 -44.719 -12.633 1 26.61 299 ALA A CA 1
ATOM 2431 C C . ALA A 1 299 ? 11.805 -44.75 -11.109 1 26.61 299 ALA A C 1
ATOM 2433 O O . ALA A 1 299 ? 11.047 -45.5 -10.461 1 26.61 299 ALA A O 1
ATOM 2434 N N . GLU A 1 300 ? 12.914 -44.125 -10.555 1 25.28 300 GLU A N 1
ATOM 2435 C CA . GLU A 1 300 ? 13.273 -44.438 -9.172 1 25.28 300 GLU A CA 1
ATOM 2436 C C . GLU A 1 300 ? 12.414 -43.656 -8.188 1 25.28 300 GLU A C 1
ATOM 2438 O O . GLU A 1 300 ? 12.516 -43.875 -6.973 1 25.28 300 GLU A O 1
ATOM 2443 N N . LEU A 1 301 ? 11.734 -42.656 -8.445 1 27.31 301 LEU A N 1
ATOM 2444 C CA . LEU A 1 301 ? 10.703 -42.219 -7.52 1 27.31 301 LEU A CA 1
ATOM 2445 C C . LEU A 1 301 ? 9.727 -43.344 -7.191 1 27.31 301 LEU A C 1
ATOM 2447 O O . LEU A 1 301 ? 8.93 -43.219 -6.258 1 27.31 301 LEU A O 1
ATOM 2451 N N . GLU A 1 302 ? 9.531 -44.156 -8.031 1 27.86 302 GLU A N 1
ATOM 2452 C CA . GLU A 1 302 ? 8.875 -45.406 -7.672 1 27.86 302 GLU A CA 1
ATOM 2453 C C . GLU A 1 302 ? 9.609 -46.094 -6.531 1 27.86 302 GLU A C 1
ATOM 2455 O O . GLU A 1 302 ? 8.984 -46.719 -5.672 1 27.86 302 GLU A O 1
ATOM 2460 N N . THR A 1 303 ? 10.953 -46.406 -6.789 1 26.25 303 THR A N 1
ATOM 2461 C CA . THR A 1 303 ? 11.82 -47 -5.77 1 26.25 303 THR A CA 1
ATOM 2462 C C . THR A 1 303 ? 12.273 -45.938 -4.766 1 26.25 303 THR A C 1
ATOM 2464 O O . THR A 1 303 ? 13.227 -46.156 -4.02 1 26.25 303 THR A O 1
ATOM 2467 N N . VAL A 1 304 ? 12.141 -44.75 -4.961 1 28.39 304 VAL A N 1
ATOM 2468 C CA . VAL A 1 304 ? 12.391 -44 -3.73 1 28.39 304 VAL A CA 1
ATOM 2469 C C . VAL A 1 304 ? 11.883 -44.812 -2.533 1 28.39 304 VAL A C 1
ATOM 2471 O O . VAL A 1 304 ? 10.672 -44.969 -2.363 1 28.39 304 VAL A O 1
ATOM 2474 N N . GLU A 1 305 ? 12.422 -45.875 -2.293 1 27.5 305 GLU A N 1
ATOM 2475 C CA . GLU A 1 305 ? 12.5 -46.719 -1.093 1 27.5 305 GLU A CA 1
ATOM 2476 C C . GLU A 1 305 ? 12.141 -45.906 0.155 1 27.5 305 GLU A C 1
ATOM 2478 O O . GLU A 1 305 ? 12.242 -44.688 0.162 1 27.5 305 GLU A O 1
ATOM 2483 N N . ASP A 1 306 ? 11.672 -46.656 1.299 1 29.34 306 ASP A N 1
ATOM 2484 C CA . ASP A 1 306 ? 11.422 -46.438 2.723 1 29.34 306 ASP A CA 1
ATOM 2485 C C . ASP A 1 306 ? 12.375 -45.406 3.305 1 29.34 306 ASP A C 1
ATOM 2487 O O . ASP A 1 306 ? 13.359 -45.75 3.959 1 29.34 306 ASP A O 1
ATOM 2491 N N . PHE A 1 307 ? 13.008 -44.781 2.621 1 29.33 307 PHE A N 1
ATOM 2492 C CA . PHE A 1 307 ? 14.227 -44.031 2.891 1 29.33 307 PHE A CA 1
ATOM 2493 C C . PHE A 1 307 ? 14.094 -43.25 4.18 1 29.33 307 PHE A C 1
ATOM 2495 O O . PHE A 1 307 ? 12.984 -42.938 4.629 1 29.33 307 PHE A O 1
ATOM 2502 N N . GLN A 1 308 ? 15.242 -42.438 4.645 1 33.75 308 GLN A N 1
ATOM 2503 C CA . GLN A 1 308 ? 15.719 -41.875 5.91 1 33.75 308 GLN A CA 1
ATOM 2504 C C . GLN A 1 308 ? 14.852 -40.719 6.367 1 33.75 308 GLN A C 1
ATOM 2506 O O . GLN A 1 308 ? 15.359 -39.719 6.871 1 33.75 308 GLN A O 1
ATOM 2511 N N . MET A 1 309 ? 13.742 -40.469 5.84 1 36.53 309 MET A N 1
ATOM 2512 C CA . MET A 1 309 ? 12.773 -39.531 6.43 1 36.53 309 MET A CA 1
ATOM 2513 C C . MET A 1 309 ? 12.75 -39.656 7.945 1 36.53 309 MET A C 1
ATOM 2515 O O . MET A 1 309 ? 12.664 -38.656 8.664 1 36.53 309 MET A O 1
ATOM 2519 N N . ASP A 1 310 ? 12.781 -40.969 8.188 1 38.97 310 ASP A N 1
ATOM 2520 C CA . ASP A 1 310 ? 12.852 -41.25 9.617 1 38.97 310 ASP A CA 1
ATOM 2521 C C . ASP A 1 310 ? 14.055 -40.562 10.258 1 38.97 310 ASP A C 1
ATOM 2523 O O . ASP A 1 310 ? 13.922 -39.906 11.297 1 38.97 310 ASP A O 1
ATOM 2527 N N . ALA A 1 311 ? 15.078 -40.719 9.453 1 43.59 311 ALA A N 1
ATOM 2528 C CA . ALA A 1 311 ? 16.297 -40.156 10.016 1 43.59 311 ALA A CA 1
ATOM 2529 C C . ALA A 1 311 ? 16.281 -38.625 9.945 1 43.59 311 ALA A C 1
ATOM 2531 O O . ALA A 1 311 ? 16.75 -37.938 10.875 1 43.59 311 ALA A O 1
ATOM 2532 N N . ARG A 1 312 ? 15.68 -38.094 9.023 1 42.47 312 ARG A N 1
ATOM 2533 C CA . ARG A 1 312 ? 15.656 -36.625 8.898 1 42.47 312 ARG A CA 1
ATOM 2534 C C . ARG A 1 312 ? 14.641 -36 9.852 1 42.47 312 ARG A C 1
ATOM 2536 O O . ARG A 1 312 ? 14.914 -35 10.484 1 42.47 312 ARG A O 1
ATOM 2543 N N . ILE A 1 313 ? 13.508 -36.594 9.812 1 44.97 313 ILE A N 1
ATOM 2544 C CA . ILE A 1 313 ? 12.531 -36.156 10.812 1 44.97 313 ILE A CA 1
ATOM 2545 C C . ILE A 1 313 ? 13.078 -36.406 12.211 1 44.97 313 ILE A C 1
ATOM 2547 O O . ILE A 1 313 ? 12.914 -35.562 13.102 1 44.97 313 ILE A O 1
ATOM 2551 N N . GLU A 1 314 ? 13.773 -37.562 12.195 1 47.19 314 GLU A N 1
ATOM 2552 C CA . GLU A 1 314 ? 14.5 -37.812 13.445 1 47.19 314 GLU A CA 1
ATOM 2553 C C . GLU A 1 314 ? 15.508 -36.719 13.727 1 47.19 314 GLU A C 1
ATOM 2555 O O . GLU A 1 314 ? 15.602 -36.219 14.859 1 47.19 314 GLU A O 1
ATOM 2560 N N . THR A 1 315 ? 16.109 -36.312 12.727 1 49.53 315 THR A N 1
ATOM 2561 C CA . THR A 1 315 ? 17.109 -35.281 12.883 1 49.53 315 THR A CA 1
ATOM 2562 C C . THR A 1 315 ? 16.453 -33.938 13.164 1 49.53 315 THR A C 1
ATOM 2564 O O . THR A 1 315 ? 16.922 -33.188 14.031 1 49.53 315 THR A O 1
ATOM 2567 N N . LEU A 1 316 ? 15.516 -33.688 12.484 1 46.44 316 LEU A N 1
ATOM 2568 C CA . LEU A 1 316 ? 14.781 -32.469 12.719 1 46.44 316 LEU A CA 1
ATOM 2569 C C . LEU A 1 316 ? 14.188 -32.438 14.125 1 46.44 316 LEU A C 1
ATOM 2571 O O . LEU A 1 316 ? 14.273 -31.422 14.82 1 46.44 316 LEU A O 1
ATOM 2575 N N . ILE A 1 317 ? 13.586 -33.562 14.445 1 48 317 ILE A N 1
ATOM 2576 C CA . ILE A 1 317 ? 13.055 -33.688 15.797 1 48 317 ILE A CA 1
ATOM 2577 C C . ILE A 1 317 ? 14.188 -33.562 16.812 1 48 317 ILE A C 1
ATOM 2579 O O . ILE A 1 317 ? 14.055 -32.875 17.828 1 48 317 ILE A O 1
ATOM 2583 N N . LYS A 1 318 ? 15.164 -34.219 16.344 1 51.94 318 LYS A N 1
ATOM 2584 C CA . LYS A 1 318 ? 16.328 -34.156 17.219 1 51.94 318 LYS A CA 1
ATOM 2585 C C . LYS A 1 318 ? 16.891 -32.75 17.281 1 51.94 318 LYS A C 1
ATOM 2587 O O . LYS A 1 318 ? 17.328 -32.281 18.344 1 51.94 318 LYS A O 1
ATOM 2592 N N . GLU A 1 319 ? 16.891 -32.125 16.219 1 49.88 319 GLU A N 1
ATOM 2593 C CA . GLU A 1 319 ? 17.391 -30.766 16.156 1 49.88 319 GLU A CA 1
ATOM 2594 C C . GLU A 1 319 ? 16.438 -29.797 16.875 1 49.88 319 GLU A C 1
ATOM 2596 O O . GLU A 1 319 ? 16.891 -28.859 17.547 1 49.88 319 GLU A O 1
ATOM 2601 N N . LEU A 1 320 ? 15.25 -30.047 16.781 1 44.91 320 LEU A N 1
ATOM 2602 C CA . LEU A 1 320 ? 14.25 -29.172 17.359 1 44.91 320 LEU A CA 1
ATOM 2603 C C . LEU A 1 320 ? 14.109 -29.422 18.859 1 44.91 320 LEU A C 1
ATOM 2605 O O . LEU A 1 320 ? 13.859 -28.484 19.641 1 44.91 320 LEU A O 1
ATOM 2609 N N . ASN A 1 321 ? 14.117 -30.703 19.266 1 39.03 321 ASN A N 1
ATOM 2610 C CA . ASN A 1 321 ? 14.102 -31.078 20.688 1 39.03 321 ASN A CA 1
ATOM 2611 C C . ASN A 1 321 ? 15.094 -32.188 20.969 1 39.03 321 ASN A C 1
ATOM 2613 O O . ASN A 1 321 ? 14.734 -33.375 20.906 1 39.03 321 ASN A O 1
ATOM 2617 N N . PRO A 1 322 ? 16.266 -31.703 21.125 1 48.84 322 PRO A N 1
ATOM 2618 C CA . PRO A 1 322 ? 17.297 -32.719 21.391 1 48.84 322 PRO A CA 1
ATOM 2619 C C . PRO A 1 322 ? 16.953 -33.625 22.547 1 48.84 322 PRO A C 1
ATOM 2621 O O . PRO A 1 322 ? 17.453 -34.75 22.625 1 48.84 322 PRO A O 1
ATOM 2624 N N . GLU A 1 323 ? 16.156 -33.156 23.484 1 46.78 323 GLU A N 1
ATOM 2625 C CA . GLU A 1 323 ? 15.883 -33.906 24.688 1 46.78 323 GLU A CA 1
ATOM 2626 C C . GLU A 1 323 ? 14.82 -34.969 24.438 1 46.78 323 GLU A C 1
ATOM 2628 O O . GLU A 1 323 ? 14.477 -35.75 25.328 1 46.78 323 GLU A O 1
ATOM 2633 N N . ILE A 1 324 ? 14.227 -35 23.297 1 45 324 ILE A N 1
ATOM 2634 C CA . ILE A 1 324 ? 13.25 -36.031 23.031 1 45 324 ILE A CA 1
ATOM 2635 C C . ILE A 1 324 ? 13.969 -37.375 22.766 1 45 324 ILE A C 1
ATOM 2637 O O . ILE A 1 324 ? 14.703 -37.469 21.781 1 45 324 ILE A O 1
ATOM 2641 N N . PRO A 1 325 ? 14.195 -38.188 23.797 1 48.84 325 PRO A N 1
ATOM 2642 C CA . PRO A 1 325 ? 14.977 -39.406 23.672 1 48.84 325 PRO A CA 1
ATOM 2643 C C . PRO A 1 325 ? 14.547 -40.281 22.484 1 48.84 325 PRO A C 1
ATOM 2645 O O . PRO A 1 325 ? 15.375 -40.969 21.891 1 48.84 325 PRO A O 1
ATOM 2648 N N . ASN A 1 326 ? 13.281 -40.562 22.266 1 45.34 326 ASN A N 1
ATOM 2649 C CA . ASN A 1 326 ? 12.82 -41.594 21.328 1 45.34 326 ASN A CA 1
ATOM 2650 C C . ASN A 1 326 ? 12.297 -40.969 20.047 1 45.34 326 ASN A C 1
ATOM 2652 O O . ASN A 1 326 ? 11.219 -41.312 19.562 1 45.34 326 ASN A O 1
ATOM 2656 N N . 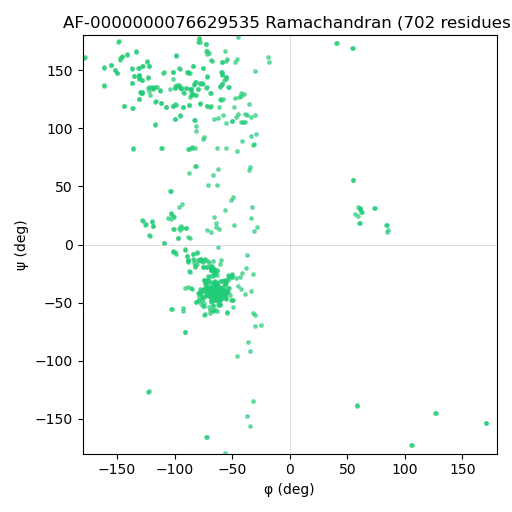ALA A 1 327 ? 12.961 -40.031 19.453 1 46.53 327 ALA A N 1
ATOM 2657 C CA . ALA A 1 327 ? 12.539 -39.438 18.188 1 46.53 327 ALA A CA 1
ATOM 2658 C C . ALA A 1 327 ? 12.305 -40.5 17.141 1 46.53 327 ALA A C 1
ATOM 2660 O O . ALA A 1 327 ? 11.336 -40.406 16.375 1 46.53 327 ALA A O 1
ATOM 2661 N N . LYS A 1 328 ? 13.094 -41.438 17.172 1 49.69 328 LYS A N 1
ATOM 2662 C CA . LYS A 1 328 ? 12.961 -42.594 16.281 1 49.69 328 LYS A CA 1
ATOM 2663 C C . LYS A 1 328 ? 11.641 -43.312 16.516 1 49.69 328 LYS A C 1
ATOM 2665 O O . LYS A 1 328 ? 10.977 -43.719 15.555 1 49.69 328 LYS A O 1
ATOM 2670 N N . ARG A 1 329 ? 11.289 -43.531 17.703 1 47.16 329 ARG A N 1
ATOM 2671 C CA . ARG A 1 329 ? 10.055 -44.219 18.062 1 47.16 329 ARG A CA 1
ATOM 2672 C C . ARG A 1 329 ? 8.836 -43.406 17.641 1 47.16 329 ARG A C 1
ATOM 2674 O O . ARG A 1 329 ? 7.844 -43.969 17.156 1 47.16 329 ARG A O 1
ATOM 2681 N N . ILE A 1 330 ? 8.93 -42.156 17.688 1 45.41 330 ILE A N 1
ATOM 2682 C CA . ILE A 1 330 ? 7.828 -41.281 17.297 1 45.41 330 ILE A CA 1
ATOM 2683 C C . ILE A 1 330 ? 7.645 -41.312 15.781 1 45.41 330 ILE A C 1
ATOM 2685 O O . ILE A 1 330 ? 6.52 -41.406 15.289 1 45.41 330 ILE A O 1
ATOM 2689 N N . VAL A 1 331 ? 8.734 -41.281 15.164 1 46.19 331 VAL A N 1
ATOM 2690 C CA . VAL A 1 331 ? 8.695 -41.344 13.711 1 46.19 331 VAL A CA 1
ATOM 2691 C C . VAL A 1 331 ? 8.211 -42.719 13.273 1 46.19 331 VAL A C 1
ATOM 2693 O O . VAL A 1 331 ? 7.363 -42.844 12.383 1 46.19 331 VAL A O 1
ATOM 2696 N N . THR A 1 332 ? 8.797 -43.719 13.906 1 47.47 332 THR A N 1
ATOM 2697 C CA . THR A 1 332 ? 8.398 -45.094 13.617 1 47.47 332 THR A CA 1
ATOM 2698 C C . THR A 1 332 ? 6.922 -45.281 13.953 1 47.47 332 THR A C 1
ATOM 2700 O O . THR A 1 332 ? 6.223 -46.031 13.25 1 47.47 332 THR A O 1
ATOM 2703 N N . GLY A 1 333 ? 6.43 -44.719 15.047 1 45.44 333 GLY A N 1
ATOM 2704 C CA . GLY A 1 333 ? 5.027 -44.812 15.43 1 45.44 333 GLY A CA 1
ATOM 2705 C C . GLY A 1 333 ? 4.109 -44.062 14.469 1 45.44 333 GLY A C 1
ATOM 2706 O O . GLY A 1 333 ? 2.986 -44.5 14.219 1 45.44 333 GLY A O 1
ATOM 2707 N N . ILE A 1 334 ? 4.543 -42.969 13.984 1 45.09 334 ILE A N 1
ATOM 2708 C CA . ILE A 1 334 ? 3.752 -42.156 13.062 1 45.09 334 ILE A CA 1
ATOM 2709 C C . ILE A 1 334 ? 3.746 -42.812 11.688 1 45.09 334 ILE A C 1
ATOM 2711 O O . ILE A 1 334 ? 2.699 -42.906 11.039 1 45.09 334 ILE A O 1
ATOM 2715 N N . PHE A 1 335 ? 4.871 -43.094 11.195 1 44.56 335 PHE A N 1
ATOM 2716 C CA . PHE A 1 335 ? 4.973 -43.562 9.82 1 44.56 335 PHE A CA 1
ATOM 2717 C C . PHE A 1 335 ? 4.879 -45.094 9.758 1 44.56 335 PHE A C 1
ATOM 2719 O O . PHE A 1 335 ? 4.711 -45.656 8.68 1 44.56 335 PHE A O 1
ATOM 2726 N N . GLY A 1 336 ? 4.441 -45.719 10.828 1 42.31 336 GLY A N 1
ATOM 2727 C CA . GLY A 1 336 ? 4.387 -47.188 10.859 1 42.31 336 GLY A CA 1
ATOM 2728 C C . GLY A 1 336 ? 5.59 -47.844 10.203 1 42.31 336 GLY A C 1
ATOM 2729 O O . GLY A 1 336 ? 6.5 -47.156 9.734 1 42.31 336 GLY A O 1
ATOM 2730 N N . LYS A 1 337 ? 5.738 -49.25 10.281 1 44.09 337 LYS A N 1
ATOM 2731 C CA . LYS A 1 337 ? 6.754 -50.094 9.641 1 44.09 337 LYS A CA 1
ATOM 2732 C C . LYS A 1 337 ? 6.609 -50.062 8.125 1 44.09 337 LYS A C 1
ATOM 2734 O O . LYS A 1 337 ? 7.48 -50.562 7.402 1 44.09 337 LYS A O 1
ATOM 2739 N N . ASP A 1 338 ? 5.453 -49.75 7.547 1 36.09 338 ASP A N 1
ATOM 2740 C CA . ASP A 1 338 ? 5.199 -49.781 6.109 1 36.09 338 ASP A CA 1
ATOM 2741 C C . ASP A 1 338 ? 5.008 -48.375 5.574 1 36.09 338 ASP A C 1
ATOM 2743 O O . ASP A 1 338 ? 3.912 -47.812 5.648 1 36.09 338 ASP A O 1
ATOM 2747 N N . PRO A 1 339 ? 6.121 -47.656 5.281 1 40.25 339 PRO A N 1
ATOM 2748 C CA . PRO A 1 339 ? 6.082 -46.281 4.77 1 40.25 339 PRO A CA 1
ATOM 2749 C C . PRO A 1 339 ? 5.141 -46.125 3.576 1 40.25 339 PRO A C 1
ATOM 2751 O O . PRO A 1 339 ? 4.539 -45.062 3.396 1 40.25 339 PRO A O 1
ATOM 2754 N N . LYS A 1 340 ? 4.996 -47.188 2.877 1 42.22 340 LYS A N 1
ATOM 2755 C CA . LYS A 1 340 ? 4.094 -47.156 1.73 1 42.22 340 LYS A CA 1
ATOM 2756 C C . LYS A 1 340 ? 2.643 -47 2.176 1 42.22 340 LYS A C 1
ATOM 2758 O O . LYS A 1 340 ? 1.865 -46.281 1.54 1 42.22 340 LYS A O 1
ATOM 2763 N N . GLY A 1 341 ? 2.311 -47.688 3.174 1 41.69 341 GLY A N 1
ATOM 2764 C CA . GLY A 1 341 ? 0.946 -47.625 3.67 1 41.69 341 GLY A CA 1
ATOM 2765 C C . GLY A 1 341 ? 0.562 -46.281 4.199 1 41.69 341 GLY A C 1
ATOM 2766 O O . GLY A 1 341 ? -0.576 -45.812 4.027 1 41.69 341 GLY A O 1
ATOM 2767 N N . VAL A 1 342 ? 1.503 -45.531 4.754 1 38.91 342 VAL A N 1
ATOM 2768 C CA . VAL A 1 342 ? 1.218 -44.219 5.289 1 38.91 342 VAL A CA 1
ATOM 2769 C C . VAL A 1 342 ? 1.03 -43.219 4.137 1 38.91 342 VAL A C 1
ATOM 2771 O O . VAL A 1 342 ? 0.118 -42.375 4.168 1 38.91 342 VAL A O 1
ATOM 2774 N N . CYS A 1 343 ? 1.806 -43.406 3.189 1 37.06 343 CYS A N 1
ATOM 2775 C CA . CYS A 1 343 ? 1.622 -42.562 2.012 1 37.06 343 CYS A CA 1
ATOM 2776 C C . CYS A 1 343 ? 0.247 -42.781 1.391 1 37.06 343 CYS A C 1
ATOM 2778 O O . CYS A 1 343 ? -0.425 -41.812 1 1 37.06 343 CYS A O 1
ATOM 2780 N N . GLN A 1 344 ? -0.143 -44.094 1.321 1 41.44 344 GLN A N 1
ATOM 2781 C CA . GLN A 1 344 ? -1.462 -44.375 0.768 1 41.44 344 GLN A CA 1
ATOM 2782 C C . GLN A 1 344 ? -2.564 -43.781 1.638 1 41.44 344 GLN A C 1
ATOM 2784 O O . GLN A 1 344 ? -3.545 -43.219 1.121 1 41.44 344 GLN A O 1
ATOM 2789 N N . LYS A 1 345 ? -2.424 -43.875 2.855 1 38.53 345 LYS A N 1
ATOM 2790 C CA . LYS A 1 345 ? -3.414 -43.281 3.762 1 38.53 345 LYS A CA 1
ATOM 2791 C C . LYS A 1 345 ? -3.449 -41.781 3.646 1 38.53 345 LYS A C 1
ATOM 2793 O O . LYS A 1 345 ? -4.523 -41.156 3.666 1 38.53 345 LYS A O 1
ATOM 2798 N N . TYR A 1 346 ? -2.336 -41.281 3.404 1 35.62 346 TYR A N 1
ATOM 2799 C CA . TYR A 1 346 ? -2.266 -39.812 3.24 1 35.62 346 TYR A CA 1
ATOM 2800 C C . TYR A 1 346 ? -2.826 -39.406 1.89 1 35.62 346 TYR A C 1
ATOM 2802 O O . TYR A 1 346 ? -3.57 -38.438 1.799 1 35.62 346 TYR A O 1
ATOM 2810 N N . LYS A 1 347 ? -2.354 -40.188 1 1 36.88 347 LYS A N 1
ATOM 2811 C CA . LYS A 1 347 ? -2.988 -39.906 -0.289 1 36.88 347 LYS A CA 1
ATOM 2812 C C . LYS A 1 347 ? -4.508 -39.969 -0.172 1 36.88 347 LYS A C 1
ATOM 2814 O O . LYS A 1 347 ? -5.203 -39.094 -0.702 1 36.88 347 LYS A O 1
ATOM 2819 N N . LYS A 1 348 ? -4.891 -40.938 0.561 1 39.12 348 LYS A N 1
ATOM 2820 C CA . LYS A 1 348 ? -6.324 -41.062 0.8 1 39.12 348 LYS A CA 1
ATOM 2821 C C . LYS A 1 348 ? -6.84 -39.906 1.642 1 39.12 348 LYS A C 1
ATOM 2823 O O . LYS A 1 348 ? -7.906 -39.344 1.361 1 39.12 348 LYS A O 1
ATOM 2828 N N . TYR A 1 349 ? -6.113 -39.5 2.621 1 34.16 349 TYR A N 1
ATOM 2829 C CA . TYR A 1 349 ? -6.504 -38.438 3.512 1 34.16 349 TYR A CA 1
ATOM 2830 C C . TYR A 1 349 ? -6.496 -37.094 2.779 1 34.16 349 TYR A C 1
ATOM 2832 O O . TYR A 1 349 ? -7.387 -36.25 2.977 1 34.16 349 TYR A O 1
ATOM 2840 N N . PHE A 1 350 ? -5.508 -36.969 2.051 1 32.78 350 PHE A N 1
ATOM 2841 C CA . PHE A 1 350 ? -5.438 -35.719 1.302 1 32.78 350 PHE A CA 1
ATOM 2842 C C . PHE A 1 350 ? -6.055 -35.875 -0.082 1 32.78 350 PHE A C 1
ATOM 2844 O O . PHE A 1 350 ? -5.934 -34.969 -0.93 1 32.78 350 PHE A O 1
ATOM 2851 N N . GLY A 1 351 ? -6.715 -36.875 -0.219 1 34.31 351 GLY A N 1
ATOM 2852 C CA . GLY A 1 351 ? -7.398 -37.125 -1.475 1 34.31 351 GLY A CA 1
ATOM 2853 C C . GLY A 1 351 ? -6.453 -37.188 -2.662 1 34.31 351 GLY A C 1
ATOM 2854 O O . GLY A 1 351 ? -6.848 -36.906 -3.791 1 34.31 351 GLY A O 1
ATOM 2855 N N . LEU A 1 352 ? -5.277 -37.5 -2.363 1 31.41 352 LEU A N 1
ATOM 2856 C CA . LEU A 1 352 ? -4.328 -37.656 -3.457 1 31.41 352 LEU A CA 1
ATOM 2857 C C . LEU A 1 352 ? -4.387 -39.062 -4.02 1 31.41 352 LEU A C 1
ATOM 2859 O O . LEU A 1 352 ? -4.668 -40.031 -3.291 1 31.41 352 LEU A O 1
ATOM 2863 N N . LYS A 1 353 ? -4.531 -39.281 -5.371 1 40.31 353 LYS A N 1
ATOM 2864 C CA . LYS A 1 353 ? -4.566 -40.562 -6.051 1 40.31 353 LYS A CA 1
ATOM 2865 C C . LYS A 1 353 ? -3.205 -41.25 -5.996 1 40.31 353 LYS A C 1
ATOM 2867 O O . LYS A 1 353 ? -2.166 -40.594 -6.039 1 40.31 353 LYS A O 1
ATOM 2872 N N . MET B 1 1 ? 30.719 16.766 -35.281 1 28.33 1 MET B N 1
ATOM 2873 C CA . MET B 1 1 ? 29.484 17.141 -34.594 1 28.33 1 MET B CA 1
ATOM 2874 C C . MET B 1 1 ? 29.375 16.406 -33.25 1 28.33 1 MET B C 1
ATOM 2876 O O . MET B 1 1 ? 29.438 15.172 -33.219 1 28.33 1 MET B O 1
ATOM 2880 N N . LYS B 1 2 ? 29.75 17.062 -32.125 1 34 2 LYS B N 1
ATOM 2881 C CA . LYS B 1 2 ? 29.906 16.453 -30.812 1 34 2 LYS B CA 1
ATOM 2882 C C . LYS B 1 2 ? 28.641 15.727 -30.375 1 34 2 LYS B C 1
ATOM 2884 O O . LYS B 1 2 ? 27.531 16.25 -30.531 1 34 2 LYS B O 1
ATOM 2889 N N . ARG B 1 3 ? 28.641 14.398 -30.438 1 36.78 3 ARG B N 1
ATOM 2890 C CA . ARG B 1 3 ? 27.516 13.57 -30.031 1 36.78 3 ARG B CA 1
ATOM 2891 C C . ARG B 1 3 ? 26.844 14.117 -28.781 1 36.78 3 ARG B C 1
ATOM 2893 O O . ARG B 1 3 ? 27.531 14.531 -27.844 1 36.78 3 ARG B O 1
ATOM 2900 N N . PRO B 1 4 ? 25.625 14.602 -28.844 1 40.34 4 PRO B N 1
ATOM 2901 C CA . PRO B 1 4 ? 25.047 15.164 -27.641 1 40.34 4 PRO B CA 1
ATOM 2902 C C . PRO B 1 4 ? 25.297 14.305 -26.406 1 40.34 4 PRO B C 1
ATOM 2904 O O . PRO B 1 4 ? 25.438 13.078 -26.516 1 40.34 4 PRO B O 1
ATOM 2907 N N . PRO B 1 5 ? 25.828 14.797 -25.297 1 44.25 5 PRO B N 1
ATOM 2908 C CA . PRO B 1 5 ? 26.188 13.977 -24.141 1 44.25 5 PRO B CA 1
ATOM 2909 C C . PRO B 1 5 ? 25.109 12.969 -23.766 1 44.25 5 PRO B C 1
ATOM 2911 O O . PRO B 1 5 ? 23.922 13.219 -24 1 44.25 5 PRO B O 1
ATOM 2914 N N . ALA B 1 6 ? 25.281 11.711 -23.906 1 48.12 6 ALA B N 1
ATOM 2915 C CA . ALA B 1 6 ? 24.422 10.586 -23.547 1 48.12 6 ALA B CA 1
ATOM 2916 C C . ALA B 1 6 ? 23.578 10.906 -22.312 1 48.12 6 ALA B C 1
ATOM 2918 O O . ALA B 1 6 ? 24.109 11.305 -21.281 1 48.12 6 ALA B O 1
ATOM 2919 N N . HIS B 1 7 ? 22.344 11.547 -22.375 1 59.16 7 HIS B N 1
ATOM 2920 C CA . HIS B 1 7 ? 21.453 11.992 -21.312 1 59.16 7 HIS B CA 1
ATOM 2921 C C . HIS B 1 7 ? 21.344 10.953 -20.203 1 59.16 7 HIS B C 1
ATOM 2923 O O . HIS B 1 7 ? 20.938 9.82 -20.453 1 59.16 7 HIS B O 1
ATOM 2929 N N . VAL B 1 8 ? 21.953 11.102 -19.016 1 80.62 8 VAL B N 1
ATOM 2930 C CA . VAL B 1 8 ? 22.094 10.227 -17.859 1 80.62 8 VAL B CA 1
ATOM 2931 C C . VAL B 1 8 ? 20.719 9.922 -17.281 1 80.62 8 VAL B C 1
ATOM 2933 O O . VAL B 1 8 ? 19.906 10.828 -17.078 1 80.62 8 VAL B O 1
ATOM 2936 N N . SER B 1 9 ? 20.203 8.68 -17.422 1 91 9 SER B N 1
ATOM 2937 C CA . SER B 1 9 ? 18.969 8.234 -16.781 1 91 9 SER B CA 1
ATOM 2938 C C . SER B 1 9 ? 19.234 7.672 -15.391 1 91 9 SER B C 1
ATOM 2940 O O . SER B 1 9 ? 20.359 7.297 -15.078 1 91 9 SER B O 1
ATOM 2942 N N . LEU B 1 10 ? 18.266 7.867 -14.492 1 95 10 LEU B N 1
ATOM 2943 C CA . LEU B 1 10 ? 18.406 7.52 -13.086 1 95 10 LEU B CA 1
ATOM 2944 C C . LEU B 1 10 ? 17.438 6.422 -12.688 1 95 10 LEU B C 1
ATOM 2946 O O . LEU B 1 10 ? 16.281 6.434 -13.117 1 95 10 LEU B O 1
ATOM 2950 N N . TYR B 1 11 ? 17.969 5.496 -11.961 1 96.25 11 TYR B N 1
ATOM 2951 C CA . TYR B 1 11 ? 17.125 4.484 -11.328 1 96.25 11 TYR B CA 1
ATOM 2952 C C . TYR B 1 11 ? 17.219 4.566 -9.812 1 96.25 11 TYR B C 1
ATOM 2954 O O . TYR B 1 11 ? 18.203 4.129 -9.219 1 96.25 11 TYR B O 1
ATOM 2962 N N . ARG B 1 12 ? 16.219 5.109 -9.203 1 95.56 12 ARG B N 1
ATOM 2963 C CA . ARG B 1 12 ? 16.094 5.281 -7.762 1 95.56 12 ARG B CA 1
ATOM 2964 C C . ARG B 1 12 ? 17.297 6.016 -7.195 1 95.56 12 ARG B C 1
ATOM 2966 O O . ARG B 1 12 ? 18.25 6.324 -7.926 1 95.56 12 ARG B O 1
ATOM 2973 N N . ARG B 1 13 ? 17.203 6.402 -5.996 1 96.25 13 ARG B N 1
ATOM 2974 C CA . ARG B 1 13 ? 18.25 7.008 -5.184 1 96.25 13 ARG B CA 1
ATOM 2975 C C . ARG B 1 13 ? 18.359 6.332 -3.824 1 96.25 13 ARG B C 1
ATOM 2977 O O . ARG B 1 13 ? 17.375 5.75 -3.34 1 96.25 13 ARG B O 1
ATOM 2984 N N . SER B 1 14 ? 19.516 6.387 -3.307 1 95.5 14 SER B N 1
ATOM 2985 C CA . SER B 1 14 ? 19.703 5.848 -1.966 1 95.5 14 SER B CA 1
ATOM 2986 C C . SER B 1 14 ? 19.188 6.809 -0.901 1 95.5 14 SER B C 1
ATOM 2988 O O . SER B 1 14 ? 19.391 8.023 -1.007 1 95.5 14 SER B O 1
ATOM 2990 N N . LEU B 1 15 ? 18.547 6.27 0.078 1 96.94 15 LEU B N 1
ATOM 2991 C CA . LEU B 1 15 ? 18.109 7.074 1.214 1 96.94 15 LEU B CA 1
ATOM 2992 C C . LEU B 1 15 ? 19.297 7.473 2.084 1 96.94 15 LEU B C 1
ATOM 2994 O O . LEU B 1 15 ? 20.266 6.707 2.23 1 96.94 15 LEU B O 1
ATOM 2998 N N . PRO B 1 16 ? 19.234 8.672 2.639 1 96.56 16 PRO B N 1
ATOM 2999 C CA . PRO B 1 16 ? 20.203 8.992 3.686 1 96.56 16 PRO B CA 1
ATOM 3000 C C . PRO B 1 16 ? 20.188 7.977 4.828 1 96.56 16 PRO B C 1
ATOM 3002 O O . PRO B 1 16 ? 19.141 7.398 5.133 1 96.56 16 PRO B O 1
ATOM 3005 N N . ASN B 1 17 ? 21.25 7.855 5.617 1 94.94 17 ASN B N 1
ATOM 3006 C CA . ASN B 1 17 ? 21.469 6.789 6.59 1 94.94 17 ASN B CA 1
ATOM 3007 C C . ASN B 1 17 ? 20.516 6.914 7.781 1 94.94 17 ASN B C 1
ATOM 3009 O O . ASN B 1 17 ? 20.172 5.914 8.414 1 94.94 17 ASN B O 1
ATOM 3013 N N . PHE B 1 18 ? 20.125 8.109 8.047 1 95.88 18 PHE B N 1
ATOM 3014 C CA . PHE B 1 18 ? 19.297 8.273 9.242 1 95.88 18 PHE B CA 1
ATOM 3015 C C . PHE B 1 18 ? 17.828 7.969 8.93 1 95.88 18 PHE B C 1
ATOM 3017 O O . PHE B 1 18 ? 16.984 7.957 9.828 1 95.88 18 PHE B O 1
ATOM 3024 N N . LEU B 1 19 ? 17.5 7.785 7.684 1 98.56 19 LEU B N 1
ATOM 3025 C CA . LEU B 1 19 ? 16.188 7.312 7.258 1 98.56 19 LEU B CA 1
ATOM 3026 C C . LEU B 1 19 ? 16.188 5.801 7.062 1 98.56 19 LEU B C 1
ATOM 3028 O O . LEU B 1 19 ? 17.125 5.25 6.484 1 98.56 19 LEU B O 1
ATOM 3032 N N . ILE B 1 20 ? 15.18 5.121 7.566 1 98.62 20 ILE B N 1
ATOM 3033 C CA . ILE B 1 20 ? 15.148 3.662 7.547 1 98.62 20 ILE B CA 1
ATOM 3034 C C . ILE B 1 20 ? 14.117 3.182 6.527 1 98.62 20 ILE B C 1
ATOM 3036 O O . ILE B 1 20 ? 12.922 3.432 6.676 1 98.62 20 ILE B O 1
ATOM 3040 N N . PRO B 1 21 ? 14.578 2.449 5.512 1 98.38 21 PRO B N 1
ATOM 3041 C CA . PRO B 1 21 ? 13.625 1.952 4.516 1 98.38 21 PRO B CA 1
ATOM 3042 C C . PRO B 1 21 ? 12.539 1.07 5.121 1 98.38 21 PRO B C 1
ATOM 3044 O O . PRO B 1 21 ? 12.82 0.256 6.004 1 98.38 21 PRO B O 1
ATOM 3047 N N . PHE B 1 22 ? 11.297 1.219 4.699 1 98.62 22 PHE B N 1
ATOM 3048 C CA . PHE B 1 22 ? 10.109 0.51 5.16 1 98.62 22 PHE B CA 1
ATOM 3049 C C . PHE B 1 22 ? 10.297 -0.998 5.055 1 98.62 22 PHE B C 1
ATOM 3051 O O . PHE B 1 22 ? 9.945 -1.74 5.973 1 98.62 22 PHE B O 1
ATOM 3058 N N . VAL B 1 23 ? 10.922 -1.486 3.992 1 97.38 23 VAL B N 1
ATOM 3059 C CA . VAL B 1 23 ? 10.969 -2.91 3.672 1 97.38 23 VAL B CA 1
ATOM 3060 C C . VAL B 1 23 ? 12.195 -3.549 4.309 1 97.38 23 VAL B C 1
ATOM 3062 O O . VAL B 1 23 ? 12.375 -4.766 4.246 1 97.38 23 VAL B O 1
ATOM 3065 N N . SER B 1 24 ? 13.07 -2.738 4.949 1 96.31 24 SER B N 1
ATOM 3066 C CA . SER B 1 24 ? 14.234 -3.285 5.633 1 96.31 24 SER B CA 1
ATOM 3067 C C . SER B 1 24 ? 13.828 -4.047 6.895 1 96.31 24 SER B C 1
ATOM 3069 O O . SER B 1 24 ? 12.711 -3.9 7.379 1 96.31 24 SER B O 1
ATOM 3071 N N . THR B 1 25 ? 14.797 -4.84 7.387 1 93.81 25 THR B N 1
ATOM 3072 C CA . THR B 1 25 ? 14.555 -5.57 8.625 1 93.81 25 THR B CA 1
ATOM 3073 C C . THR B 1 25 ? 14.203 -4.609 9.758 1 93.81 25 THR B C 1
ATOM 3075 O O . THR B 1 25 ? 13.25 -4.844 10.508 1 93.81 25 THR B O 1
ATOM 3078 N N . LYS B 1 26 ? 14.961 -3.57 9.852 1 97 26 LYS B N 1
ATOM 3079 C CA . LYS B 1 26 ? 14.688 -2.566 10.875 1 97 26 LYS B CA 1
ATOM 3080 C C . LYS B 1 26 ? 13.344 -1.886 10.633 1 97 26 LYS B C 1
ATOM 3082 O O . LYS B 1 26 ? 12.594 -1.629 11.578 1 97 26 LYS B O 1
ATOM 3087 N N . GLY B 1 27 ? 13.031 -1.581 9.398 1 98.25 27 GLY B N 1
ATOM 3088 C CA . GLY B 1 27 ? 11.75 -0.97 9.07 1 98.25 27 GLY B CA 1
ATOM 3089 C C . GLY B 1 27 ? 10.562 -1.841 9.445 1 98.25 27 GLY B C 1
ATOM 3090 O O . GLY B 1 27 ? 9.555 -1.344 9.953 1 98.25 27 GLY B O 1
ATOM 3091 N N . LYS B 1 28 ? 10.695 -3.1 9.211 1 96.31 28 LYS B N 1
ATOM 3092 C CA . LYS B 1 28 ? 9.641 -4.051 9.555 1 96.31 28 LYS B CA 1
ATOM 3093 C C . LYS B 1 28 ? 9.469 -4.164 11.062 1 96.31 28 LYS B C 1
ATOM 3095 O O . LYS B 1 28 ? 8.344 -4.324 11.555 1 96.31 28 LYS B O 1
ATOM 3100 N N . THR B 1 29 ? 10.562 -4.094 11.773 1 95.69 29 THR B N 1
ATOM 3101 C CA . THR B 1 29 ? 10.508 -4.121 13.227 1 95.69 29 THR B CA 1
ATOM 3102 C C . THR B 1 29 ? 9.797 -2.883 13.766 1 95.69 29 THR B C 1
ATOM 3104 O O . THR B 1 29 ? 8.969 -2.982 14.68 1 95.69 29 THR B O 1
ATOM 3107 N N . LEU B 1 30 ? 10.156 -1.756 13.211 1 98 30 LEU B N 1
ATOM 3108 C CA . LEU B 1 30 ? 9.477 -0.52 13.586 1 98 30 LEU B CA 1
ATOM 3109 C C . LEU B 1 30 ? 7.98 -0.611 13.305 1 98 30 LEU B C 1
ATOM 3111 O O . LEU B 1 30 ? 7.164 -0.174 14.117 1 98 30 LEU B O 1
ATOM 3115 N N . PHE B 1 31 ? 7.664 -1.18 12.211 1 98.5 31 PHE B N 1
ATOM 3116 C CA . PHE B 1 31 ? 6.273 -1.353 11.812 1 98.5 31 PHE B CA 1
ATOM 3117 C C . PHE B 1 31 ? 5.516 -2.197 12.828 1 98.5 31 PHE B C 1
ATOM 3119 O O . PHE B 1 31 ? 4.43 -1.818 13.273 1 98.5 31 PHE B O 1
ATOM 3126 N N . LYS B 1 32 ? 6.062 -3.291 13.133 1 95.12 32 LYS B N 1
ATOM 3127 C CA . LYS B 1 32 ? 5.426 -4.199 14.078 1 95.12 32 LYS B CA 1
ATOM 3128 C C . LYS B 1 32 ? 5.234 -3.529 15.438 1 95.12 32 LYS B C 1
ATOM 3130 O O . LYS B 1 32 ? 4.184 -3.676 16.062 1 95.12 32 LYS B O 1
ATOM 3135 N N . GLY B 1 33 ? 6.246 -2.838 15.859 1 93.19 33 GLY B N 1
ATOM 3136 C CA . GLY B 1 33 ? 6.129 -2.104 17.109 1 93.19 33 GLY B CA 1
ATOM 3137 C C . GLY B 1 33 ? 5.023 -1.062 17.078 1 93.19 33 GLY B C 1
ATOM 3138 O O . GLY B 1 33 ? 4.207 -0.995 18 1 93.19 33 GLY B O 1
ATOM 3139 N N . ALA B 1 34 ? 4.988 -0.303 16.047 1 96.06 34 ALA B N 1
ATOM 3140 C CA . ALA B 1 34 ? 3.977 0.74 15.898 1 96.06 34 ALA B CA 1
ATOM 3141 C C . ALA B 1 34 ? 2.576 0.139 15.812 1 96.06 34 ALA B C 1
ATOM 3143 O O . ALA B 1 34 ? 1.617 0.704 16.344 1 96.06 34 ALA B O 1
ATOM 3144 N N . LEU B 1 35 ? 2.498 -0.955 15.102 1 95.25 35 LEU B N 1
ATOM 3145 C CA . LEU B 1 35 ? 1.228 -1.662 14.977 1 95.25 35 LEU B CA 1
ATOM 3146 C C . LEU B 1 35 ? 0.724 -2.117 16.344 1 95.25 35 LEU B C 1
ATOM 3148 O O . LEU B 1 35 ? -0.459 -1.964 16.656 1 95.25 35 LEU B O 1
ATOM 3152 N N . ASN B 1 36 ? 1.601 -2.635 17.094 1 88 36 ASN B N 1
ATOM 3153 C CA . ASN B 1 36 ? 1.246 -3.113 18.422 1 88 36 ASN B CA 1
ATOM 3154 C C . ASN B 1 36 ? 0.846 -1.965 19.344 1 88 36 ASN B C 1
ATOM 3156 O O . ASN B 1 36 ? 0.021 -2.141 20.25 1 88 36 ASN B O 1
ATOM 3160 N N . GLU B 1 37 ? 1.399 -0.794 19.031 1 84.06 37 GLU B N 1
ATOM 3161 C CA . GLU B 1 37 ? 1.08 0.397 19.812 1 84.06 37 GLU B CA 1
ATOM 3162 C C . GLU B 1 37 ? -0.275 0.974 19.406 1 84.06 37 GLU B C 1
ATOM 3164 O O . GLU B 1 37 ? -0.833 1.812 20.125 1 84.06 37 GLU B O 1
ATOM 3169 N N . GLY B 1 38 ? -0.797 0.542 18.312 1 87 38 GLY B N 1
ATOM 3170 C CA . GLY B 1 38 ? -2.035 1.104 17.797 1 87 38 GLY B CA 1
ATOM 3171 C C . GLY B 1 38 ? -1.822 2.361 16.984 1 87 38 GLY B C 1
ATOM 3172 O O . GLY B 1 38 ? -2.768 3.107 16.719 1 87 38 GLY B O 1
ATOM 3173 N N . ASN B 1 39 ? -0.609 2.617 16.547 1 91.75 39 ASN B N 1
ATOM 3174 C CA . ASN B 1 39 ? -0.259 3.838 15.836 1 91.75 39 ASN B CA 1
ATOM 3175 C C . ASN B 1 39 ? -0.113 3.588 14.336 1 91.75 39 ASN B C 1
ATOM 3177 O O . ASN B 1 39 ? 0.687 4.246 13.664 1 91.75 39 ASN B O 1
ATOM 3181 N N . MET B 1 40 ? -0.831 2.572 13.859 1 96.56 40 MET B N 1
ATOM 3182 C CA . MET B 1 40 ? -0.774 2.258 12.438 1 96.56 40 MET B CA 1
ATOM 3183 C C . MET B 1 40 ? -2.176 2.178 11.844 1 96.56 40 MET B C 1
ATOM 3185 O O . MET B 1 40 ? -2.377 1.553 10.797 1 96.56 40 MET B O 1
ATOM 3189 N N . GLU B 1 41 ? -3.164 2.791 12.508 1 91.44 41 GLU B N 1
ATOM 3190 C CA . GLU B 1 41 ? -4.547 2.646 12.062 1 91.44 41 GLU B CA 1
ATOM 3191 C C . GLU B 1 41 ? -4.742 3.246 10.672 1 91.44 41 GLU B C 1
ATOM 3193 O O . GLU B 1 41 ? -5.379 2.637 9.812 1 91.44 41 GLU B O 1
ATOM 3198 N N . ASN B 1 42 ? -4.23 4.426 10.516 1 94.38 42 ASN B N 1
ATOM 3199 C CA . ASN B 1 42 ? -4.418 5.094 9.234 1 94.38 42 ASN B CA 1
ATOM 3200 C C . ASN B 1 42 ? -3.635 4.402 8.117 1 94.38 42 ASN B C 1
ATOM 3202 O O . ASN B 1 42 ? -3.895 4.629 6.938 1 94.38 42 ASN B O 1
ATOM 3206 N N . TYR B 1 43 ? -2.625 3.596 8.5 1 98.44 43 TYR B N 1
ATOM 3207 C CA . TYR B 1 43 ? -1.779 2.914 7.523 1 98.44 43 TYR B CA 1
ATOM 3208 C C . TYR B 1 43 ? -2.617 2.057 6.578 1 98.44 43 TYR B C 1
ATOM 3210 O O . TYR B 1 43 ? -2.352 2.006 5.375 1 98.44 43 TYR B O 1
ATOM 3218 N N . PHE B 1 44 ? -3.547 1.372 7.125 1 98.06 44 PHE B N 1
ATOM 3219 C CA . PHE B 1 44 ? -4.301 0.39 6.352 1 98.06 44 PHE B CA 1
ATOM 3220 C C . PHE B 1 44 ? -5.008 1.053 5.176 1 98.06 44 PHE B C 1
ATOM 3222 O O . PHE B 1 44 ? -4.895 0.591 4.039 1 98.06 44 PHE B O 1
ATOM 3229 N N . GLU B 1 45 ? -5.648 2.145 5.41 1 97.62 45 GLU B N 1
ATOM 3230 C CA . GLU B 1 45 ? -6.328 2.84 4.32 1 97.62 45 GLU B CA 1
ATOM 3231 C C . GLU B 1 45 ? -5.328 3.486 3.367 1 97.62 45 GLU B C 1
ATOM 3233 O O . GLU B 1 45 ? -5.516 3.457 2.15 1 97.62 45 GLU B O 1
ATOM 3238 N N . LEU B 1 46 ? -4.301 4.031 3.904 1 98.62 46 LEU B N 1
ATOM 3239 C CA . LEU B 1 46 ? -3.318 4.727 3.08 1 98.62 46 LEU B CA 1
ATOM 3240 C C . LEU B 1 46 ? -2.547 3.744 2.207 1 98.62 46 LEU B C 1
ATOM 3242 O O . LEU B 1 46 ? -2.285 4.02 1.034 1 98.62 46 LEU B O 1
ATOM 3246 N N . SER B 1 47 ? -2.121 2.619 2.799 1 98.5 47 SER B N 1
ATOM 3247 C CA . SER B 1 47 ? -1.369 1.638 2.025 1 98.5 47 SER B CA 1
ATOM 3248 C C . SER B 1 47 ? -2.215 1.059 0.896 1 98.5 47 SER B C 1
ATOM 3250 O O . SER B 1 47 ? -1.698 0.756 -0.181 1 98.5 47 SER B O 1
ATOM 3252 N N . GLU B 1 48 ? -3.486 0.906 1.14 1 97.94 48 GLU B N 1
ATOM 3253 C CA . GLU B 1 48 ? -4.395 0.385 0.123 1 97.94 48 GLU B CA 1
ATOM 3254 C C . GLU B 1 48 ? -4.52 1.35 -1.053 1 97.94 48 GLU B C 1
ATOM 3256 O O . GLU B 1 48 ? -4.824 0.936 -2.172 1 97.94 48 GLU B O 1
ATOM 3261 N N . GLN B 1 49 ? -4.242 2.576 -0.804 1 97.94 49 GLN B N 1
ATOM 3262 C CA . GLN B 1 49 ? -4.406 3.598 -1.832 1 97.94 49 GLN B CA 1
ATOM 3263 C C . GLN B 1 49 ? -3.072 4.266 -2.164 1 97.94 49 GLN B C 1
ATOM 3265 O O . GLN B 1 49 ? -3.045 5.367 -2.713 1 97.94 49 GLN B O 1
ATOM 3270 N N . TYR B 1 50 ? -1.981 3.623 -1.757 1 98.25 50 TYR B N 1
ATOM 3271 C CA . TYR B 1 50 ? -0.649 4.148 -2.035 1 98.25 50 TYR B CA 1
ATOM 3272 C C . TYR B 1 50 ? -0.406 4.25 -3.537 1 98.25 50 TYR B C 1
ATOM 3274 O O . TYR B 1 50 ? -0.762 3.342 -4.293 1 98.25 50 TYR B O 1
ATOM 3282 N N . VAL B 1 51 ? 0.19 5.398 -4.004 1 96.75 51 VAL B N 1
ATOM 3283 C CA . VAL B 1 51 ? 0.354 5.57 -5.445 1 96.75 51 VAL B CA 1
ATOM 3284 C C . VAL B 1 51 ? 1.743 6.133 -5.742 1 96.75 51 VAL B C 1
ATOM 3286 O O . VAL B 1 51 ? 2.367 6.754 -4.879 1 96.75 51 VAL B O 1
ATOM 3289 N N . THR B 1 52 ? 2.18 5.773 -6.926 1 96.94 52 THR B N 1
ATOM 3290 C CA . THR B 1 52 ? 3.295 6.504 -7.52 1 96.94 52 THR B CA 1
ATOM 3291 C C . THR B 1 52 ? 2.809 7.785 -8.188 1 96.94 52 THR B C 1
ATOM 3293 O O . THR B 1 52 ? 1.881 7.754 -9 1 96.94 52 THR B O 1
ATOM 3296 N N . GLN B 1 53 ? 3.459 8.852 -7.816 1 97.12 53 GLN B N 1
ATOM 3297 C CA . GLN B 1 53 ? 3.035 10.094 -8.461 1 97.12 53 GLN B CA 1
ATOM 3298 C C . GLN B 1 53 ? 3.107 9.969 -9.984 1 97.12 53 GLN B C 1
ATOM 3300 O O . GLN B 1 53 ? 4.031 9.359 -10.516 1 97.12 53 GLN B O 1
ATOM 3305 N N . ALA B 1 54 ? 2.18 10.594 -10.633 1 93.56 54 ALA B N 1
ATOM 3306 C CA . ALA B 1 54 ? 1.99 10.406 -12.07 1 93.56 54 ALA B CA 1
ATOM 3307 C C . ALA B 1 54 ? 3.125 11.055 -12.859 1 93.56 54 ALA B C 1
ATOM 3309 O O . ALA B 1 54 ? 3.502 10.562 -13.93 1 93.56 54 ALA B O 1
ATOM 3310 N N . ARG B 1 55 ? 3.562 12.242 -12.539 1 93.12 55 ARG B N 1
ATOM 3311 C CA . ARG B 1 55 ? 4.703 12.969 -13.086 1 93.12 55 ARG B CA 1
ATOM 3312 C C . ARG B 1 55 ? 5.629 13.453 -11.977 1 93.12 55 ARG B C 1
ATOM 3314 O O . ARG B 1 55 ? 5.215 13.586 -10.828 1 93.12 55 ARG B O 1
ATOM 3321 N N . PRO B 1 56 ? 6.875 13.633 -12.281 1 89.88 56 PRO B N 1
ATOM 3322 C CA . PRO B 1 56 ? 7.82 14.055 -11.25 1 89.88 56 PRO B CA 1
ATOM 3323 C C . PRO B 1 56 ? 7.324 15.266 -10.461 1 89.88 56 PRO B C 1
ATOM 3325 O O . PRO B 1 56 ? 7.664 15.422 -9.281 1 89.88 56 PRO B O 1
ATOM 3328 N N . GLU B 1 57 ? 6.465 16.109 -11.031 1 91.5 57 GLU B N 1
ATOM 3329 C CA . GLU B 1 57 ? 6.016 17.328 -10.367 1 91.5 57 GLU B CA 1
ATOM 3330 C C . GLU B 1 57 ? 4.664 17.125 -9.688 1 91.5 57 GLU B C 1
ATOM 3332 O O . GLU B 1 57 ? 4.113 18.047 -9.094 1 91.5 57 GLU B O 1
ATOM 3337 N N . ASP B 1 58 ? 4.109 15.891 -9.664 1 94.75 58 ASP B N 1
ATOM 3338 C CA . ASP B 1 58 ? 2.721 15.664 -9.273 1 94.75 58 ASP B CA 1
ATOM 3339 C C . ASP B 1 58 ? 2.629 15.172 -7.832 1 94.75 58 ASP B C 1
ATOM 3341 O O . ASP B 1 58 ? 1.661 14.5 -7.457 1 94.75 58 ASP B O 1
ATOM 3345 N N . CYS B 1 59 ? 3.594 15.453 -7.023 1 97.44 59 CYS B N 1
ATOM 3346 C CA . CYS B 1 59 ? 3.59 14.914 -5.668 1 97.44 59 CYS B CA 1
ATOM 3347 C C . CYS B 1 59 ? 2.393 15.43 -4.879 1 97.44 59 CYS B C 1
ATOM 3349 O O . CYS B 1 59 ? 1.776 14.68 -4.117 1 97.44 59 CYS B O 1
ATOM 3351 N N . ALA B 1 60 ? 2.014 16.703 -5.062 1 97.06 60 ALA B N 1
ATOM 3352 C CA . ALA B 1 60 ? 0.897 17.281 -4.316 1 97.06 60 ALA B CA 1
ATOM 3353 C C . ALA B 1 60 ? -0.423 16.625 -4.715 1 97.06 60 ALA B C 1
ATOM 3355 O O . ALA B 1 60 ? -1.146 16.109 -3.863 1 97.06 60 ALA B O 1
ATOM 3356 N N . VAL B 1 61 ? -0.707 16.594 -5.996 1 97.25 61 VAL B N 1
ATOM 3357 C CA . VAL B 1 61 ? -1.992 16.094 -6.465 1 97.25 61 VAL B CA 1
ATOM 3358 C C . VAL B 1 61 ? -2.068 14.586 -6.23 1 97.25 61 VAL B C 1
ATOM 3360 O O . VAL B 1 61 ? -3.133 14.055 -5.902 1 97.25 61 VAL B O 1
ATOM 3363 N N . SER B 1 62 ? -0.98 13.859 -6.422 1 97.94 62 SER B N 1
ATOM 3364 C CA . SER B 1 62 ? -0.986 12.414 -6.184 1 97.94 62 SER B CA 1
ATOM 3365 C C . SER B 1 62 ? -1.203 12.102 -4.707 1 97.94 62 SER B C 1
ATOM 3367 O O . SER B 1 62 ? -1.901 11.141 -4.371 1 97.94 62 SER B O 1
ATOM 3369 N N . SER B 1 63 ? -0.57 12.891 -3.822 1 98.56 63 SER B N 1
ATOM 3370 C CA . SER B 1 63 ? -0.823 12.719 -2.395 1 98.56 63 SER B CA 1
ATOM 3371 C C . SER B 1 63 ? -2.295 12.945 -2.064 1 98.56 63 SER B C 1
ATOM 3373 O O . SER B 1 63 ? -2.871 12.219 -1.251 1 98.56 63 SER B O 1
ATOM 3375 N N . LEU B 1 64 ? -2.854 13.945 -2.686 1 98.25 64 LEU B N 1
ATOM 3376 C CA . LEU B 1 64 ? -4.254 14.242 -2.412 1 98.25 64 LEU B CA 1
ATOM 3377 C C . LEU B 1 64 ? -5.16 13.141 -2.953 1 98.25 64 LEU B C 1
ATOM 3379 O O . LEU B 1 64 ? -6.16 12.781 -2.32 1 98.25 64 LEU B O 1
ATOM 3383 N N . VAL B 1 65 ? -4.844 12.617 -4.121 1 98.25 65 VAL B N 1
ATOM 3384 C CA . VAL B 1 65 ? -5.578 11.492 -4.68 1 98.25 65 VAL B CA 1
ATOM 3385 C C . VAL B 1 65 ? -5.586 10.336 -3.682 1 98.25 65 VAL B C 1
ATOM 3387 O O . VAL B 1 65 ? -6.629 9.719 -3.445 1 98.25 65 VAL B O 1
ATOM 3390 N N . MET B 1 66 ? -4.441 10.055 -3.145 1 98.12 66 MET B N 1
ATOM 3391 C CA . MET B 1 66 ? -4.305 9.008 -2.133 1 98.12 66 MET B CA 1
ATOM 3392 C C . MET B 1 66 ? -5.234 9.273 -0.952 1 98.12 66 MET B C 1
ATOM 3394 O O . MET B 1 66 ? -5.93 8.367 -0.49 1 98.12 66 MET B O 1
ATOM 3398 N N . ILE B 1 67 ? -5.258 10.492 -0.516 1 98.31 67 ILE B N 1
ATOM 3399 C CA . ILE B 1 67 ? -6.051 10.875 0.646 1 98.31 67 ILE B CA 1
ATOM 3400 C C . ILE B 1 67 ? -7.539 10.766 0.316 1 98.31 67 ILE B C 1
ATOM 3402 O O . ILE B 1 67 ? -8.305 10.172 1.072 1 98.31 67 ILE B O 1
ATOM 3406 N N . LEU B 1 68 ? -7.965 11.305 -0.776 1 98.12 68 LEU B N 1
ATOM 3407 C CA . LEU B 1 68 ? -9.375 11.352 -1.137 1 98.12 68 LEU B CA 1
ATOM 3408 C C . LEU B 1 68 ? -9.93 9.945 -1.357 1 98.12 68 LEU B C 1
ATOM 3410 O O . LEU B 1 68 ? -11.031 9.633 -0.909 1 98.12 68 LEU B O 1
ATOM 3414 N N . ASN B 1 69 ? -9.195 9.109 -2.025 1 98.38 69 ASN B N 1
ATOM 3415 C CA . ASN B 1 69 ? -9.617 7.727 -2.211 1 98.38 69 ASN B CA 1
ATOM 3416 C C . ASN B 1 69 ? -9.633 6.965 -0.888 1 98.38 69 ASN B C 1
ATOM 3418 O O . ASN B 1 69 ? -10.5 6.125 -0.663 1 98.38 69 ASN B O 1
ATOM 3422 N N . SER B 1 70 ? -8.656 7.246 -0.053 1 98 70 SER B N 1
ATOM 3423 C CA . SER B 1 70 ? -8.617 6.613 1.261 1 98 70 SER B CA 1
ATOM 3424 C C . SER B 1 70 ? -9.82 7.027 2.109 1 98 70 SER B C 1
ATOM 3426 O O . SER B 1 70 ? -10.305 6.242 2.926 1 98 70 SER B O 1
ATOM 3428 N N . LEU B 1 71 ? -10.273 8.258 1.913 1 96.62 71 LEU B N 1
ATOM 3429 C CA . LEU B 1 71 ? -11.422 8.766 2.652 1 96.62 71 LEU B CA 1
ATOM 3430 C C . LEU B 1 71 ? -12.727 8.203 2.088 1 96.62 71 LEU B C 1
ATOM 3432 O O . LEU B 1 71 ? -13.781 8.336 2.705 1 96.62 71 LEU B O 1
ATOM 3436 N N . GLY B 1 72 ? -12.68 7.617 0.971 1 96.38 72 GLY B N 1
ATOM 3437 C CA . GLY B 1 72 ? -13.867 7.066 0.34 1 96.38 72 GLY B CA 1
ATOM 3438 C C . GLY B 1 72 ? -14.781 8.133 -0.24 1 96.38 72 GLY B C 1
ATOM 3439 O O . GLY B 1 72 ? -16 7.965 -0.254 1 96.38 72 GLY B O 1
ATOM 3440 N N . ILE B 1 73 ? -14.203 9.164 -0.66 1 95.94 73 ILE B N 1
ATOM 3441 C CA . ILE B 1 73 ? -15.008 10.227 -1.258 1 95.94 73 ILE B CA 1
ATOM 3442 C C . ILE B 1 73 ? -15.242 9.93 -2.736 1 95.94 73 ILE B C 1
ATOM 3444 O O . ILE B 1 73 ? -14.305 9.602 -3.469 1 95.94 73 ILE B O 1
ATOM 3448 N N . ASP B 1 74 ? -16.484 10 -3.141 1 96.69 74 ASP B N 1
ATOM 3449 C CA . ASP B 1 74 ? -16.859 9.859 -4.543 1 96.69 74 ASP B CA 1
ATOM 3450 C C . ASP B 1 74 ? -16.578 11.148 -5.316 1 96.69 74 ASP B C 1
ATOM 3452 O O . ASP B 1 74 ? -17.125 12.203 -4.988 1 96.69 74 ASP B O 1
ATOM 3456 N N . PRO B 1 75 ? -15.734 11.062 -6.371 1 96.69 75 PRO B N 1
ATOM 3457 C CA . PRO B 1 75 ? -15.477 12.273 -7.148 1 96.69 75 PRO B CA 1
ATOM 3458 C C . PRO B 1 75 ? -16.703 12.758 -7.918 1 96.69 75 PRO B C 1
ATOM 3460 O O . PRO B 1 75 ? -16.719 13.898 -8.398 1 96.69 75 PRO B O 1
ATOM 3463 N N . GLU B 1 76 ? -17.703 11.891 -8.133 1 94.94 76 GLU B N 1
ATOM 3464 C CA . GLU B 1 76 ? -18.922 12.18 -8.891 1 94.94 76 GLU B CA 1
ATOM 3465 C C . GLU B 1 76 ? -18.594 12.555 -10.336 1 94.94 76 GLU B C 1
ATOM 3467 O O . GLU B 1 76 ? -19.344 13.289 -10.977 1 94.94 76 GLU B O 1
ATOM 3472 N N . LYS B 1 77 ? -17.438 12.219 -10.75 1 94.06 77 LYS B N 1
ATOM 3473 C CA . LYS B 1 77 ? -16.953 12.359 -12.117 1 94.06 77 LYS B CA 1
ATOM 3474 C C . LYS B 1 77 ? -16.328 11.062 -12.609 1 94.06 77 LYS B C 1
ATOM 3476 O O . LYS B 1 77 ? -15.625 10.383 -11.852 1 94.06 77 LYS B O 1
ATOM 3481 N N . LYS B 1 78 ? -16.531 10.844 -13.844 1 94.69 78 LYS B N 1
ATOM 3482 C CA . LYS B 1 78 ? -15.977 9.633 -14.43 1 94.69 78 LYS B CA 1
ATOM 3483 C C . LYS B 1 78 ? -14.461 9.734 -14.578 1 94.69 78 LYS B C 1
ATOM 3485 O O . LYS B 1 78 ? -13.938 10.789 -14.969 1 94.69 78 LYS B O 1
ATOM 3490 N N . TRP B 1 79 ? -13.758 8.664 -14.195 1 95.38 79 TRP B N 1
ATOM 3491 C CA . TRP B 1 79 ? -12.32 8.492 -14.398 1 95.38 79 TRP B CA 1
ATOM 3492 C C . TRP B 1 79 ? -12.039 7.797 -15.727 1 95.38 79 TRP B C 1
ATOM 3494 O O . TRP B 1 79 ? -11.719 8.453 -16.719 1 95.38 79 TRP B O 1
ATOM 3504 N N . LYS B 1 80 ? -12.25 6.504 -15.836 1 93.75 80 LYS B N 1
ATOM 3505 C CA . LYS B 1 80 ? -12.117 5.672 -17.031 1 93.75 80 LYS B CA 1
ATOM 3506 C C . LYS B 1 80 ? -13.281 4.699 -17.156 1 93.75 80 LYS B C 1
ATOM 3508 O O . LYS B 1 80 ? -13.734 4.133 -16.156 1 93.75 80 LYS B O 1
ATOM 3513 N N . GLY B 1 81 ? -13.75 4.562 -18.438 1 92.12 81 GLY B N 1
ATOM 3514 C CA . GLY B 1 81 ? -14.938 3.746 -18.578 1 92.12 81 GLY B CA 1
ATOM 3515 C C . GLY B 1 81 ? -16.109 4.254 -17.766 1 92.12 81 GLY B C 1
ATOM 3516 O O . GLY B 1 81 ? -16.391 5.457 -17.734 1 92.12 81 GLY B O 1
ATOM 3517 N N . PRO B 1 82 ? -16.844 3.369 -17.141 1 94.31 82 PRO B N 1
ATOM 3518 C CA . PRO B 1 82 ? -17.984 3.795 -16.328 1 94.31 82 PRO B CA 1
ATOM 3519 C C . PRO B 1 82 ? -17.609 4.141 -14.898 1 94.31 82 PRO B C 1
ATOM 3521 O O . PRO B 1 82 ? -18.484 4.48 -14.086 1 94.31 82 PRO B O 1
ATOM 3524 N N . TRP B 1 83 ? -16.375 4.145 -14.57 1 96.56 83 TRP B N 1
ATOM 3525 C CA . TRP B 1 83 ? -15.961 4.172 -13.172 1 96.56 83 TRP B CA 1
ATOM 3526 C C . TRP B 1 83 ? -15.648 5.594 -12.719 1 96.56 83 TRP B C 1
ATOM 3528 O O . TRP B 1 83 ? -15.031 6.363 -13.453 1 96.56 83 TRP B O 1
ATOM 3538 N N . ARG B 1 84 ? -16.125 5.871 -11.555 1 97.31 84 ARG B N 1
ATOM 3539 C CA . ARG B 1 84 ? -15.758 7.098 -10.852 1 97.31 84 ARG B CA 1
ATOM 3540 C C . ARG B 1 84 ? -14.68 6.832 -9.812 1 97.31 84 ARG B C 1
ATOM 3542 O O . ARG B 1 84 ? -14.875 6.047 -8.883 1 97.31 84 ARG B O 1
ATOM 3549 N N . TRP B 1 85 ? -13.57 7.5 -9.977 1 97.44 85 TRP B N 1
ATOM 3550 C CA . TRP B 1 85 ? -12.398 7.285 -9.141 1 97.44 85 TRP B CA 1
ATOM 3551 C C . TRP B 1 85 ? -11.445 8.477 -9.234 1 97.44 85 TRP B C 1
ATOM 3553 O O . TRP B 1 85 ? -11.227 9.023 -10.312 1 97.44 85 TRP B O 1
ATOM 3563 N N . PHE B 1 86 ? -10.906 8.914 -8.109 1 97.88 86 PHE B N 1
ATOM 3564 C CA . PHE B 1 86 ? -10.008 10.055 -8.148 1 97.88 86 PHE B CA 1
ATOM 3565 C C . PHE B 1 86 ? -8.703 9.695 -8.844 1 97.88 86 PHE B C 1
ATOM 3567 O O . PHE B 1 86 ? -8.086 8.672 -8.523 1 97.88 86 PHE B O 1
ATOM 3574 N N . SER B 1 87 ? -8.312 10.438 -9.711 1 96.19 87 SER B N 1
ATOM 3575 C CA . SER B 1 87 ? -6.992 10.492 -10.328 1 96.19 87 SER B CA 1
ATOM 3576 C C . SER B 1 87 ? -6.488 11.93 -10.422 1 96.19 87 SER B C 1
ATOM 3578 O O . SER B 1 87 ? -7.25 12.875 -10.211 1 96.19 87 SER B O 1
ATOM 3580 N N . GLU B 1 88 ? -5.203 12.094 -10.695 1 94.81 88 GLU B N 1
ATOM 3581 C CA . GLU B 1 88 ? -4.582 13.414 -10.727 1 94.81 88 GLU B CA 1
ATOM 3582 C C . GLU B 1 88 ? -5.285 14.336 -11.711 1 94.81 88 GLU B C 1
ATOM 3584 O O . GLU B 1 88 ? -5.453 15.523 -11.445 1 94.81 88 GLU B O 1
ATOM 3589 N N . ASP B 1 89 ? -5.816 13.766 -12.75 1 92.44 89 ASP B N 1
ATOM 3590 C CA . ASP B 1 89 ? -6.422 14.555 -13.82 1 92.44 89 ASP B CA 1
ATOM 3591 C C . ASP B 1 89 ? -7.781 15.109 -13.391 1 92.44 89 ASP B C 1
ATOM 3593 O O . ASP B 1 89 ? -8.289 16.047 -14 1 92.44 89 ASP B O 1
ATOM 3597 N N . LEU B 1 90 ? -8.375 14.555 -12.414 1 94.06 90 LEU B N 1
ATOM 3598 C CA . LEU B 1 90 ? -9.711 14.969 -11.992 1 94.06 90 LEU B CA 1
ATOM 3599 C C . LEU B 1 90 ? -9.633 16.078 -10.961 1 94.06 90 LEU B C 1
ATOM 3601 O O . LEU B 1 90 ? -10.656 16.688 -10.617 1 94.06 90 LEU B O 1
ATOM 3605 N N . LEU B 1 91 ? -8.406 16.359 -10.461 1 93.12 91 LEU B N 1
ATOM 3606 C CA . LEU B 1 91 ? -8.219 17.438 -9.5 1 93.12 91 LEU B CA 1
ATOM 3607 C C . LEU B 1 91 ? -7.973 18.766 -10.211 1 93.12 91 LEU B C 1
ATOM 3609 O O . LEU B 1 91 ? -6.832 19.219 -10.305 1 93.12 91 LEU B O 1
ATOM 3613 N N . SER B 1 92 ? -9.047 19.5 -10.695 1 85.62 92 SER B N 1
ATOM 3614 C CA . SER B 1 92 ? -8.844 20.625 -11.594 1 85.62 92 SER B CA 1
ATOM 3615 C C . SER B 1 92 ? -9.5 21.891 -11.047 1 85.62 92 SER B C 1
ATOM 3617 O O . SER B 1 92 ? -9.625 22.891 -11.766 1 85.62 92 SER B O 1
ATOM 3619 N N . CYS B 1 93 ? -9.82 21.953 -9.844 1 86.69 93 CYS B N 1
ATOM 3620 C CA . CYS B 1 93 ? -10.57 23.094 -9.352 1 86.69 93 CYS B CA 1
ATOM 3621 C C . CYS B 1 93 ? -9.625 24.203 -8.914 1 86.69 93 CYS B C 1
ATOM 3623 O O . CYS B 1 93 ? -10.07 25.312 -8.602 1 86.69 93 CYS B O 1
ATOM 3625 N N . VAL B 1 94 ? -8.344 23.891 -8.781 1 85.94 94 VAL B N 1
ATOM 3626 C CA . VAL B 1 94 ? -7.316 24.875 -8.461 1 85.94 94 VAL B CA 1
ATOM 3627 C C . VAL B 1 94 ? -6.172 24.781 -9.461 1 85.94 94 VAL B C 1
ATOM 3629 O O . VAL B 1 94 ? -5.664 23.688 -9.734 1 85.94 94 VAL B O 1
ATOM 3632 N N . ASP B 1 95 ? -5.762 25.859 -10.016 1 85.81 95 ASP B N 1
ATOM 3633 C CA . ASP B 1 95 ? -4.652 25.859 -10.961 1 85.81 95 ASP B CA 1
ATOM 3634 C C . ASP B 1 95 ? -3.309 25.812 -10.234 1 85.81 95 ASP B C 1
ATOM 3636 O O . ASP B 1 95 ? -3.104 26.516 -9.242 1 85.81 95 ASP B O 1
ATOM 3640 N N . PRO B 1 96 ? -2.5 24.938 -10.766 1 85.75 96 PRO B N 1
ATOM 3641 C CA . PRO B 1 96 ? -1.175 24.875 -10.141 1 85.75 96 PRO B CA 1
ATOM 3642 C C . PRO B 1 96 ? -0.346 26.141 -10.391 1 85.75 96 PRO B C 1
ATOM 3644 O O . PRO B 1 96 ? -0.635 26.891 -11.312 1 85.75 96 PRO B O 1
ATOM 3647 N N . LEU B 1 97 ? 0.615 26.297 -9.508 1 81.38 97 LEU B N 1
ATOM 3648 C CA . LEU B 1 97 ? 1.678 27.266 -9.758 1 81.38 97 LEU B CA 1
ATOM 3649 C C . LEU B 1 97 ? 2.699 26.703 -10.742 1 81.38 97 LEU B C 1
ATOM 3651 O O . LEU B 1 97 ? 2.525 25.594 -11.266 1 81.38 97 LEU B O 1
ATOM 3655 N N . ALA B 1 98 ? 3.729 27.469 -11.148 1 75.69 98 ALA B N 1
ATOM 3656 C CA . ALA B 1 98 ? 4.742 27.047 -12.109 1 75.69 98 ALA B CA 1
ATOM 3657 C C . ALA B 1 98 ? 5.43 25.766 -11.656 1 75.69 98 ALA B C 1
ATOM 3659 O O . ALA B 1 98 ? 5.746 24.906 -12.484 1 75.69 98 ALA B O 1
ATOM 3660 N N . ASP B 1 99 ? 5.613 25.594 -10.375 1 79.31 99 ASP B N 1
ATOM 3661 C CA . ASP B 1 99 ? 6.395 24.469 -9.883 1 79.31 99 ASP B CA 1
ATOM 3662 C C . ASP B 1 99 ? 5.551 23.562 -8.984 1 79.31 99 ASP B C 1
ATOM 3664 O O . ASP B 1 99 ? 6.09 22.828 -8.164 1 79.31 99 ASP B O 1
ATOM 3668 N N . GLY B 1 100 ? 4.215 23.672 -9.117 1 88.25 100 GLY B N 1
ATOM 3669 C CA . GLY B 1 100 ? 3.383 22.781 -8.32 1 88.25 100 GLY B CA 1
ATOM 3670 C C . GLY B 1 100 ? 2.334 23.516 -7.508 1 88.25 100 GLY B C 1
ATOM 3671 O O . GLY B 1 100 ? 1.727 24.484 -7.992 1 88.25 100 GLY B O 1
ATOM 3672 N N . PHE B 1 101 ? 2.051 23.031 -6.344 1 91.44 101 PHE B N 1
ATOM 3673 C CA . PHE B 1 101 ? 1.009 23.594 -5.488 1 91.44 101 PHE B CA 1
ATOM 3674 C C . PHE B 1 101 ? 1.592 24.062 -4.16 1 91.44 101 PHE B C 1
ATOM 3676 O O . PHE B 1 101 ? 2.463 23.391 -3.59 1 91.44 101 PHE B O 1
ATOM 3683 N N . SER B 1 102 ? 1.183 25.234 -3.75 1 87.81 102 SER B N 1
ATOM 3684 C CA . SER B 1 102 ? 1.488 25.656 -2.387 1 87.81 102 SER B CA 1
ATOM 3685 C C . SER B 1 102 ? 0.649 24.891 -1.37 1 87.81 102 SER B C 1
ATOM 3687 O O . SER B 1 102 ? -0.31 24.203 -1.736 1 87.81 102 SER B O 1
ATOM 3689 N N . LEU B 1 103 ? 1.067 25.016 -0.093 1 90.25 103 LEU B N 1
ATOM 3690 C CA . LEU B 1 103 ? 0.276 24.406 0.967 1 90.25 103 LEU B CA 1
ATOM 3691 C C . LEU B 1 103 ? -1.154 24.938 0.954 1 90.25 103 LEU B C 1
ATOM 3693 O O . LEU B 1 103 ? -2.104 24.172 1.165 1 90.25 103 LEU B O 1
ATOM 3697 N N . HIS B 1 104 ? -1.32 26.203 0.676 1 84.31 104 HIS B N 1
ATOM 3698 C CA . HIS B 1 104 ? -2.633 26.828 0.588 1 84.31 104 HIS B CA 1
ATOM 3699 C C . HIS B 1 104 ? -3.455 26.234 -0.55 1 84.31 104 HIS B C 1
ATOM 3701 O O . HIS B 1 104 ? -4.637 25.938 -0.377 1 84.31 104 HIS B O 1
ATOM 3707 N N . GLN B 1 105 ? -2.869 26.141 -1.648 1 85.75 105 GLN B N 1
ATOM 3708 C CA . GLN B 1 105 ? -3.562 25.578 -2.807 1 85.75 105 GLN B CA 1
ATOM 3709 C C . GLN B 1 105 ? -3.939 24.125 -2.576 1 85.75 105 GLN B C 1
ATOM 3711 O O . GLN B 1 105 ? -4.984 23.656 -3.039 1 85.75 105 GLN B O 1
ATOM 3716 N N . PHE B 1 106 ? -3.029 23.375 -1.919 1 93.38 106 PHE B N 1
ATOM 3717 C CA . PHE B 1 106 ? -3.328 22 -1.558 1 93.38 106 PHE B CA 1
ATOM 3718 C C . PHE B 1 106 ? -4.586 21.922 -0.698 1 93.38 106 PHE B C 1
ATOM 3720 O O . PHE B 1 106 ? -5.449 21.078 -0.924 1 93.38 106 PHE B O 1
ATOM 3727 N N . LEU B 1 107 ? -4.672 22.781 0.237 1 87.06 107 LEU B N 1
ATOM 3728 C CA . LEU B 1 107 ? -5.828 22.859 1.12 1 87.06 107 LEU B CA 1
ATOM 3729 C C . LEU B 1 107 ? -7.094 23.172 0.331 1 87.06 107 LEU B C 1
ATOM 3731 O O . LEU B 1 107 ? -8.141 22.562 0.551 1 87.06 107 LEU B O 1
ATOM 3735 N N . GLN B 1 108 ? -6.996 24.109 -0.558 1 85.19 108 GLN B N 1
ATOM 3736 C CA . GLN B 1 108 ? -8.125 24.469 -1.403 1 85.19 108 GLN B CA 1
ATOM 3737 C C . GLN B 1 108 ? -8.586 23.297 -2.248 1 85.19 108 GLN B C 1
ATOM 3739 O O . GLN B 1 108 ? -9.789 23.062 -2.404 1 85.19 108 GLN B O 1
ATOM 3744 N N . LEU B 1 109 ? -7.594 22.594 -2.756 1 91.62 109 LEU B N 1
ATOM 3745 C CA . LEU B 1 109 ? -7.895 21.438 -3.578 1 91.62 109 LEU B CA 1
ATOM 3746 C C . LEU B 1 109 ? -8.625 20.375 -2.768 1 91.62 109 LEU B C 1
ATOM 3748 O O . LEU B 1 109 ? -9.547 19.719 -3.275 1 91.62 109 LEU B O 1
ATOM 3752 N N . ALA B 1 110 ? -8.211 20.141 -1.529 1 92.81 110 ALA B N 1
ATOM 3753 C CA . ALA B 1 110 ? -8.859 19.156 -0.666 1 92.81 110 ALA B CA 1
ATOM 3754 C C . ALA B 1 110 ? -10.312 19.531 -0.396 1 92.81 110 ALA B C 1
ATOM 3756 O O . ALA B 1 110 ? -11.211 18.703 -0.542 1 92.81 110 ALA B O 1
ATOM 3757 N N . VAL B 1 111 ? -10.531 20.781 -0.14 1 86.19 111 VAL B N 1
ATOM 3758 C CA . VAL B 1 111 ? -11.852 21.25 0.259 1 86.19 111 VAL B CA 1
ATOM 3759 C C . VAL B 1 111 ? -12.789 21.266 -0.95 1 86.19 111 VAL B C 1
ATOM 3761 O O . VAL B 1 111 ? -13.953 20.875 -0.849 1 86.19 111 VAL B O 1
ATOM 3764 N N . CYS B 1 112 ? -12.266 21.672 -2.072 1 89 112 CYS B N 1
ATOM 3765 C CA . CYS B 1 112 ? -13.117 21.766 -3.256 1 89 112 CYS B CA 1
ATOM 3766 C C . CYS B 1 112 ? -13.477 20.359 -3.764 1 89 112 CYS B C 1
ATOM 3768 O O . CYS B 1 112 ? -14.414 20.203 -4.551 1 89 112 CYS B O 1
ATOM 3770 N N . ASN B 1 113 ? -12.766 19.406 -3.27 1 92.5 113 ASN B N 1
ATOM 3771 C CA . ASN B 1 113 ? -13.109 18.031 -3.596 1 92.5 113 ASN B CA 1
ATOM 3772 C C . ASN B 1 113 ? -13.781 17.328 -2.422 1 92.5 113 ASN B C 1
ATOM 3774 O O . ASN B 1 113 ? -13.641 16.109 -2.254 1 92.5 113 ASN B O 1
ATOM 3778 N N . LYS B 1 114 ? -14.359 18.062 -1.536 1 89.75 114 LYS B N 1
ATOM 3779 C CA . LYS B 1 114 ? -15.367 17.641 -0.566 1 89.75 114 LYS B CA 1
ATOM 3780 C C . LYS B 1 114 ? -14.711 17.047 0.681 1 89.75 114 LYS B C 1
ATOM 3782 O O . LYS B 1 114 ? -15.383 16.391 1.488 1 89.75 114 LYS B O 1
ATOM 3787 N N . ALA B 1 115 ? -13.43 17.172 0.843 1 92.31 115 ALA B N 1
ATOM 3788 C CA . ALA B 1 115 ? -12.797 16.812 2.107 1 92.31 115 ALA B CA 1
ATOM 3789 C C . ALA B 1 115 ? -12.789 17.984 3.076 1 92.31 115 ALA B C 1
ATOM 3791 O O . ALA B 1 115 ? -12.828 19.141 2.656 1 92.31 115 ALA B O 1
ATOM 3792 N N . TRP B 1 116 ? -12.859 17.625 4.301 1 84.81 116 TRP B N 1
ATOM 3793 C CA . TRP B 1 116 ? -12.469 18.609 5.305 1 84.81 116 TRP B CA 1
ATOM 3794 C C . TRP B 1 116 ? -10.961 18.625 5.504 1 84.81 116 TRP B C 1
ATOM 3796 O O . TRP B 1 116 ? -10.32 17.562 5.543 1 84.81 116 TRP B O 1
ATOM 3806 N N . ALA B 1 117 ? -10.391 19.844 5.609 1 86.25 117 ALA B N 1
ATOM 3807 C CA . ALA B 1 117 ? -8.945 19.891 5.773 1 86.25 117 ALA B CA 1
ATOM 3808 C C . ALA B 1 117 ? -8.531 21.125 6.594 1 86.25 117 ALA B C 1
ATOM 3810 O O . ALA B 1 117 ? -9.203 22.156 6.551 1 86.25 117 ALA B O 1
ATOM 3811 N N . MET B 1 118 ? -7.48 20.938 7.328 1 80.75 118 MET B N 1
ATOM 3812 C CA . MET B 1 118 ? -6.84 22 8.109 1 80.75 118 MET B CA 1
ATOM 3813 C C . MET B 1 118 ? -5.34 22.031 7.84 1 80.75 118 MET B C 1
ATOM 3815 O O . MET B 1 118 ? -4.676 21 7.836 1 80.75 118 MET B O 1
ATOM 3819 N N . GLY B 1 119 ? -4.852 23.25 7.559 1 83.94 119 GLY B N 1
ATOM 3820 C CA . GLY B 1 119 ? -3.438 23.406 7.258 1 83.94 119 GLY B CA 1
ATOM 3821 C C . GLY B 1 119 ? -2.635 23.938 8.422 1 83.94 119 GLY B C 1
ATOM 3822 O O . GLY B 1 119 ? -3.146 24.719 9.227 1 83.94 119 GLY B O 1
ATOM 3823 N N . TYR B 1 120 ? -1.377 23.531 8.516 1 82.69 120 TYR B N 1
ATOM 3824 C CA . TYR B 1 120 ? -0.438 23.984 9.539 1 82.69 120 TYR B CA 1
ATOM 3825 C C . TYR B 1 120 ? 0.887 24.406 8.922 1 82.69 120 TYR B C 1
ATOM 3827 O O . TYR B 1 120 ? 1.487 23.656 8.148 1 82.69 120 TYR B O 1
ATOM 3835 N N . TYR B 1 121 ? 1.271 25.641 9.227 1 84.06 121 TYR B N 1
ATOM 3836 C CA . TYR B 1 121 ? 2.617 26.078 8.883 1 84.06 121 TYR B CA 1
ATOM 3837 C C . TYR B 1 121 ? 3.562 25.906 10.07 1 84.06 121 TYR B C 1
ATOM 3839 O O . TYR B 1 121 ? 3.127 25.875 11.219 1 84.06 121 TYR B O 1
ATOM 3847 N N . SER B 1 122 ? 4.871 25.688 9.859 1 79.69 122 SER B N 1
ATOM 3848 C CA . SER B 1 122 ? 5.832 25.531 10.945 1 79.69 122 SER B CA 1
ATOM 3849 C C . SER B 1 122 ? 6.148 26.859 11.602 1 79.69 122 SER B C 1
ATOM 3851 O O . SER B 1 122 ? 6.496 26.906 12.789 1 79.69 122 SER B O 1
ATOM 3853 N N . SER B 1 123 ? 6.5 28 11.07 1 65.56 123 SER B N 1
ATOM 3854 C CA . SER B 1 123 ? 6.801 29.312 11.641 1 65.56 123 SER B CA 1
ATOM 3855 C C . SER B 1 123 ? 5.883 30.375 11.07 1 65.56 123 SER B C 1
ATOM 3857 O O . SER B 1 123 ? 5.41 30.266 9.938 1 65.56 123 SER B O 1
ATOM 3859 N N . LEU B 1 124 ? 5.207 31.219 12.18 1 50.84 124 LEU B N 1
ATOM 3860 C CA . LEU B 1 124 ? 4.312 32.312 11.789 1 50.84 124 LEU B CA 1
ATOM 3861 C C . LEU B 1 124 ? 5.094 33.438 11.125 1 50.84 124 LEU B C 1
ATOM 3863 O O . LEU B 1 124 ? 4.574 34.531 10.969 1 50.84 124 LEU B O 1
ATOM 3867 N N . GLN B 1 125 ? 6.297 33.438 10.734 1 46.5 125 GLN B N 1
ATOM 3868 C CA . GLN B 1 125 ? 6.609 34.812 10.461 1 46.5 125 GLN B CA 1
ATOM 3869 C C . GLN B 1 125 ? 5.395 35.562 9.898 1 46.5 125 GLN B C 1
ATOM 3871 O O . GLN B 1 125 ? 5.051 36.656 10.359 1 46.5 125 GLN B O 1
ATOM 3876 N N . GLN B 1 126 ? 5.117 35.688 8.688 1 41.16 126 GLN B N 1
ATOM 3877 C CA . GLN B 1 126 ? 4.203 36.656 8.094 1 41.16 126 GLN B CA 1
ATOM 3878 C C . GLN B 1 126 ? 2.801 36.062 7.949 1 41.16 126 GLN B C 1
ATOM 3880 O O . GLN B 1 126 ? 2.332 35.812 6.832 1 41.16 126 GLN B O 1
ATOM 3885 N N . ILE B 1 127 ? 2.428 35.219 8.93 1 42.84 127 ILE B N 1
ATOM 3886 C CA . ILE B 1 127 ? 1.032 34.844 8.703 1 42.84 127 ILE B CA 1
ATOM 3887 C C . ILE B 1 127 ? 0.143 36.062 8.938 1 42.84 127 ILE B C 1
ATOM 3889 O O . ILE B 1 127 ? 0.351 36.812 9.898 1 42.84 127 ILE B O 1
ATOM 3893 N N . PRO B 1 128 ? -0.584 36.594 8.141 1 38.81 128 PRO B N 1
ATOM 3894 C CA . PRO B 1 128 ? -1.453 37.719 8.547 1 38.81 128 PRO B CA 1
ATOM 3895 C C . PRO B 1 128 ? -2.115 37.469 9.906 1 38.81 128 PRO B C 1
ATOM 3897 O O . PRO B 1 128 ? -2.322 36.312 10.297 1 38.81 128 PRO B O 1
ATOM 3900 N N . LYS B 1 129 ? -2.027 38.531 10.906 1 33.94 129 LYS B N 1
ATOM 3901 C CA . LYS B 1 129 ? -2.455 38.688 12.297 1 33.94 129 LYS B CA 1
ATOM 3902 C C . LYS B 1 129 ? -3.715 37.875 12.578 1 33.94 129 LYS B C 1
ATOM 3904 O O . LYS B 1 129 ? -3.939 37.438 13.711 1 33.94 129 LYS B O 1
ATOM 3909 N N . LYS B 1 130 ? -4.746 38.219 11.844 1 33.41 130 LYS B N 1
ATOM 3910 C CA . LYS B 1 130 ? -6.035 37.906 12.453 1 33.41 130 LYS B CA 1
ATOM 3911 C C . LYS B 1 130 ? -6.238 36.406 12.57 1 33.41 130 LYS B C 1
ATOM 3913 O O . LYS B 1 130 ? -7.363 35.938 12.461 1 33.41 130 LYS B O 1
ATOM 3918 N N . GLU B 1 131 ? -5.141 35.656 12.602 1 32.66 131 GLU B N 1
ATOM 3919 C CA . GLU B 1 131 ? -5.441 34.25 12.43 1 32.66 131 GLU B CA 1
ATOM 3920 C C . GLU B 1 131 ? -5.742 33.594 13.773 1 32.66 131 GLU B C 1
ATOM 3922 O O . GLU B 1 131 ? -4.836 33.375 14.586 1 32.66 131 GLU B O 1
ATOM 3927 N N . GLU B 1 132 ? -6.75 34 14.492 1 26.08 132 GLU B N 1
ATOM 3928 C CA . GLU B 1 132 ? -7.234 33.281 15.664 1 26.08 132 GLU B CA 1
ATOM 3929 C C . GLU B 1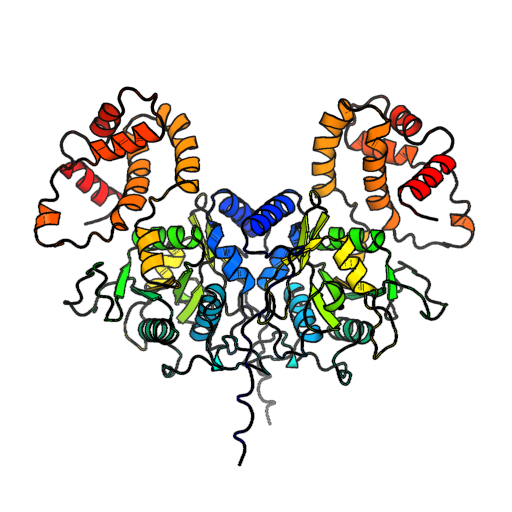 132 ? -7.234 31.766 15.422 1 26.08 132 GLU B C 1
ATOM 3931 O O . GLU B 1 132 ? -7.602 31.312 14.344 1 26.08 132 GLU B O 1
ATOM 3936 N N . PHE B 1 133 ? -6.379 31.094 15.953 1 26.84 133 PHE B N 1
ATOM 3937 C CA . PHE B 1 133 ? -6.426 29.641 16.047 1 26.84 133 PHE B CA 1
ATOM 3938 C C . PHE B 1 133 ? -7.773 29.172 16.578 1 26.84 133 PHE B C 1
ATOM 3940 O O . PHE B 1 133 ? -8.039 29.266 17.781 1 26.84 133 PHE B O 1
ATOM 3947 N N . GLN B 1 134 ? -8.914 29.703 16.203 1 26.95 134 GLN B N 1
ATOM 3948 C CA . GLN B 1 134 ? -10.195 29.25 16.766 1 26.95 134 GLN B CA 1
ATOM 3949 C C . GLN B 1 134 ? -10.453 27.781 16.422 1 26.95 134 GLN B C 1
ATOM 3951 O O . GLN B 1 134 ? -10.508 27.406 15.25 1 26.95 134 GLN B O 1
ATOM 3956 N N . CYS B 1 135 ? -9.953 26.922 17.094 1 27.55 135 CYS B N 1
ATOM 3957 C CA . CYS B 1 135 ? -10.461 25.562 16.969 1 27.55 135 CYS B CA 1
ATOM 3958 C C . CYS B 1 135 ? -11.977 25.562 16.797 1 27.55 135 CYS B C 1
ATOM 3960 O O . CYS B 1 135 ? -12.617 24.516 16.875 1 27.55 135 CYS B O 1
ATOM 3962 N N . GLY B 1 136 ? -12.703 26.641 17.172 1 28.06 136 GLY B N 1
ATOM 3963 C CA . GLY B 1 136 ? -14.117 26.75 16.859 1 28.06 136 GLY B CA 1
ATOM 3964 C C . GLY B 1 136 ? -14.453 26.422 15.422 1 28.06 136 GLY B C 1
ATOM 3965 O O . GLY B 1 136 ? -13.641 26.656 14.523 1 28.06 136 GLY B O 1
ATOM 3966 N N . ILE B 1 137 ? -15.391 25.5 15.266 1 29.23 137 ILE B N 1
ATOM 3967 C CA . ILE B 1 137 ? -16.141 24.969 14.133 1 29.23 137 ILE B CA 1
ATOM 3968 C C . ILE B 1 137 ? -16.344 26.062 13.086 1 29.23 137 ILE B C 1
ATOM 3970 O O . ILE B 1 137 ? -16.938 25.828 12.039 1 29.23 137 ILE B O 1
ATOM 3974 N N . HIS B 1 138 ? -16.328 27.297 13.477 1 28 138 HIS B N 1
ATOM 3975 C CA . HIS B 1 138 ? -16.828 28.125 12.391 1 28 138 HIS B CA 1
ATOM 3976 C C . HIS B 1 138 ? -15.82 28.188 11.242 1 28 138 HIS B C 1
ATOM 3978 O O . HIS B 1 138 ? -14.977 29.078 11.211 1 28 138 HIS B O 1
ATOM 3984 N N . PHE B 1 139 ? -15.375 27.047 10.797 1 31.98 139 PHE B N 1
ATOM 3985 C CA . PHE B 1 139 ? -14.469 26.75 9.688 1 31.98 139 PHE B CA 1
ATOM 3986 C C . PHE B 1 139 ? -14.992 27.344 8.391 1 31.98 139 PHE B C 1
ATOM 3988 O O . PHE B 1 139 ? -15.602 26.641 7.578 1 31.98 139 PHE B O 1
ATOM 3995 N N . SER B 1 140 ? -15.656 28.344 8.414 1 34.16 140 SER B N 1
ATOM 3996 C CA . SER B 1 140 ? -15.984 28.812 7.074 1 34.16 140 SER B CA 1
ATOM 3997 C C . SER B 1 140 ? -14.742 28.875 6.188 1 34.16 140 SER B C 1
ATOM 3999 O O . SER B 1 140 ? -14.844 28.781 4.965 1 34.16 140 SER B O 1
ATOM 4001 N N . SER B 1 141 ? -13.5 29.609 6.57 1 38.47 141 SER B N 1
ATOM 4002 C CA . SER B 1 141 ? -12.367 30.016 5.754 1 38.47 141 SER B CA 1
ATOM 4003 C C . SER B 1 141 ? -11.18 29.062 5.938 1 38.47 141 SER B C 1
ATOM 4005 O O . SER B 1 141 ? -11.117 28.344 6.93 1 38.47 141 SER B O 1
ATOM 4007 N N . LEU B 1 142 ? -10.445 28.781 4.875 1 44.84 142 LEU B N 1
ATOM 4008 C CA . LEU B 1 142 ? -9.172 28.047 4.887 1 44.84 142 LEU B CA 1
ATOM 4009 C C . LEU B 1 142 ? -8.398 28.344 6.168 1 44.84 142 LEU B C 1
ATOM 4011 O O . LEU B 1 142 ? -8.109 29.5 6.473 1 44.84 142 LEU B O 1
ATOM 4015 N N . ASN B 1 143 ? -8.508 27.547 7.246 1 53.78 143 ASN B N 1
ATOM 4016 C CA . ASN B 1 143 ? -7.918 27.75 8.562 1 53.78 143 ASN B CA 1
ATOM 4017 C C . ASN B 1 143 ? -6.473 27.266 8.609 1 53.78 143 ASN B C 1
ATOM 4019 O O . ASN B 1 143 ? -6.172 26.156 8.164 1 53.78 143 ASN B O 1
ATOM 4023 N N . TYR B 1 144 ? -5.543 28.203 8.648 1 58.03 144 TYR B N 1
ATOM 4024 C CA . TYR B 1 144 ? -4.137 27.875 8.867 1 58.03 144 TYR B CA 1
ATOM 4025 C C . TYR B 1 144 ? -3.754 28.078 10.328 1 58.03 144 TYR B C 1
ATOM 4027 O O . TYR B 1 144 ? -4.297 28.953 11.008 1 58.03 144 TYR B O 1
ATOM 4035 N N . ARG B 1 145 ? -2.941 27.047 10.867 1 64.44 145 ARG B N 1
ATOM 4036 C CA . ARG B 1 145 ? -2.342 27.172 12.188 1 64.44 145 ARG B CA 1
ATOM 4037 C C . ARG B 1 145 ? -0.827 27 12.125 1 64.44 145 ARG B C 1
ATOM 4039 O O . ARG B 1 145 ? -0.28 26.672 11.07 1 64.44 145 ARG B O 1
ATOM 4046 N N . ILE B 1 146 ? -0.238 27.578 13.156 1 68.5 146 ILE B N 1
ATOM 4047 C CA . ILE B 1 146 ? 1.195 27.344 13.305 1 68.5 146 ILE B CA 1
ATOM 4048 C C . ILE B 1 146 ? 1.438 26.109 14.156 1 68.5 146 ILE B C 1
ATOM 4050 O O . ILE B 1 146 ? 0.753 25.891 15.164 1 68.5 146 ILE B O 1
ATOM 4054 N N . ALA B 1 147 ? 2.352 25.312 13.672 1 73.88 147 ALA B N 1
ATOM 4055 C CA . ALA B 1 147 ? 2.611 24.062 14.391 1 73.88 147 ALA B CA 1
ATOM 4056 C C . ALA B 1 147 ? 4.035 24.031 14.938 1 73.88 147 ALA B C 1
ATOM 4058 O O . ALA B 1 147 ? 4.996 24.25 14.195 1 73.88 147 ALA B O 1
ATOM 4059 N N . SER B 1 148 ? 4.109 23.844 16.234 1 73 148 SER B N 1
ATOM 4060 C CA . SER B 1 148 ? 5.383 23.484 16.844 1 73 148 SER B CA 1
ATOM 4061 C C . SER B 1 148 ? 5.676 22 16.672 1 73 148 SER B C 1
ATOM 4063 O O . SER B 1 148 ? 4.859 21.266 16.125 1 73 148 SER B O 1
ATOM 4065 N N . LEU B 1 149 ? 6.887 21.578 17.094 1 80.62 149 LEU B N 1
ATOM 4066 C CA . LEU B 1 149 ? 7.215 20.156 17.078 1 80.62 149 LEU B CA 1
ATOM 4067 C C . LEU B 1 149 ? 6.215 19.359 17.891 1 80.62 149 LEU B C 1
ATOM 4069 O O . LEU B 1 149 ? 5.82 18.25 17.5 1 80.62 149 LEU B O 1
ATOM 4073 N N . ASP B 1 150 ? 5.848 19.891 18.953 1 70.62 150 ASP B N 1
ATOM 4074 C CA . ASP B 1 150 ? 4.895 19.203 19.812 1 70.62 150 ASP B CA 1
ATOM 4075 C C . ASP B 1 150 ? 3.535 19.062 19.125 1 70.62 150 ASP B C 1
ATOM 4077 O O . ASP B 1 150 ? 2.902 18.016 19.203 1 70.62 150 ASP B O 1
ATOM 4081 N N . THR B 1 151 ? 3.082 20.188 18.516 1 71.69 151 THR B N 1
ATOM 4082 C CA . THR B 1 151 ? 1.831 20.141 17.766 1 71.69 151 THR B CA 1
ATOM 4083 C C . THR B 1 151 ? 1.915 19.109 16.641 1 71.69 151 THR B C 1
ATOM 4085 O O . THR B 1 151 ? 0.962 18.359 16.406 1 71.69 151 THR B O 1
ATOM 4088 N N . PHE B 1 152 ? 3.018 19.109 16.016 1 83.88 152 PHE B N 1
ATOM 4089 C CA . PHE B 1 152 ? 3.242 18.156 14.938 1 83.88 152 PHE B CA 1
ATOM 4090 C C . PHE B 1 152 ? 3.195 16.719 15.453 1 83.88 152 PHE B C 1
ATOM 4092 O O . PHE B 1 152 ? 2.613 15.844 14.82 1 83.88 152 PHE B O 1
ATOM 4099 N N . ARG B 1 153 ? 3.787 16.531 16.578 1 80.38 153 ARG B N 1
ATOM 4100 C CA . ARG B 1 153 ? 3.785 15.211 17.203 1 80.38 153 ARG B CA 1
ATOM 4101 C C . ARG B 1 153 ? 2.365 14.758 17.531 1 80.38 153 ARG B C 1
ATOM 4103 O O . ARG B 1 153 ? 1.968 13.641 17.203 1 80.38 153 ARG B O 1
ATOM 4110 N N . ILE B 1 154 ? 1.64 15.602 18.047 1 73.75 154 ILE B N 1
ATOM 4111 C CA . ILE B 1 154 ? 0.271 15.289 18.438 1 73.75 154 ILE B CA 1
ATOM 4112 C C . ILE B 1 154 ? -0.568 14.984 17.203 1 73.75 154 ILE B C 1
ATOM 4114 O O . ILE B 1 154 ? -1.318 14.008 17.172 1 73.75 154 ILE B O 1
ATOM 4118 N N . ALA B 1 155 ? -0.434 15.844 16.25 1 80.25 155 ALA B N 1
ATOM 4119 C CA . ALA B 1 155 ? -1.178 15.656 15 1 80.25 155 ALA B CA 1
ATOM 4120 C C . ALA B 1 155 ? -0.823 14.32 14.344 1 80.25 155 ALA B C 1
ATOM 4122 O O . ALA B 1 155 ? -1.701 13.617 13.836 1 80.25 155 ALA B O 1
ATOM 4123 N N . THR B 1 156 ? 0.476 14.016 14.391 1 88.94 156 THR B N 1
ATOM 4124 C CA . THR B 1 156 ? 0.957 12.773 13.789 1 88.94 156 THR B CA 1
ATOM 4125 C C . THR B 1 156 ? 0.375 11.562 14.516 1 88.94 156 THR B C 1
ATOM 4127 O O . THR B 1 156 ? -0.134 10.641 13.883 1 88.94 156 THR B O 1
ATOM 4130 N N . ILE B 1 157 ? 0.428 11.609 15.766 1 82.5 157 ILE B N 1
ATOM 4131 C CA . ILE B 1 157 ? -0.087 10.5 16.562 1 82.5 157 ILE B CA 1
ATOM 4132 C C . ILE B 1 157 ? -1.595 10.375 16.359 1 82.5 157 ILE B C 1
ATOM 4134 O O . ILE B 1 157 ? -2.109 9.273 16.141 1 82.5 157 ILE B O 1
ATOM 4138 N N . ALA B 1 158 ? -2.287 11.477 16.344 1 77.81 158 ALA B N 1
ATOM 4139 C CA . ALA B 1 158 ? -3.734 11.477 16.156 1 77.81 158 ALA B CA 1
ATOM 4140 C C . ALA B 1 158 ? -4.109 10.867 14.805 1 77.81 158 ALA B C 1
ATOM 4142 O O . ALA B 1 158 ? -5.027 10.047 14.719 1 77.81 158 ALA B O 1
ATOM 4143 N N . ALA B 1 159 ? -3.443 11.312 13.859 1 87.75 159 ALA B N 1
ATOM 4144 C CA . ALA B 1 159 ? -3.717 10.805 12.516 1 87.75 159 ALA B CA 1
ATOM 4145 C C . ALA B 1 159 ? -3.438 9.312 12.422 1 87.75 159 ALA B C 1
ATOM 4147 O O . ALA B 1 159 ? -4.195 8.57 11.797 1 87.75 159 ALA B O 1
ATOM 4148 N N . CYS B 1 160 ? -2.359 8.844 13.031 1 91.5 160 CYS B N 1
ATOM 4149 C CA . CYS B 1 160 ? -1.919 7.461 12.898 1 91.5 160 CYS B CA 1
ATOM 4150 C C . CYS B 1 160 ? -2.797 6.527 13.719 1 91.5 160 CYS B C 1
ATOM 4152 O O . CYS B 1 160 ? -2.834 5.32 13.469 1 91.5 160 CYS B O 1
ATOM 4154 N N . ARG B 1 161 ? -3.562 7.031 14.602 1 83.75 161 ARG B N 1
ATOM 4155 C CA . ARG B 1 161 ? -4.34 6.195 15.508 1 83.75 161 ARG B CA 1
ATOM 4156 C C . ARG B 1 161 ? -5.793 6.105 15.062 1 83.75 161 ARG B C 1
ATOM 4158 O O . ARG B 1 161 ? -6.578 5.344 15.633 1 83.75 161 ARG B O 1
ATOM 4165 N N . GLN B 1 162 ? -6.125 6.863 14.055 1 80.38 162 GLN B N 1
ATOM 4166 C CA . GLN B 1 162 ? -7.531 6.949 13.672 1 80.38 162 GLN B CA 1
ATOM 4167 C C . GLN B 1 162 ? -7.734 6.543 12.219 1 80.38 162 GLN B C 1
ATOM 4169 O O . GLN B 1 162 ? -6.887 6.824 11.367 1 80.38 162 GLN B O 1
ATOM 4174 N N . PRO B 1 163 ? -8.906 5.879 12.062 1 86.25 163 PRO B N 1
ATOM 4175 C CA . PRO B 1 163 ? -9.273 5.684 10.656 1 86.25 163 PRO B CA 1
ATOM 4176 C C . PRO B 1 163 ? -9.789 6.957 10 1 86.25 163 PRO B C 1
ATOM 4178 O O . PRO B 1 163 ? -10.312 7.844 10.68 1 86.25 163 PRO B O 1
ATOM 4181 N N . LYS B 1 164 ? -9.648 7.129 8.805 1 89.75 164 LYS B N 1
ATOM 4182 C CA . LYS B 1 164 ? -10.219 8.195 7.98 1 89.75 164 LYS B CA 1
ATOM 4183 C C . LYS B 1 164 ? -9.742 9.562 8.453 1 89.75 164 LYS B C 1
ATOM 4185 O O . LYS B 1 164 ? -10.516 10.523 8.469 1 89.75 164 LYS B O 1
ATOM 4190 N N . PHE B 1 165 ? -8.617 9.641 8.977 1 88.44 165 PHE B N 1
ATOM 4191 C CA . PHE B 1 165 ? -7.93 10.859 9.406 1 88.44 165 PHE B CA 1
ATOM 4192 C C . PHE B 1 165 ? -6.465 10.836 8.984 1 88.44 165 PHE B C 1
ATOM 4194 O O . PHE B 1 165 ? -5.707 9.961 9.414 1 88.44 165 PHE B O 1
ATOM 4201 N N . PHE B 1 166 ? -6.105 11.812 8.125 1 96.06 166 PHE B N 1
ATOM 4202 C CA . PHE B 1 166 ? -4.816 11.672 7.469 1 96.06 166 PHE B CA 1
ATOM 4203 C C . PHE B 1 166 ? -4.004 12.953 7.574 1 96.06 166 PHE B C 1
ATOM 4205 O O . PHE B 1 166 ? -4.562 14.055 7.543 1 96.06 166 PHE B O 1
ATOM 4212 N N . LEU B 1 167 ? -2.709 12.789 7.746 1 95.12 167 LEU B N 1
ATOM 4213 C CA . LEU B 1 167 ? -1.741 13.883 7.762 1 95.12 167 LEU B CA 1
ATOM 4214 C C . LEU B 1 167 ? -0.833 13.82 6.539 1 95.12 167 LEU B C 1
ATOM 4216 O O . LEU B 1 167 ? -0.215 12.789 6.27 1 95.12 167 LEU B O 1
ATOM 4220 N N . THR B 1 168 ? -0.832 14.891 5.754 1 98.44 168 THR B N 1
ATOM 4221 C CA . THR B 1 168 ? 0.069 15.016 4.613 1 98.44 168 THR B CA 1
ATOM 4222 C C . THR B 1 168 ? 1.095 16.125 4.852 1 98.44 168 THR B C 1
ATOM 4224 O O . THR B 1 168 ? 0.731 17.25 5.188 1 98.44 168 THR B O 1
ATOM 4227 N N . MET B 1 169 ? 2.322 15.812 4.598 1 98.31 169 MET B N 1
ATOM 4228 C CA . MET B 1 169 ? 3.398 16.781 4.781 1 98.31 169 MET B CA 1
ATOM 4229 C C . MET B 1 169 ? 3.709 17.516 3.479 1 98.31 169 MET B C 1
ATOM 4231 O O . MET B 1 169 ? 3.719 16.891 2.408 1 98.31 169 MET B O 1
ATOM 4235 N N . ASN B 1 170 ? 3.855 18.75 3.533 1 97.12 170 ASN B N 1
ATOM 4236 C CA . ASN B 1 170 ? 4.629 19.578 2.607 1 97.12 170 ASN B CA 1
ATOM 4237 C C . ASN B 1 170 ? 6 19.922 3.178 1 97.12 170 ASN B C 1
ATOM 4239 O O . ASN B 1 170 ? 6.105 20.734 4.098 1 97.12 170 ASN B O 1
ATOM 4243 N N . TYR B 1 171 ? 7.062 19.297 2.602 1 97.88 171 TYR B N 1
ATOM 4244 C CA . TYR B 1 171 ? 8.344 19.391 3.287 1 97.88 171 TYR B CA 1
ATOM 4245 C C . TYR B 1 171 ? 9.484 19.547 2.289 1 97.88 171 TYR B C 1
ATOM 4247 O O . TYR B 1 171 ? 9.305 19.328 1.088 1 97.88 171 TYR B O 1
ATOM 4255 N N . SER B 1 172 ? 10.664 19.984 2.812 1 97.19 172 SER B N 1
ATOM 4256 C CA . SER B 1 172 ? 11.883 20.125 2.023 1 97.19 172 SER B CA 1
ATOM 4257 C C . SER B 1 172 ? 12.672 18.828 1.984 1 97.19 172 SER B C 1
ATOM 4259 O O . SER B 1 172 ? 13.078 18.312 3.027 1 97.19 172 SER B O 1
ATOM 4261 N N . ARG B 1 173 ? 12.883 18.297 0.807 1 97.69 173 ARG B N 1
ATOM 4262 C CA . ARG B 1 173 ? 13.719 17.109 0.641 1 97.69 173 ARG B CA 1
ATOM 4263 C C . ARG B 1 173 ? 15.156 17.391 1.07 1 97.69 173 ARG B C 1
ATOM 4265 O O . ARG B 1 173 ? 15.836 16.5 1.598 1 97.69 173 ARG B O 1
ATOM 4272 N N . LYS B 1 174 ? 15.633 18.594 0.839 1 96.88 174 LYS B N 1
ATOM 4273 C CA . LYS B 1 174 ? 17 18.969 1.19 1 96.88 174 LYS B CA 1
ATOM 4274 C C . LYS B 1 174 ? 17.234 18.859 2.693 1 96.88 174 LYS B C 1
ATOM 4276 O O . LYS B 1 174 ? 18.297 18.422 3.133 1 96.88 174 LYS B O 1
ATOM 4281 N N . ALA B 1 175 ? 16.25 19.281 3.371 1 96.81 175 ALA B N 1
ATOM 4282 C CA . ALA B 1 175 ? 16.359 19.234 4.828 1 96.81 175 ALA B CA 1
ATOM 4283 C C . ALA B 1 175 ? 16.484 17.797 5.32 1 96.81 175 ALA B C 1
ATOM 4285 O O . ALA B 1 175 ? 16.984 17.562 6.422 1 96.81 175 ALA B O 1
ATOM 4286 N N . LEU B 1 176 ? 16.047 16.875 4.559 1 98.06 176 LEU B N 1
ATOM 4287 C CA . LEU B 1 176 ? 16.172 15.453 4.898 1 98.06 176 LEU B CA 1
ATOM 4288 C C . LEU B 1 176 ? 17.328 14.82 4.133 1 98.06 176 LEU B C 1
ATOM 4290 O O . LEU B 1 176 ? 17.375 13.594 3.988 1 98.06 176 LEU B O 1
ATOM 4294 N N . SER B 1 177 ? 18.188 15.656 3.533 1 97.5 177 SER B N 1
ATOM 4295 C CA . SER B 1 177 ? 19.359 15.211 2.791 1 97.5 177 SER B CA 1
ATOM 4296 C C . SER B 1 177 ? 18.969 14.359 1.588 1 97.5 177 SER B C 1
ATOM 4298 O O . SER B 1 177 ? 19.656 13.383 1.261 1 97.5 177 SER B O 1
ATOM 4300 N N . GLN B 1 178 ? 17.828 14.586 1.073 1 97.5 178 GLN B N 1
ATOM 4301 C CA . GLN B 1 178 ? 17.375 13.969 -0.166 1 97.5 178 GLN B CA 1
ATOM 4302 C C . GLN B 1 178 ? 17.562 14.898 -1.355 1 97.5 178 GLN B C 1
ATOM 4304 O O . GLN B 1 178 ? 17.844 16.094 -1.18 1 97.5 178 GLN B O 1
ATOM 4309 N N . THR B 1 179 ? 17.516 14.312 -2.518 1 95.12 179 THR B N 1
ATOM 4310 C CA . THR B 1 179 ? 17.656 15.133 -3.719 1 95.12 179 THR B CA 1
ATOM 4311 C C . THR B 1 179 ? 16.312 15.773 -4.086 1 95.12 179 THR B C 1
ATOM 4313 O O . THR B 1 179 ? 15.266 15.148 -3.963 1 95.12 179 THR B O 1
ATOM 4316 N N . GLY B 1 180 ? 16.422 17.016 -4.488 1 91.81 180 GLY B N 1
ATOM 4317 C CA . GLY B 1 180 ? 15.227 17.75 -4.84 1 91.81 180 GLY B CA 1
ATOM 4318 C C . GLY B 1 180 ? 14.836 18.797 -3.803 1 91.81 180 GLY B C 1
ATOM 4319 O O . GLY B 1 180 ? 15.539 18.969 -2.809 1 91.81 180 GLY B O 1
ATOM 4320 N N . GLU B 1 181 ? 13.656 19.391 -4 1 91.25 181 GLU B N 1
ATOM 4321 C CA . GLU B 1 181 ? 13.188 20.453 -3.111 1 91.25 181 GLU B CA 1
ATOM 4322 C C . GLU B 1 181 ? 11.836 20.109 -2.5 1 91.25 181 GLU B C 1
ATOM 4324 O O . GLU B 1 181 ? 11.656 19.016 -1.951 1 91.25 181 GLU B O 1
ATOM 4329 N N . GLY B 1 182 ? 10.836 21.047 -2.637 1 95 182 GLY B N 1
ATOM 4330 C CA . GLY B 1 182 ? 9.531 20.828 -2.025 1 95 182 GLY B CA 1
ATOM 4331 C C . GLY B 1 182 ? 8.883 19.531 -2.436 1 95 182 GLY B C 1
ATOM 4332 O O . GLY B 1 182 ? 8.977 19.109 -3.594 1 95 182 GLY B O 1
ATOM 4333 N N . HIS B 1 183 ? 8.203 18.891 -1.47 1 97.62 183 HIS B N 1
ATOM 4334 C CA . HIS B 1 183 ? 7.602 17.578 -1.698 1 97.62 183 HIS B CA 1
ATOM 4335 C C . HIS B 1 183 ? 6.383 17.375 -0.802 1 97.62 183 HIS B C 1
ATOM 4337 O O . HIS B 1 183 ? 6.25 18.031 0.233 1 97.62 183 HIS B O 1
ATOM 4343 N N . TYR B 1 184 ? 5.453 16.594 -1.292 1 98.5 184 TYR B N 1
ATOM 4344 C CA . TYR B 1 184 ? 4.273 16.188 -0.528 1 98.5 184 TYR B CA 1
ATOM 4345 C C . TYR B 1 184 ? 4.219 14.68 -0.344 1 98.5 184 TYR B C 1
ATOM 4347 O O . TYR B 1 184 ? 4.5 13.93 -1.278 1 98.5 184 TYR B O 1
ATOM 4355 N N . SER B 1 185 ? 3.943 14.195 0.808 1 98.81 185 SER B N 1
ATOM 4356 C CA . SER B 1 185 ? 3.65 12.789 1.07 1 98.81 185 SER B CA 1
ATOM 4357 C C . SER B 1 185 ? 2.93 12.617 2.404 1 98.81 185 SER B C 1
ATOM 4359 O O . SER B 1 185 ? 3.125 13.406 3.328 1 98.81 185 SER B O 1
ATOM 4361 N N . PRO B 1 186 ? 2.139 11.594 2.543 1 98.81 186 PRO B N 1
ATOM 4362 C CA . PRO B 1 186 ? 1.434 11.359 3.805 1 98.81 186 PRO B CA 1
ATOM 4363 C C . PRO B 1 186 ? 2.291 10.609 4.824 1 98.81 186 PRO B C 1
ATOM 4365 O O . PRO B 1 186 ? 3.215 9.883 4.449 1 98.81 186 PRO B O 1
ATOM 4368 N N . ILE B 1 187 ? 1.965 10.844 6.078 1 98.75 187 ILE B N 1
ATOM 4369 C CA . ILE B 1 187 ? 2.463 10.023 7.176 1 98.75 187 ILE B CA 1
ATOM 4370 C C . ILE B 1 187 ? 1.473 8.898 7.469 1 98.75 187 ILE B C 1
ATOM 4372 O O . ILE B 1 187 ? 0.28 9.148 7.656 1 98.75 187 ILE B O 1
ATOM 4376 N N . ALA B 1 188 ? 2.025 7.68 7.559 1 98.69 188 ALA B N 1
ATOM 4377 C CA . ALA B 1 188 ? 1.129 6.531 7.633 1 98.69 188 ALA B CA 1
ATOM 4378 C C . ALA B 1 188 ? 1.382 5.719 8.898 1 98.69 188 ALA B C 1
ATOM 4380 O O . ALA B 1 188 ? 0.826 4.629 9.07 1 98.69 188 ALA B O 1
ATOM 4381 N N . GLY B 1 189 ? 2.188 6.184 9.805 1 98.25 189 GLY B N 1
ATOM 4382 C CA . GLY B 1 189 ? 2.475 5.461 11.031 1 98.25 189 GLY B CA 1
ATOM 4383 C C . GLY B 1 189 ? 3.414 6.211 11.961 1 98.25 189 GLY B C 1
ATOM 4384 O O . GLY B 1 189 ? 4.086 7.156 11.539 1 98.25 189 GLY B O 1
ATOM 4385 N N . TYR B 1 190 ? 3.387 5.809 13.195 1 96 190 TYR B N 1
ATOM 4386 C CA . TYR B 1 190 ? 4.23 6.41 14.227 1 96 190 TYR B CA 1
ATOM 4387 C C . TYR B 1 190 ? 4.707 5.359 15.219 1 96 190 TYR B C 1
ATOM 4389 O O . TYR B 1 190 ? 3.895 4.633 15.805 1 96 190 TYR B O 1
ATOM 4397 N N . ASN B 1 191 ? 5.992 5.188 15.32 1 96.38 191 ASN B N 1
ATOM 4398 C CA . ASN B 1 191 ? 6.605 4.352 16.344 1 96.38 191 ASN B CA 1
ATOM 4399 C C . ASN B 1 191 ? 7.047 5.176 17.562 1 96.38 191 ASN B C 1
ATOM 4401 O O . ASN B 1 191 ? 8.016 5.934 17.469 1 96.38 191 ASN B O 1
ATOM 4405 N N . SER B 1 192 ? 6.387 4.992 18.641 1 87.5 192 SER B N 1
ATOM 4406 C CA . SER B 1 192 ? 6.621 5.828 19.812 1 87.5 192 SER B CA 1
ATOM 4407 C C . SER B 1 192 ? 7.941 5.473 20.5 1 87.5 192 SER B C 1
ATOM 4409 O O . SER B 1 192 ? 8.609 6.34 21.062 1 87.5 192 SER B O 1
ATOM 4411 N N . GLU B 1 193 ? 8.281 4.234 20.453 1 87.75 193 GLU B N 1
ATOM 4412 C CA . GLU B 1 193 ? 9.5 3.77 21.125 1 87.75 193 GLU B CA 1
ATOM 4413 C C . GLU B 1 193 ? 10.734 4.457 20.547 1 87.75 193 GLU B C 1
ATOM 4415 O O . GLU B 1 193 ? 11.625 4.863 21.281 1 87.75 193 GLU B O 1
ATOM 4420 N N . HIS B 1 194 ? 10.742 4.625 19.281 1 94.62 194 HIS B N 1
ATOM 4421 C CA . HIS B 1 194 ? 11.922 5.195 18.641 1 94.62 194 HIS B CA 1
ATOM 4422 C C . HIS B 1 194 ? 11.641 6.605 18.141 1 94.62 194 HIS B C 1
ATOM 4424 O O . HIS B 1 194 ? 12.508 7.238 17.531 1 94.62 194 HIS B O 1
ATOM 4430 N N . ASP B 1 195 ? 10.453 7.129 18.344 1 94.62 195 ASP B N 1
ATOM 4431 C CA . ASP B 1 195 ? 10.016 8.461 17.938 1 94.62 195 ASP B CA 1
ATOM 4432 C C . ASP B 1 195 ? 10.227 8.68 16.438 1 94.62 195 ASP B C 1
ATOM 4434 O O . ASP B 1 195 ? 10.883 9.633 16.031 1 94.62 195 ASP B O 1
ATOM 4438 N N . MET B 1 196 ? 9.656 7.777 15.656 1 98.38 196 MET B N 1
ATOM 4439 C CA . MET B 1 196 ? 9.781 7.832 14.195 1 98.38 196 MET B CA 1
ATOM 4440 C C . MET B 1 196 ? 8.414 7.762 13.531 1 98.38 196 MET B C 1
ATOM 4442 O O . MET B 1 196 ? 7.512 7.078 14.023 1 98.38 196 MET B O 1
ATOM 4446 N N . CYS B 1 197 ? 8.273 8.516 12.484 1 98.75 197 CYS B N 1
ATOM 4447 C CA . CYS B 1 197 ? 7.059 8.43 11.688 1 98.75 197 CYS B CA 1
ATOM 4448 C C . CYS B 1 197 ? 7.336 7.781 10.336 1 98.75 197 CYS B C 1
ATOM 4450 O O . CYS B 1 197 ? 8.453 7.863 9.82 1 98.75 197 CYS B O 1
ATOM 4452 N N . LEU B 1 198 ? 6.375 7.086 9.82 1 98.94 198 LEU B N 1
ATOM 4453 C CA . LEU B 1 198 ? 6.473 6.426 8.523 1 98.94 198 LEU B CA 1
ATOM 4454 C C . LEU B 1 198 ? 5.938 7.328 7.414 1 98.94 198 LEU B C 1
ATOM 4456 O O . LEU B 1 198 ? 4.762 7.703 7.426 1 98.94 198 LEU B O 1
ATOM 4460 N N . ILE B 1 199 ? 6.785 7.688 6.457 1 98.94 199 ILE B N 1
ATOM 4461 C CA . ILE B 1 199 ? 6.398 8.5 5.312 1 98.94 199 ILE B CA 1
ATOM 4462 C C . ILE B 1 199 ? 6.211 7.613 4.086 1 98.94 199 ILE B C 1
ATOM 4464 O O . ILE B 1 199 ? 7.125 6.883 3.693 1 98.94 199 ILE B O 1
ATOM 4468 N N . LEU B 1 200 ? 5.008 7.594 3.529 1 98.81 200 LEU B N 1
ATOM 4469 C CA . LEU B 1 200 ? 4.75 6.934 2.254 1 98.81 200 LEU B CA 1
ATOM 4470 C C . LEU B 1 200 ? 5.074 7.859 1.087 1 98.81 200 LEU B C 1
ATOM 4472 O O . LEU B 1 200 ? 4.18 8.5 0.528 1 98.81 200 LEU B O 1
ATOM 4476 N N . ASP B 1 201 ? 6.32 7.879 0.746 1 98.62 201 ASP B N 1
ATOM 4477 C CA . ASP B 1 201 ? 6.785 8.766 -0.317 1 98.62 201 ASP B CA 1
ATOM 4478 C C . ASP B 1 201 ? 6.094 8.445 -1.641 1 98.62 201 ASP B C 1
ATOM 4480 O O . ASP B 1 201 ? 6.195 7.32 -2.143 1 98.62 201 ASP B O 1
ATOM 4484 N N . VAL B 1 202 ? 5.477 9.461 -2.215 1 98.44 202 VAL B N 1
ATOM 4485 C CA . VAL B 1 202 ? 4.715 9.211 -3.436 1 98.44 202 VAL B CA 1
ATOM 4486 C C . VAL B 1 202 ? 5.656 9.203 -4.637 1 98.44 202 VAL B C 1
ATOM 4488 O O . VAL B 1 202 ? 5.277 8.781 -5.73 1 98.44 202 VAL B O 1
ATOM 4491 N N . ALA B 1 203 ? 6.824 9.766 -4.492 1 98.06 203 ALA B N 1
ATOM 4492 C CA . ALA B 1 203 ? 7.832 9.617 -5.539 1 98.06 203 ALA B CA 1
ATOM 4493 C C . ALA B 1 203 ? 8.555 8.281 -5.41 1 98.06 203 ALA B C 1
ATOM 4495 O O . ALA B 1 203 ? 9.781 8.242 -5.246 1 98.06 203 ALA B O 1
ATOM 4496 N N . ARG B 1 204 ? 7.84 7.238 -5.645 1 97.62 204 ARG B N 1
ATOM 4497 C CA . ARG B 1 204 ? 8.32 5.887 -5.383 1 97.62 204 ARG B CA 1
ATOM 4498 C C . ARG B 1 204 ? 9.453 5.512 -6.332 1 97.62 204 ARG B C 1
ATOM 4500 O O . ARG B 1 204 ? 10.242 4.609 -6.039 1 97.62 204 ARG B O 1
ATOM 4507 N N . PHE B 1 205 ? 9.539 6.176 -7.457 1 97.19 205 PHE B N 1
ATOM 4508 C CA . PHE B 1 205 ? 10.602 5.926 -8.422 1 97.19 205 PHE B CA 1
ATOM 4509 C C . PHE B 1 205 ? 11.93 6.465 -7.906 1 97.19 205 PHE B C 1
ATOM 4511 O O . PHE B 1 205 ? 12.992 6.074 -8.391 1 97.19 205 PHE B O 1
ATOM 4518 N N . LYS B 1 206 ? 11.891 7.32 -6.996 1 97 206 LYS B N 1
ATOM 4519 C CA . LYS B 1 206 ? 13.086 7.98 -6.465 1 97 206 LYS B CA 1
ATOM 4520 C C . LYS B 1 206 ? 13.484 7.387 -5.117 1 97 206 LYS B C 1
ATOM 4522 O O . LYS B 1 206 ? 14.617 6.945 -4.941 1 97 206 LYS B O 1
ATOM 4527 N N . TYR B 1 207 ? 12.594 7.379 -4.172 1 97.88 207 TYR B N 1
ATOM 4528 C CA . TYR B 1 207 ? 12.82 6.852 -2.832 1 97.88 207 TYR B CA 1
ATOM 4529 C C . TYR B 1 207 ? 11.695 5.902 -2.424 1 97.88 207 TYR B C 1
ATOM 4531 O O . TYR B 1 207 ? 10.539 6.105 -2.791 1 97.88 207 TYR B O 1
ATOM 4539 N N . PRO B 1 208 ? 12.031 4.852 -1.643 1 97.81 208 PRO B N 1
ATOM 4540 C CA . PRO B 1 208 ? 10.984 4.02 -1.044 1 97.81 208 PRO B CA 1
ATOM 4541 C C . PRO B 1 208 ? 10.25 4.723 0.1 1 97.81 208 PRO B C 1
ATOM 4543 O O . PRO B 1 208 ? 10.594 5.859 0.446 1 97.81 208 PRO B O 1
ATOM 4546 N N . ALA B 1 209 ? 9.18 4.109 0.607 1 98.75 209 ALA B N 1
ATOM 4547 C CA . ALA B 1 209 ? 8.656 4.523 1.909 1 98.75 209 ALA B CA 1
ATOM 4548 C C . ALA B 1 209 ? 9.719 4.359 2.998 1 98.75 209 ALA B C 1
ATOM 4550 O O . ALA B 1 209 ? 10.562 3.467 2.918 1 98.75 209 ALA B O 1
ATOM 4551 N N . TYR B 1 210 ? 9.672 5.227 4.016 1 98.88 210 TYR B N 1
ATOM 4552 C CA . TYR B 1 210 ? 10.75 5.168 5.004 1 98.88 210 TYR B CA 1
ATOM 4553 C C . TYR B 1 210 ? 10.281 5.723 6.344 1 98.88 210 TYR B C 1
ATOM 4555 O O . TYR B 1 210 ? 9.352 6.527 6.402 1 98.88 210 TYR B O 1
ATOM 4563 N N . TRP B 1 211 ? 10.945 5.238 7.355 1 98.88 211 TRP B N 1
ATOM 4564 C CA . TRP B 1 211 ? 10.812 5.781 8.703 1 98.88 211 TRP B CA 1
ATOM 4565 C C . TRP B 1 211 ? 11.75 6.969 8.906 1 98.88 211 TRP B C 1
ATOM 4567 O O . TRP B 1 211 ? 12.922 6.902 8.547 1 98.88 211 TRP B O 1
ATOM 4577 N N . CYS B 1 212 ? 11.234 8 9.469 1 98.88 212 CYS B N 1
ATOM 4578 C CA . CYS B 1 212 ? 11.953 9.25 9.695 1 98.88 212 CYS B CA 1
ATOM 4579 C C . CYS B 1 212 ? 11.82 9.688 11.148 1 98.88 212 CYS B C 1
ATOM 4581 O O . CYS B 1 212 ? 10.727 9.703 11.703 1 98.88 212 CYS B O 1
ATOM 4583 N N . PRO B 1 213 ? 12.969 10.031 11.766 1 98.44 213 PRO B N 1
ATOM 4584 C CA . PRO B 1 213 ? 12.805 10.641 13.086 1 98.44 213 PRO B CA 1
ATOM 4585 C C . PRO B 1 213 ? 11.852 11.836 13.062 1 98.44 213 PRO B C 1
ATOM 4587 O O . PRO B 1 213 ? 11.953 12.695 12.18 1 98.44 213 PRO B O 1
ATOM 4590 N N . LEU B 1 214 ? 10.969 11.875 14.039 1 96.56 214 LEU B N 1
ATOM 4591 C CA . LEU B 1 214 ? 9.898 12.867 14.008 1 96.56 214 LEU B CA 1
ATOM 4592 C C . LEU B 1 214 ? 10.469 14.281 14.023 1 96.56 214 LEU B C 1
ATOM 4594 O O . LEU B 1 214 ? 9.969 15.164 13.32 1 96.56 214 LEU B O 1
ATOM 4598 N N . HIS B 1 215 ? 11.508 14.516 14.82 1 95.38 215 HIS B N 1
ATOM 4599 C CA . HIS B 1 215 ? 12.086 15.859 14.906 1 95.38 215 HIS B CA 1
ATOM 4600 C C . HIS B 1 215 ? 12.711 16.281 13.578 1 95.38 215 HIS B C 1
ATOM 4602 O O . HIS B 1 215 ? 12.711 17.453 13.234 1 95.38 215 HIS B O 1
ATOM 4608 N N . MET B 1 216 ? 13.234 15.328 12.836 1 98.12 216 MET B N 1
ATOM 4609 C CA . MET B 1 216 ? 13.797 15.633 11.523 1 98.12 216 MET B CA 1
ATOM 4610 C C . MET B 1 216 ? 12.688 15.914 10.516 1 98.12 216 MET B C 1
ATOM 4612 O O . MET B 1 216 ? 12.852 16.766 9.633 1 98.12 216 MET B O 1
ATOM 4616 N N . ALA B 1 217 ? 11.617 15.164 10.625 1 98.38 217 ALA B N 1
ATOM 4617 C CA . ALA B 1 217 ? 10.453 15.461 9.789 1 98.38 217 ALA B CA 1
ATOM 4618 C C . ALA B 1 217 ? 9.945 16.875 10.039 1 98.38 217 ALA B C 1
ATOM 4620 O O . ALA B 1 217 ? 9.641 17.609 9.094 1 98.38 217 ALA B O 1
ATOM 4621 N N . TYR B 1 218 ? 9.898 17.25 11.289 1 94.88 218 TYR B N 1
ATOM 4622 C CA . TYR B 1 218 ? 9.453 18.594 11.625 1 94.88 218 TYR B CA 1
ATOM 4623 C C . TYR B 1 218 ? 10.422 19.641 11.07 1 94.88 218 TYR B C 1
ATOM 4625 O O . TYR B 1 218 ? 10 20.672 10.547 1 94.88 218 TYR B O 1
ATOM 4633 N N . LYS B 1 219 ? 11.68 19.406 11.195 1 96.38 219 LYS B N 1
ATOM 4634 C CA . LYS B 1 219 ? 12.68 20.328 10.656 1 96.38 219 LYS B CA 1
ATOM 4635 C C . LYS B 1 219 ? 12.492 20.516 9.156 1 96.38 219 LYS B C 1
ATOM 4637 O O . LYS B 1 219 ? 12.734 21.609 8.633 1 96.38 219 LYS B O 1
ATOM 4642 N N . ALA B 1 220 ? 12.031 19.516 8.492 1 98 220 ALA B N 1
ATOM 4643 C CA . ALA B 1 220 ? 11.844 19.562 7.039 1 98 220 ALA B CA 1
ATOM 4644 C C . ALA B 1 220 ? 10.641 20.422 6.668 1 98 220 ALA B C 1
ATOM 4646 O O . ALA B 1 220 ? 10.469 20.797 5.504 1 98 220 ALA B O 1
ATOM 4647 N N . LEU B 1 221 ? 9.812 20.766 7.625 1 96.31 221 LEU B N 1
ATOM 4648 C CA . LEU B 1 221 ? 8.664 21.625 7.387 1 96.31 221 LEU B CA 1
ATOM 4649 C C . LEU B 1 221 ? 9.078 23.094 7.426 1 96.31 221 LEU B C 1
ATOM 4651 O O . LEU B 1 221 ? 8.336 23.969 6.961 1 96.31 221 LEU B O 1
ATOM 4655 N N . GLN B 1 222 ? 10.258 23.422 7.891 1 92.94 222 GLN B N 1
ATOM 4656 C CA . GLN B 1 222 ? 10.609 24.781 8.297 1 92.94 222 GLN B CA 1
ATOM 4657 C C . GLN B 1 222 ? 11.094 25.594 7.102 1 92.94 222 GLN B C 1
ATOM 4659 O O . GLN B 1 222 ? 10.781 26.781 6.992 1 92.94 222 GLN B O 1
ATOM 4664 N N . PRO B 1 223 ? 11.828 25 6.191 1 93.25 223 PRO B N 1
ATOM 4665 C CA . PRO B 1 223 ? 12.312 25.828 5.082 1 93.25 223 PRO B CA 1
ATOM 4666 C C . PRO B 1 223 ? 11.18 26.484 4.301 1 93.25 223 PRO B C 1
ATOM 4668 O O . PRO B 1 223 ? 10.133 25.859 4.09 1 93.25 223 PRO B O 1
ATOM 4671 N N . GLU B 1 224 ? 11.469 27.625 3.84 1 88.94 224 GLU B N 1
ATOM 4672 C CA . GLU B 1 224 ? 10.477 28.406 3.107 1 88.94 224 GLU B CA 1
ATOM 4673 C C . GLU B 1 224 ? 10.297 27.875 1.688 1 88.94 224 GLU B C 1
ATOM 4675 O O . GLU B 1 224 ? 11.273 27.484 1.034 1 88.94 224 GLU B O 1
ATOM 4680 N N . ASP B 1 225 ? 9.062 27.859 1.341 1 85.88 225 ASP B N 1
ATOM 4681 C CA . ASP B 1 225 ? 8.766 27.703 -0.08 1 85.88 225 ASP B CA 1
ATOM 4682 C C . ASP B 1 225 ? 9.109 28.969 -0.859 1 85.88 225 ASP B C 1
ATOM 4684 O O . ASP B 1 225 ? 8.547 30.031 -0.6 1 85.88 225 ASP B O 1
ATOM 4688 N N . PRO B 1 226 ? 9.984 28.891 -1.776 1 82.69 226 PRO B N 1
ATOM 4689 C CA . PRO B 1 226 ? 10.453 30.094 -2.457 1 82.69 226 PRO B CA 1
ATOM 4690 C C . PRO B 1 226 ? 9.352 30.766 -3.275 1 82.69 226 PRO B C 1
ATOM 4692 O O . PRO B 1 226 ? 9.453 31.969 -3.578 1 82.69 226 PRO B O 1
ATOM 4695 N N . VAL B 1 227 ? 8.336 30.047 -3.613 1 79.44 227 VAL B N 1
ATOM 4696 C CA . VAL B 1 227 ? 7.281 30.609 -4.453 1 79.44 227 VAL B CA 1
ATOM 4697 C C . VAL B 1 227 ? 6.32 31.438 -3.605 1 79.44 227 VAL B C 1
ATOM 4699 O O . VAL B 1 227 ? 6.004 32.562 -3.951 1 79.44 227 VAL B O 1
ATOM 4702 N N . CYS B 1 228 ? 5.836 30.922 -2.5 1 77.88 228 CYS B N 1
ATOM 4703 C CA . CYS B 1 228 ? 4.824 31.609 -1.701 1 77.88 228 CYS B CA 1
ATOM 4704 C C . CYS B 1 228 ? 5.461 32.312 -0.514 1 77.88 228 CYS B C 1
ATOM 4706 O O . CYS B 1 228 ? 4.812 33.125 0.149 1 77.88 228 CYS B O 1
ATOM 4708 N N . LYS B 1 229 ? 6.719 32.125 -0.284 1 80.5 229 LYS B N 1
ATOM 4709 C CA . LYS B 1 229 ? 7.484 32.812 0.762 1 80.5 229 LYS B CA 1
ATOM 4710 C C . LYS B 1 229 ? 6.91 32.5 2.143 1 80.5 229 LYS B C 1
ATOM 4712 O O . LYS B 1 229 ? 6.816 33.406 2.99 1 80.5 229 LYS B O 1
ATOM 4717 N N . LYS B 1 230 ? 6.371 31.359 2.316 1 82.19 230 LYS B N 1
ATOM 4718 C CA . LYS B 1 230 ? 5.914 30.797 3.584 1 82.19 230 LYS B CA 1
ATOM 4719 C C . LYS B 1 230 ? 6.598 29.469 3.875 1 82.19 230 LYS B C 1
ATOM 4721 O O . LYS B 1 230 ? 7.098 28.797 2.963 1 82.19 230 LYS B O 1
ATOM 4726 N N . SER B 1 231 ? 6.652 29.219 5.207 1 88.44 231 SER B N 1
ATOM 4727 C CA . SER B 1 231 ? 7.176 27.891 5.547 1 88.44 231 SER B CA 1
ATOM 4728 C C . SER B 1 231 ? 6.328 26.781 4.922 1 88.44 231 SER B C 1
ATOM 4730 O O . SER B 1 231 ? 5.172 27.016 4.566 1 88.44 231 SER B O 1
ATOM 4732 N N . ARG B 1 232 ? 6.93 25.766 4.809 1 92.56 232 ARG B N 1
ATOM 4733 C CA . ARG B 1 232 ? 6.141 24.578 4.488 1 92.56 232 ARG B CA 1
ATOM 4734 C C . ARG B 1 232 ? 5.324 24.109 5.695 1 92.56 232 ARG B C 1
ATOM 4736 O O . ARG B 1 232 ? 5.07 24.906 6.613 1 92.56 232 ARG B O 1
ATOM 4743 N N . GLY B 1 233 ? 4.773 22.953 5.73 1 94 233 GLY B N 1
ATOM 4744 C CA . GLY B 1 233 ? 3.889 22.516 6.805 1 94 233 GLY B CA 1
ATOM 4745 C C . GLY B 1 233 ? 3.189 21.203 6.516 1 94 233 GLY B C 1
ATOM 4746 O O . GLY B 1 233 ? 3.771 20.312 5.902 1 94 233 GLY B O 1
ATOM 4747 N N . PHE B 1 234 ? 2.037 21.094 7.168 1 94 234 PHE B N 1
ATOM 4748 C CA . PHE B 1 234 ? 1.27 19.875 6.938 1 94 234 PHE B CA 1
ATOM 4749 C C . PHE B 1 234 ? -0.226 20.156 6.969 1 94 234 PHE B C 1
ATOM 4751 O O . PHE B 1 234 ? -0.645 21.25 7.371 1 94 234 PHE B O 1
ATOM 4758 N N . ILE B 1 235 ? -0.933 19.234 6.402 1 92.62 235 ILE B N 1
ATOM 4759 C CA . ILE B 1 235 ? -2.387 19.312 6.324 1 92.62 235 ILE B CA 1
ATOM 4760 C C . ILE B 1 235 ? -3.002 18.078 6.992 1 92.62 235 ILE B C 1
ATOM 4762 O O . ILE B 1 235 ? -2.496 16.969 6.84 1 92.62 235 ILE B O 1
ATOM 4766 N N . LEU B 1 236 ? -4.039 18.328 7.805 1 88.25 236 LEU B N 1
ATOM 4767 C CA . LEU B 1 236 ? -4.906 17.266 8.297 1 88.25 236 LEU B CA 1
ATOM 4768 C C . LEU B 1 236 ? -6.199 17.203 7.488 1 88.25 236 LEU B C 1
ATOM 4770 O O . LEU B 1 236 ? -6.789 18.25 7.172 1 88.25 236 LEU B O 1
ATOM 4774 N N . ALA B 1 237 ? -6.578 16.031 7.129 1 91.69 237 ALA B N 1
ATOM 4775 C CA . ALA B 1 237 ? -7.781 15.891 6.312 1 91.69 237 ALA B CA 1
ATOM 4776 C C . ALA B 1 237 ? -8.664 14.766 6.832 1 91.69 237 ALA B C 1
ATOM 4778 O O . ALA B 1 237 ? -8.164 13.75 7.32 1 91.69 237 ALA B O 1
ATOM 4779 N N . SER B 1 238 ? -9.945 14.945 6.727 1 87.62 238 SER B N 1
ATOM 4780 C CA . SER B 1 238 ? -10.961 13.961 7.066 1 87.62 238 SER B CA 1
ATOM 4781 C C . SER B 1 238 ? -12.195 14.117 6.184 1 87.62 238 SER B C 1
ATOM 4783 O O . SER B 1 238 ? -12.258 15.008 5.34 1 87.62 238 SER B O 1
ATOM 4785 N N . ARG B 1 239 ? -13.125 13.172 6.348 1 87.06 239 ARG B N 1
ATOM 4786 C CA . ARG B 1 239 ? -14.336 13.219 5.527 1 87.06 239 ARG B CA 1
ATOM 4787 C C . ARG B 1 239 ? -15.211 14.406 5.906 1 87.06 239 ARG B C 1
ATOM 4789 O O . ARG B 1 239 ? -15.891 14.984 5.055 1 87.06 239 ARG B O 1
ATOM 4796 N N . SER B 1 240 ? -15.227 14.641 7.168 1 75.31 240 SER B N 1
ATOM 4797 C CA . SER B 1 240 ? -16.078 15.742 7.625 1 75.31 240 SER B CA 1
ATOM 4798 C C . SER B 1 240 ? -15.469 16.422 8.852 1 75.31 240 SER B C 1
ATOM 4800 O O . SER B 1 240 ? -14.633 15.844 9.539 1 75.31 240 SER B O 1
ATOM 4802 N N . ARG B 1 241 ? -15.969 17.594 8.953 1 66.88 241 ARG B N 1
ATOM 4803 C CA . ARG B 1 241 ? -15.555 18.359 10.125 1 66.88 241 ARG B CA 1
ATOM 4804 C C . ARG B 1 241 ? -15.977 17.672 11.414 1 66.88 241 ARG B C 1
ATOM 4806 O O . ARG B 1 241 ? -15.25 17.688 12.406 1 66.88 241 ARG B O 1
ATOM 4813 N N . GLU B 1 242 ? -17.109 17.125 11.328 1 59.22 242 GLU B N 1
ATOM 4814 C CA . GLU B 1 242 ? -17.656 16.422 12.484 1 59.22 242 GLU B CA 1
ATOM 4815 C C . GLU B 1 242 ? -16.75 15.266 12.914 1 59.22 242 GLU B C 1
ATOM 4817 O O . GLU B 1 242 ? -16.547 15.055 14.109 1 59.22 242 GLU B O 1
ATOM 4822 N N . TYR B 1 243 ? -16.297 14.648 11.938 1 58.94 243 TYR B N 1
ATOM 4823 C CA . TYR B 1 243 ? -15.391 13.555 12.25 1 58.94 243 TYR B CA 1
ATOM 4824 C C . TYR B 1 243 ? -14.141 14.07 12.945 1 58.94 243 TYR B C 1
ATOM 4826 O O . TYR B 1 243 ? -13.695 13.492 13.938 1 58.94 243 TYR B O 1
ATOM 4834 N N . TYR B 1 244 ? -13.688 15.109 12.445 1 57.22 244 TYR B N 1
ATOM 4835 C CA . TYR B 1 244 ? -12.508 15.727 13.055 1 57.22 244 TYR B CA 1
ATOM 4836 C C . TYR B 1 244 ? -12.812 16.188 14.477 1 57.22 244 TYR B C 1
ATOM 4838 O O . TYR B 1 244 ? -12.016 15.977 15.391 1 57.22 244 TYR B O 1
ATOM 4846 N N . SER B 1 245 ? -13.969 16.781 14.523 1 50.09 24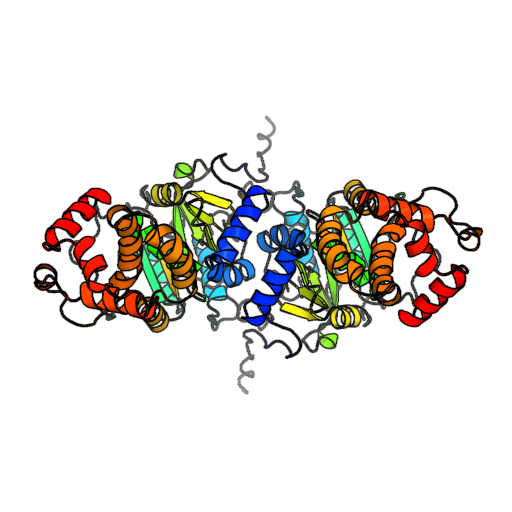5 SER B N 1
ATOM 4847 C CA . SER B 1 245 ? -14.383 17.281 15.836 1 50.09 245 SER B CA 1
ATOM 4848 C C . SER B 1 245 ? -14.547 16.141 16.828 1 50.09 245 SER B C 1
ATOM 4850 O O . SER B 1 245 ? -14.188 16.281 18 1 50.09 245 SER B O 1
ATOM 4852 N N . GLU B 1 246 ? -15.172 15.125 16.344 1 51.38 246 GLU B N 1
ATOM 4853 C CA . GLU B 1 246 ? -15.352 13.938 17.188 1 51.38 246 GLU B CA 1
ATOM 4854 C C . GLU B 1 246 ? -14.008 13.375 17.641 1 51.38 246 GLU B C 1
ATOM 4856 O O . GLU B 1 246 ? -13.852 12.961 18.781 1 51.38 246 GLU B O 1
ATOM 4861 N N . LEU B 1 247 ? -13.188 13.391 16.688 1 51.53 247 LEU B N 1
ATOM 4862 C CA . LEU B 1 247 ? -11.859 12.875 17 1 51.53 247 LEU B CA 1
ATOM 4863 C C . LEU B 1 247 ? -11.18 13.742 18.062 1 51.53 247 LEU B C 1
ATOM 4865 O O . LEU B 1 247 ? -10.508 13.227 18.953 1 51.53 247 LEU B O 1
ATOM 4869 N N . CYS B 1 248 ? -11.492 14.945 17.766 1 44.56 248 CYS B N 1
ATOM 4870 C CA . CYS B 1 248 ? -10.891 15.891 18.688 1 44.56 248 CYS B CA 1
ATOM 4871 C C . CYS B 1 248 ? -11.516 15.766 20.078 1 44.56 248 CYS B C 1
ATOM 4873 O O . CYS B 1 248 ? -10.867 16.062 21.078 1 44.56 248 CYS B O 1
ATOM 4875 N N . SER B 1 249 ? -12.891 15.383 19.938 1 41.75 249 SER B N 1
ATOM 4876 C CA . SER B 1 249 ? -13.594 15.211 21.203 1 41.75 249 SER B CA 1
ATOM 4877 C C . SER B 1 249 ? -13.234 13.875 21.859 1 41.75 249 SER B C 1
ATOM 4879 O O . SER B 1 249 ? -13.492 13.672 23.047 1 41.75 249 SER B O 1
ATOM 4881 N N . ARG B 1 250 ? -13.18 12.828 20.953 1 37.72 250 ARG B N 1
ATOM 4882 C CA . ARG B 1 250 ? -12.891 11.492 21.469 1 37.72 250 ARG B CA 1
ATOM 4883 C C . ARG B 1 250 ? -11.656 11.5 22.359 1 37.72 250 ARG B C 1
ATOM 4885 O O . ARG B 1 250 ? -10.68 12.195 22.078 1 37.72 250 ARG B O 1
ATOM 4892 N N . GLN B 1 251 ? -11.969 11.391 23.578 1 32.22 251 GLN B N 1
ATOM 4893 C CA . GLN B 1 251 ? -10.906 11.195 24.562 1 32.22 251 GLN B CA 1
ATOM 4894 C C . GLN B 1 251 ? -9.766 10.375 23.969 1 32.22 251 GLN B C 1
ATOM 4896 O O . GLN B 1 251 ? -9.992 9.484 23.141 1 32.22 251 GLN B O 1
ATOM 4901 N N . MET B 1 252 ? -8.703 10.82 23.719 1 33.56 252 MET B N 1
ATOM 4902 C CA . MET B 1 252 ? -7.5 10.07 23.375 1 33.56 252 MET B CA 1
ATOM 4903 C C . MET B 1 252 ? -7.516 8.688 24.016 1 33.56 252 MET B C 1
ATOM 4905 O O . MET B 1 252 ? -6.797 8.445 24.984 1 33.56 252 MET B O 1
ATOM 4909 N N . ASP B 1 253 ? -8.539 8.148 24.516 1 31.03 253 ASP B N 1
ATOM 4910 C CA . ASP B 1 253 ? -8.852 7.023 25.391 1 31.03 253 ASP B CA 1
ATOM 4911 C C . ASP B 1 253 ? -8.078 5.773 24.969 1 31.03 253 ASP B C 1
ATOM 4913 O O . ASP B 1 253 ? -7.414 5.145 25.797 1 31.03 253 ASP B O 1
ATOM 4917 N N . THR B 1 254 ? -8.742 4.824 24.125 1 31.17 254 THR B N 1
ATOM 4918 C CA . THR B 1 254 ? -8.703 3.373 24.25 1 31.17 254 THR B CA 1
ATOM 4919 C C . THR B 1 254 ? -7.32 2.836 23.891 1 31.17 254 THR B C 1
ATOM 4921 O O . THR B 1 254 ? -6.855 1.856 24.484 1 31.17 254 THR B O 1
ATOM 4924 N N . VAL B 1 255 ? -6.809 3.143 22.797 1 32.62 255 VAL B N 1
ATOM 4925 C CA . VAL B 1 255 ? -5.527 2.512 22.5 1 32.62 255 VAL B CA 1
ATOM 4926 C C . VAL B 1 255 ? -4.441 3.09 23.406 1 32.62 255 VAL B C 1
ATOM 4928 O O . VAL B 1 255 ? -3.609 2.35 23.938 1 32.62 255 VAL B O 1
ATOM 4931 N N . SER B 1 256 ? -4.418 4.418 23.609 1 32.22 256 SER B N 1
ATOM 4932 C CA . SER B 1 256 ? -3.455 5.047 24.5 1 32.22 256 SER B CA 1
ATOM 4933 C C . SER B 1 256 ? -3.754 4.711 25.953 1 32.22 256 SER B C 1
ATOM 4935 O O . SER B 1 256 ? -2.854 4.719 26.797 1 32.22 256 SER B O 1
ATOM 4937 N N . LEU B 1 257 ? -4.934 4.629 26.344 1 33.94 257 LEU B N 1
ATOM 4938 C CA . LEU B 1 257 ? -5.258 4.223 27.703 1 33.94 257 LEU B CA 1
ATOM 4939 C C . LEU B 1 257 ? -4.766 2.807 27.984 1 33.94 257 LEU B C 1
ATOM 4941 O O . LEU B 1 257 ? -4.289 2.512 29.078 1 33.94 257 LEU B O 1
ATOM 4945 N N . ARG B 1 258 ? -4.941 1.913 27.078 1 32.34 258 ARG B N 1
ATOM 4946 C CA . ARG B 1 258 ? -4.449 0.555 27.297 1 32.34 258 ARG B CA 1
ATOM 4947 C C . ARG B 1 258 ? -2.934 0.538 27.453 1 32.34 258 ARG B C 1
ATOM 4949 O O . ARG B 1 258 ? -2.398 -0.18 28.297 1 32.34 258 ARG B O 1
ATOM 4956 N N . LYS B 1 259 ? -2.219 1.104 26.562 1 32.91 259 LYS B N 1
ATOM 4957 C CA . LYS B 1 259 ? -0.767 1.143 26.719 1 32.91 259 LYS B CA 1
ATOM 4958 C C . LYS B 1 259 ? -0.365 1.93 27.953 1 32.91 259 LYS B C 1
ATOM 4960 O O . LYS B 1 259 ? 0.639 1.615 28.609 1 32.91 259 LYS B O 1
ATOM 4965 N N . ILE B 1 260 ? -1.167 2.93 28.203 1 33.41 260 ILE B N 1
ATOM 4966 C CA . ILE B 1 260 ? -0.894 3.695 29.406 1 33.41 260 ILE B CA 1
ATOM 4967 C C . ILE B 1 260 ? -1.287 2.879 30.641 1 33.41 260 ILE B C 1
ATOM 4969 O O . ILE B 1 260 ? -0.627 2.951 31.672 1 33.41 260 ILE B O 1
ATOM 4973 N N . LYS B 1 261 ? -2.309 2.174 30.531 1 33.34 261 LYS B N 1
ATOM 4974 C CA . LYS B 1 261 ? -2.721 1.361 31.672 1 33.34 261 LYS B CA 1
ATOM 4975 C C . LYS B 1 261 ? -1.666 0.312 32 1 33.34 261 LYS B C 1
ATOM 4977 O O . LYS B 1 261 ? -1.419 0.029 33.188 1 33.34 261 LYS B O 1
ATOM 4982 N N . GLU B 1 262 ? -1.09 -0.294 31.016 1 34.59 262 GLU B N 1
ATOM 4983 C CA . GLU B 1 262 ? -0.187 -1.386 31.375 1 34.59 262 GLU B CA 1
ATOM 4984 C C . GLU B 1 262 ? 1.069 -0.862 32.062 1 34.59 262 GLU B C 1
ATOM 4986 O O . GLU B 1 262 ? 1.472 -1.38 33.094 1 34.59 262 GLU B O 1
ATOM 4991 N N . PRO B 1 263 ? 1.809 0.07 31.375 1 32.94 263 PRO B N 1
ATOM 4992 C CA . PRO B 1 263 ? 3.002 0.499 32.125 1 32.94 263 PRO B CA 1
ATOM 4993 C C . PRO B 1 263 ? 2.67 1.394 33.312 1 32.94 263 PRO B C 1
ATOM 4995 O O . PRO B 1 263 ? 3.42 1.428 34.281 1 32.94 263 PRO B O 1
ATOM 4998 N N . VAL B 1 264 ? 1.659 2.145 33.219 1 35.69 264 VAL B N 1
ATOM 4999 C CA . VAL B 1 264 ? 1.343 2.947 34.406 1 35.69 264 VAL B CA 1
ATOM 5000 C C . VAL B 1 264 ? 1 2.029 35.594 1 35.69 264 VAL B C 1
ATOM 5002 O O . VAL B 1 264 ? 1.356 2.318 36.719 1 35.69 264 VAL B O 1
ATOM 5005 N N . THR B 1 265 ? 0.326 0.974 35.312 1 35.22 265 THR B N 1
ATOM 5006 C CA . THR B 1 265 ? 0.026 0.153 36.469 1 35.22 265 THR B CA 1
ATOM 5007 C C . THR B 1 265 ? 1.302 -0.455 37.062 1 35.22 265 THR B C 1
ATOM 5009 O O . THR B 1 265 ? 1.52 -0.42 38.25 1 35.22 265 THR B O 1
ATOM 5012 N N . ARG B 1 266 ? 1.997 -1.159 36.219 1 34.44 266 ARG B N 1
ATOM 5013 C CA . ARG B 1 266 ? 3.064 -1.953 36.812 1 34.44 266 ARG B CA 1
ATOM 5014 C C . ARG B 1 266 ? 4.23 -1.068 37.25 1 34.44 266 ARG B C 1
ATOM 5016 O O . ARG B 1 266 ? 4.742 -1.199 38.344 1 34.44 266 ARG B O 1
ATOM 5023 N N . GLU B 1 267 ? 4.773 -0.379 36.281 1 36.78 267 GLU B N 1
ATOM 5024 C CA . GLU B 1 267 ? 5.961 0.401 36.625 1 36.78 267 GLU B CA 1
ATOM 5025 C C . GLU B 1 267 ? 5.586 1.645 37.438 1 36.78 267 GLU B C 1
ATOM 5027 O O . GLU B 1 267 ? 6.316 2.045 38.344 1 36.78 267 GLU B O 1
ATOM 5032 N N . LEU B 1 268 ? 4.438 2.271 37.062 1 38.5 268 LEU B N 1
ATOM 5033 C CA . LEU B 1 268 ? 4.023 3.398 37.906 1 38.5 268 LEU B CA 1
ATOM 5034 C C . LEU B 1 268 ? 3.812 2.963 39.344 1 38.5 268 LEU B C 1
ATOM 5036 O O . LEU B 1 268 ? 4.141 3.705 40.281 1 38.5 268 LEU B O 1
ATOM 5040 N N . LEU B 1 269 ? 3.246 1.787 39.5 1 38 269 LEU B N 1
ATOM 5041 C CA . LEU B 1 269 ? 3.074 1.265 40.875 1 38 269 LEU B CA 1
ATOM 5042 C C . LEU B 1 269 ? 4.422 1.042 41.531 1 38 269 LEU B C 1
ATOM 5044 O O . LEU B 1 269 ? 4.539 1.157 42.75 1 38 269 LEU B O 1
ATOM 5048 N N . GLN B 1 270 ? 5.367 0.672 40.719 1 40.84 270 GLN B N 1
ATOM 5049 C CA . GLN B 1 270 ? 6.652 0.416 41.375 1 40.84 270 GLN B CA 1
ATOM 5050 C C . GLN B 1 270 ? 7.504 1.681 41.406 1 40.84 270 GLN B C 1
ATOM 5052 O O . GLN B 1 270 ? 8.312 1.856 42.344 1 40.84 270 GLN B O 1
ATOM 5057 N N . LYS B 1 271 ? 7.484 2.609 40.25 1 40.62 271 LYS B N 1
ATOM 5058 C CA . LYS B 1 271 ? 8.391 3.752 40.281 1 40.62 271 LYS B CA 1
ATOM 5059 C C . LYS B 1 271 ? 7.754 4.938 41 1 40.62 271 LYS B C 1
ATOM 5061 O O . LYS B 1 271 ? 6.527 5.043 41.062 1 40.62 271 LYS B O 1
ATOM 5066 N N . GLY B 1 272 ? 8.5 5.656 41.969 1 39.44 272 GLY B N 1
ATOM 5067 C CA . GLY B 1 272 ? 8.117 6.82 42.75 1 39.44 272 GLY B CA 1
ATOM 5068 C C . GLY B 1 272 ? 7.492 7.918 41.938 1 39.44 272 GLY B C 1
ATOM 5069 O O . GLY B 1 272 ? 7.598 7.91 40.688 1 39.44 272 GLY B O 1
ATOM 5070 N N . HIS B 1 273 ? 6.613 8.938 42.469 1 37.53 273 HIS B N 1
ATOM 5071 C CA . HIS B 1 273 ? 5.789 10.039 42 1 37.53 273 HIS B CA 1
ATOM 5072 C C . HIS B 1 273 ? 6.516 10.852 40.906 1 37.53 273 HIS B C 1
ATOM 5074 O O . HIS B 1 273 ? 5.898 11.305 39.969 1 37.53 273 HIS B O 1
ATOM 5080 N N . GLU B 1 274 ? 7.68 11.062 40.969 1 43.06 274 GLU B N 1
ATOM 5081 C CA . GLU B 1 274 ? 8.477 11.992 40.156 1 43.06 274 GLU B CA 1
ATOM 5082 C C . GLU B 1 274 ? 8.633 11.508 38.719 1 43.06 274 GLU B C 1
ATOM 5084 O O . GLU B 1 274 ? 8.672 12.312 37.781 1 43.06 274 GLU B O 1
ATOM 5089 N N . ASP B 1 275 ? 8.641 10.242 38.531 1 43.47 275 ASP B N 1
ATOM 5090 C CA . ASP B 1 275 ? 8.93 9.688 37.219 1 43.47 275 ASP B CA 1
ATOM 5091 C C . ASP B 1 275 ? 7.648 9.555 36.375 1 43.47 275 ASP B C 1
ATOM 5093 O O . ASP B 1 275 ? 7.707 9.422 35.156 1 43.47 275 ASP B O 1
ATOM 5097 N N . LEU B 1 276 ? 6.559 9.672 37.094 1 41.41 276 LEU B N 1
ATOM 5098 C CA . LEU B 1 276 ? 5.258 9.461 36.469 1 41.41 276 LEU B CA 1
ATOM 5099 C C . LEU B 1 276 ? 4.73 10.75 35.844 1 41.41 276 LEU B C 1
ATOM 5101 O O . LEU B 1 276 ? 3.994 10.703 34.875 1 41.41 276 LEU B O 1
ATOM 5105 N N . LEU B 1 277 ? 5.207 11.844 36.312 1 40.53 277 LEU B N 1
ATOM 5106 C CA . LEU B 1 277 ? 4.668 13.141 35.906 1 40.53 277 LEU B CA 1
ATOM 5107 C C . LEU B 1 277 ? 4.875 13.375 34.406 1 40.53 277 LEU B C 1
ATOM 5109 O O . LEU B 1 277 ? 3.941 13.758 33.719 1 40.53 277 LEU B O 1
ATOM 5113 N N . PRO B 1 278 ? 5.992 13.078 33.969 1 40.97 278 PRO B N 1
ATOM 5114 C CA . PRO B 1 278 ? 6.133 13.344 32.531 1 40.97 278 PRO B CA 1
ATOM 5115 C C . PRO B 1 278 ? 5.211 12.484 31.688 1 40.97 278 PRO B C 1
ATOM 5117 O O . PRO B 1 278 ? 4.695 12.945 30.672 1 40.97 278 PRO B O 1
ATOM 5120 N N . ILE B 1 279 ? 4.922 11.422 32.281 1 43.16 279 ILE B N 1
ATOM 5121 C CA . ILE B 1 279 ? 4.074 10.492 31.531 1 43.16 279 ILE B CA 1
ATOM 5122 C C . ILE B 1 279 ? 2.621 10.961 31.594 1 43.16 279 ILE B C 1
ATOM 5124 O O . ILE B 1 279 ? 1.928 10.992 30.562 1 43.16 279 ILE B O 1
ATOM 5128 N N . ILE B 1 280 ? 2.229 11.406 32.844 1 42.25 280 ILE B N 1
ATOM 5129 C CA . ILE B 1 280 ? 0.861 11.875 33.031 1 42.25 280 ILE B CA 1
ATOM 5130 C C . ILE B 1 280 ? 0.656 13.18 32.25 1 42.25 280 ILE B C 1
ATOM 5132 O O . ILE B 1 280 ? -0.375 13.375 31.609 1 42.25 280 ILE B O 1
ATOM 5136 N N . LEU B 1 281 ? 1.623 13.93 32.344 1 40.34 281 LEU B N 1
ATOM 5137 C CA . LEU B 1 281 ? 1.515 15.211 31.656 1 40.34 281 LEU B CA 1
ATOM 5138 C C . LEU B 1 281 ? 1.485 15.016 30.141 1 40.34 281 LEU B C 1
ATOM 5140 O O . LEU B 1 281 ? 0.719 15.68 29.438 1 40.34 281 LEU B O 1
ATOM 5144 N N . ARG B 1 282 ? 2.314 14.156 29.797 1 40.22 282 ARG B N 1
ATOM 5145 C CA . ARG B 1 282 ? 2.256 13.852 28.375 1 40.22 282 ARG B CA 1
ATOM 5146 C C . ARG B 1 282 ? 0.88 13.32 27.984 1 40.22 282 ARG B C 1
ATOM 5148 O O . ARG B 1 282 ? 0.329 13.703 26.953 1 40.22 282 ARG B O 1
ATOM 5155 N N . LEU B 1 283 ? 0.372 12.703 28.922 1 41.38 283 LEU B N 1
ATOM 5156 C CA . LEU B 1 283 ? -0.956 12.141 28.703 1 41.38 283 LEU B CA 1
ATOM 5157 C C . LEU B 1 283 ? -2.029 13.219 28.797 1 41.38 283 LEU B C 1
ATOM 5159 O O . LEU B 1 283 ? -2.98 13.219 28.016 1 41.38 283 LEU B O 1
ATOM 5163 N N . TYR B 1 284 ? -1.882 14.141 29.719 1 38.03 284 TYR B N 1
ATOM 5164 C CA . TYR B 1 284 ? -2.785 15.281 29.875 1 38.03 284 TYR B CA 1
ATOM 5165 C C . TYR B 1 284 ? -2.754 16.172 28.641 1 38.03 284 TYR B C 1
ATOM 5167 O O . TYR B 1 284 ? -3.801 16.594 28.141 1 38.03 284 TYR B O 1
ATOM 5175 N N . TYR B 1 285 ? -1.69 16.594 28.359 1 36 285 TYR B N 1
ATOM 5176 C CA . TYR B 1 285 ? -1.585 17.484 27.203 1 36 285 TYR B CA 1
ATOM 5177 C C . TYR B 1 285 ? -2.156 16.828 25.953 1 36 285 TYR B C 1
ATOM 5179 O O . TYR B 1 285 ? -2.83 17.469 25.141 1 36 285 TYR B O 1
ATOM 5187 N N . ASP B 1 286 ? -1.982 15.688 25.984 1 36.62 286 ASP B N 1
ATOM 5188 C CA . ASP B 1 286 ? -2.547 14.922 24.875 1 36.62 286 ASP B CA 1
ATOM 5189 C C . ASP B 1 286 ? -4.074 14.922 24.938 1 36.62 286 ASP B C 1
ATOM 5191 O O . ASP B 1 286 ? -4.738 14.984 23.906 1 36.62 286 ASP B O 1
ATOM 5195 N N . PHE B 1 287 ? -4.664 15.18 26.156 1 33.91 287 PHE B N 1
ATOM 5196 C CA . PHE B 1 287 ? -6.098 15.141 26.422 1 33.91 287 PHE B CA 1
ATOM 5197 C C . PHE B 1 287 ? -6.715 16.516 26.25 1 33.91 287 PHE B C 1
ATOM 5199 O O . PHE B 1 287 ? -7.789 16.656 25.672 1 33.91 287 PHE B O 1
ATOM 5206 N N . TYR B 1 288 ? -6.32 17.562 26.906 1 33.25 288 TYR B N 1
ATOM 5207 C CA . TYR B 1 288 ? -7.004 18.828 27.062 1 33.25 288 TYR B CA 1
ATOM 5208 C C . TYR B 1 288 ? -6.891 19.672 25.812 1 33.25 288 TYR B C 1
ATOM 5210 O O . TYR B 1 288 ? -7.805 20.438 25.484 1 33.25 288 TYR B O 1
ATOM 5218 N N . GLU B 1 289 ? -5.797 19.812 25.172 1 33.69 289 GLU B N 1
ATOM 5219 C CA . GLU B 1 289 ? -5.734 20.797 24.094 1 33.69 289 GLU B CA 1
ATOM 5220 C C . GLU B 1 289 ? -6.758 20.484 23 1 33.69 289 GLU B C 1
ATOM 5222 O O . GLU B 1 289 ? -7.18 21.391 22.281 1 33.69 289 GLU B O 1
ATOM 5227 N N . PHE B 1 290 ? -7.293 19.359 23.031 1 29.94 290 PHE B N 1
ATOM 5228 C CA . PHE B 1 290 ? -8.188 19.109 21.906 1 29.94 290 PHE B CA 1
ATOM 5229 C C . PHE B 1 290 ? -9.633 19.406 22.297 1 29.94 290 PHE B C 1
ATOM 5231 O O . PHE B 1 290 ? -10.562 19 21.594 1 29.94 290 PHE B O 1
ATOM 5238 N N . LYS B 1 291 ? -9.93 20.125 23.469 1 29.05 291 LYS B N 1
ATOM 5239 C CA . LYS B 1 291 ? -11.32 20.469 23.766 1 29.05 291 LYS B CA 1
ATOM 5240 C C . LYS B 1 291 ? -11.75 21.719 23 1 29.05 291 LYS B C 1
ATOM 5242 O O . LYS B 1 291 ? -11.172 22.781 23.172 1 29.05 291 LYS B O 1
ATOM 5247 N N . PRO B 1 292 ? -12.508 21.672 21.875 1 28.62 292 PRO B N 1
ATOM 5248 C CA . PRO B 1 292 ? -13.086 22.891 21.312 1 28.62 292 PRO B CA 1
ATOM 5249 C C . PRO B 1 292 ? -14.078 23.562 22.266 1 28.62 292 PRO B C 1
ATOM 5251 O O . PRO B 1 292 ? -15.148 23.016 22.531 1 28.62 292 PRO B O 1
ATOM 5254 N N . ASN B 1 293 ? -13.828 24.109 23.438 1 26.98 293 ASN B N 1
ATOM 5255 C CA . ASN B 1 293 ? -14.898 24.828 24.125 1 26.98 293 ASN B CA 1
ATOM 5256 C C . ASN B 1 293 ? -15.383 26.031 23.297 1 26.98 293 ASN B C 1
ATOM 5258 O O . ASN B 1 293 ? -14.57 26.766 22.75 1 26.98 293 ASN B O 1
ATOM 5262 N N . GLU B 1 294 ? -16.625 26.172 22.828 1 27.8 294 GLU B N 1
ATOM 5263 C CA . GLU B 1 294 ? -17.375 27.328 22.312 1 27.8 294 GLU B CA 1
ATOM 5264 C C . GLU B 1 294 ? -16.906 28.625 22.969 1 27.8 294 GLU B C 1
ATOM 5266 O O . GLU B 1 294 ? -16.938 29.688 22.344 1 27.8 294 GLU B O 1
ATOM 5271 N N . THR B 1 295 ? -17.172 28.875 24.266 1 27.58 295 THR B N 1
ATOM 5272 C CA . THR B 1 295 ? -17.203 30.219 24.828 1 27.58 295 THR B CA 1
ATOM 5273 C C . THR B 1 295 ? -15.875 30.938 24.578 1 27.58 295 THR B C 1
ATOM 5275 O O . THR B 1 295 ? -14.852 30.297 24.312 1 27.58 295 THR B O 1
ATOM 5278 N N . GLN B 1 296 ? -15.773 32.281 25.094 1 24.98 296 GLN B N 1
ATOM 5279 C CA . GLN B 1 296 ? -14.852 33.438 25.156 1 24.98 296 GLN B CA 1
ATOM 5280 C C . GLN B 1 296 ? -13.445 32.969 25.531 1 24.98 296 GLN B C 1
ATOM 5282 O O . GLN B 1 296 ? -13.203 32.562 26.672 1 24.98 296 GLN B O 1
ATOM 5287 N N . VAL B 1 297 ? -12.773 32.531 24.781 1 27.88 297 VAL B N 1
ATOM 5288 C CA . VAL B 1 297 ? -11.367 32.344 25.156 1 27.88 297 VAL B CA 1
ATOM 5289 C C . VAL B 1 297 ? -10.719 33.719 25.406 1 27.88 297 VAL B C 1
ATOM 5291 O O . VAL B 1 297 ? -10.117 34.312 24.516 1 27.88 297 VAL B O 1
ATOM 5294 N N . SER B 1 298 ? -11.477 34.781 25.562 1 25.44 298 SER B N 1
ATOM 5295 C CA . SER B 1 298 ? -10.852 36.062 25.953 1 25.44 298 SER B CA 1
ATOM 5296 C C . SER B 1 298 ? -9.711 35.812 26.938 1 25.44 298 SER B C 1
ATOM 5298 O O . SER B 1 298 ? -9.508 34.688 27.406 1 25.44 298 SER B O 1
ATOM 5300 N N . ALA B 1 299 ? -9.531 36.906 27.922 1 26.25 299 ALA B N 1
ATOM 5301 C CA . ALA B 1 299 ? -8.664 37.281 29.016 1 26.25 299 ALA B CA 1
ATOM 5302 C C . ALA B 1 299 ? -8.422 36.125 29.984 1 26.25 299 ALA B C 1
ATOM 5304 O O . ALA B 1 299 ? -7.488 36.156 30.781 1 26.25 299 ALA B O 1
ATOM 5305 N N . GLU B 1 300 ? -9.469 35.188 30.062 1 25.09 300 GLU B N 1
ATOM 5306 C CA . GLU B 1 300 ? -9.531 34.344 31.234 1 25.09 300 GLU B CA 1
ATOM 5307 C C . GLU B 1 300 ? -8.609 33.125 31.094 1 25.09 300 GLU B C 1
ATOM 5309 O O . GLU B 1 300 ? -8.461 32.344 32.031 1 25.09 300 GLU B O 1
ATOM 5314 N N . LEU B 1 301 ? -8.117 32.719 30.047 1 27.11 301 LEU B N 1
ATOM 5315 C CA . LEU B 1 301 ? -7.027 31.75 30.062 1 27.11 301 LEU B CA 1
ATOM 5316 C C . LEU B 1 301 ? -5.871 32.25 30.922 1 27.11 301 LEU B C 1
ATOM 5318 O O . LEU B 1 301 ? -4.934 31.5 31.203 1 27.11 301 LEU B O 1
ATOM 5322 N N . GLU B 1 302 ? -5.699 33.406 31.016 1 27.83 302 GLU B N 1
ATOM 5323 C CA . GLU B 1 302 ? -4.848 33.938 32.062 1 27.83 302 GLU B CA 1
ATOM 5324 C C . GLU B 1 302 ? -5.293 33.469 33.438 1 27.83 302 GLU B C 1
ATOM 5326 O O . GLU B 1 302 ? -4.461 33.219 34.312 1 27.83 302 GLU B O 1
ATOM 5331 N N . THR B 1 303 ? -6.613 33.781 33.812 1 26.27 303 THR B N 1
ATOM 5332 C CA . THR B 1 303 ? -7.215 33.312 35.062 1 26.27 303 THR B CA 1
ATOM 5333 C C . THR B 1 303 ? -7.617 31.844 34.938 1 26.27 303 THR B C 1
ATOM 5335 O O . THR B 1 303 ? -8.414 31.359 35.75 1 26.27 303 THR B O 1
ATOM 5338 N N . VAL B 1 304 ? -7.676 31.234 33.875 1 28.47 304 VAL B N 1
ATOM 5339 C CA . VAL B 1 304 ? -7.84 29.797 34.094 1 28.47 304 VAL B CA 1
ATOM 5340 C C . VAL B 1 304 ? -7.074 29.359 35.344 1 28.47 304 VAL B C 1
ATOM 5342 O O . VAL B 1 304 ? -5.844 29.391 35.344 1 28.47 304 VAL B O 1
ATOM 5345 N N . GLU B 1 305 ? -7.465 29.781 36.406 1 27.69 305 GLU B N 1
ATOM 5346 C CA . GLU B 1 305 ? -7.27 29.328 37.781 1 27.69 305 GLU B CA 1
ATOM 5347 C C . GLU B 1 305 ? -6.816 27.875 37.844 1 27.69 305 GLU B C 1
ATOM 5349 O O . GLU B 1 305 ? -7.027 27.109 36.875 1 27.69 305 GLU B O 1
ATOM 5354 N N . ASP B 1 306 ? -6.211 27.406 39.031 1 29.11 306 ASP B N 1
ATOM 5355 C CA . ASP B 1 306 ? -5.797 26.125 39.625 1 29.11 306 ASP B CA 1
ATOM 5356 C C . ASP B 1 306 ? -6.727 25 39.219 1 29.11 306 ASP B C 1
ATOM 5358 O O . ASP B 1 306 ? -7.781 24.797 39.812 1 29.11 306 ASP B O 1
ATOM 5362 N N . PHE B 1 307 ? -7.316 25.094 38.312 1 30.03 307 PHE B N 1
ATOM 5363 C CA . PHE B 1 307 ? -8.414 24.281 37.781 1 30.03 307 PHE B CA 1
ATOM 5364 C C . PHE B 1 307 ? -8.25 22.828 38.219 1 30.03 307 PHE B C 1
ATOM 5366 O O . PHE B 1 307 ? -7.129 22.344 38.375 1 30.03 307 PHE B O 1
ATOM 5373 N N . GLN B 1 308 ? -9.328 22.078 38.406 1 34.22 308 GLN B N 1
ATOM 5374 C CA . GLN B 1 308 ? -9.656 20.781 39 1 34.22 308 GLN B CA 1
ATOM 5375 C C . GLN B 1 308 ? -8.977 19.656 38.25 1 34.22 308 GLN B C 1
ATOM 5377 O O . GLN B 1 308 ? -9.641 18.812 37.625 1 34.22 308 GLN B O 1
ATOM 5382 N N . MET B 1 309 ? -7.969 19.828 37.469 1 36.88 309 MET B N 1
ATOM 5383 C CA . MET B 1 309 ? -7.082 18.797 36.938 1 36.88 309 MET B CA 1
ATOM 5384 C C . MET B 1 309 ? -6.891 17.656 37.938 1 36.88 309 MET B C 1
ATOM 5386 O O . MET B 1 309 ? -6.871 16.484 37.562 1 36.88 309 MET B O 1
ATOM 5390 N N . ASP B 1 310 ? -6.789 18.234 39.094 1 38.91 310 ASP B N 1
ATOM 5391 C CA . ASP B 1 310 ? -6.676 17.281 40.188 1 38.91 310 ASP B CA 1
ATOM 5392 C C . ASP B 1 310 ? -7.879 16.344 40.219 1 38.91 310 ASP B C 1
ATOM 5394 O O . ASP B 1 310 ? -7.723 15.117 40.312 1 38.91 310 ASP B O 1
ATOM 5398 N N . ALA B 1 311 ? -8.938 17.047 40.031 1 43.84 311 ALA B N 1
ATOM 5399 C CA . ALA B 1 311 ? -10.156 16.25 40.125 1 43.84 311 ALA B CA 1
ATOM 5400 C C . ALA B 1 311 ? -10.352 15.383 38.906 1 43.84 311 ALA B C 1
ATOM 5402 O O . ALA B 1 311 ? -10.789 14.234 39 1 43.84 311 ALA B O 1
ATOM 5403 N N . ARG B 1 312 ? -9.922 15.773 37.812 1 42.66 312 ARG B N 1
ATOM 5404 C CA . ARG B 1 312 ? -10.102 15 36.594 1 42.66 312 ARG B CA 1
ATOM 5405 C C . ARG B 1 312 ? -9.078 13.875 36.5 1 42.66 312 ARG B C 1
ATOM 5407 O O . ARG B 1 312 ? -9.422 12.75 36.125 1 42.66 312 ARG B O 1
ATOM 5414 N N . ILE B 1 313 ? -7.895 14.242 36.719 1 45.25 313 ILE B N 1
ATOM 5415 C CA . ILE B 1 313 ? -6.875 13.203 36.844 1 45.25 313 ILE B CA 1
ATOM 5416 C C . ILE B 1 313 ? -7.242 12.219 37.938 1 45.25 313 ILE B C 1
ATOM 5418 O O . ILE B 1 313 ? -7.086 11.008 37.781 1 45.25 313 ILE B O 1
ATOM 5422 N N . GLU B 1 314 ? -7.793 12.938 38.969 1 47.09 314 GLU B N 1
ATOM 5423 C CA . GLU B 1 314 ? -8.336 12.094 40.031 1 47.09 314 GLU B CA 1
ATOM 5424 C C . GLU B 1 314 ? -9.438 11.18 39.5 1 47.09 314 GLU B C 1
ATOM 5426 O O . GLU B 1 314 ? -9.469 9.992 39.781 1 47.09 314 GLU B O 1
ATOM 5431 N N . THR B 1 315 ? -10.195 11.734 38.688 1 49.81 315 THR B N 1
ATOM 5432 C CA . THR B 1 315 ? -11.305 10.969 38.125 1 49.81 315 THR B CA 1
ATOM 5433 C C . THR B 1 315 ? -10.805 9.93 37.125 1 49.81 315 THR B C 1
ATOM 5435 O O . THR B 1 315 ? -11.258 8.781 37.125 1 49.81 315 THR B O 1
ATOM 5438 N N . LEU B 1 316 ? -9.969 10.336 36.375 1 46.56 316 LEU B N 1
ATOM 5439 C CA . LEU B 1 316 ? -9.383 9.406 35.438 1 46.56 316 LEU B CA 1
ATOM 5440 C C . LEU B 1 316 ? -8.648 8.273 36.125 1 46.56 316 LEU B C 1
ATOM 5442 O O . LEU B 1 316 ? -8.797 7.109 35.781 1 46.56 316 LEU B O 1
ATOM 5446 N N . ILE B 1 317 ? -7.867 8.711 37.094 1 47.84 317 ILE B N 1
ATOM 5447 C CA . ILE B 1 317 ? -7.176 7.711 37.906 1 47.84 317 ILE B CA 1
ATOM 5448 C C . ILE B 1 317 ? -8.203 6.816 38.594 1 47.84 317 ILE B C 1
ATOM 5450 O O . ILE B 1 317 ? -8.039 5.598 38.656 1 47.84 317 ILE B O 1
ATOM 5454 N N . LYS B 1 318 ? -9.133 7.59 39 1 51.84 318 LYS B N 1
ATOM 5455 C CA . LYS B 1 318 ? -10.195 6.848 39.688 1 51.84 318 LYS B CA 1
ATOM 5456 C C . LYS B 1 318 ? -10.914 5.922 38.688 1 51.84 318 LYS B C 1
ATOM 5458 O O . LYS B 1 318 ? -11.305 4.809 39.062 1 51.84 318 LYS B O 1
ATOM 5463 N N . GLU B 1 319 ? -11.117 6.402 37.594 1 49.62 319 GLU B N 1
ATOM 5464 C CA . GLU B 1 319 ? -11.789 5.602 36.562 1 49.62 319 GLU B CA 1
ATOM 5465 C C . GLU B 1 319 ? -10.898 4.461 36.094 1 49.62 319 GLU B C 1
ATOM 5467 O O . GLU B 1 319 ? -11.383 3.354 35.844 1 49.62 319 GLU B O 1
ATOM 5472 N N . LEU B 1 320 ? -9.695 4.699 36 1 44.75 320 LEU B N 1
ATOM 5473 C CA . LEU B 1 320 ? -8.766 3.707 35.5 1 44.75 320 LEU B CA 1
ATOM 5474 C C . LEU B 1 320 ? -8.43 2.672 36.562 1 44.75 320 LEU B C 1
ATOM 5476 O O . LEU B 1 320 ? -8.227 1.497 36.25 1 44.75 320 LEU B O 1
ATOM 5480 N N . ASN B 1 321 ? -8.234 3.15 37.812 1 38.97 321 ASN B N 1
ATOM 5481 C CA . ASN B 1 321 ? -8.008 2.258 38.938 1 38.97 321 ASN B CA 1
ATOM 5482 C C . ASN B 1 321 ? -8.812 2.695 40.156 1 38.97 321 ASN B C 1
ATOM 5484 O O . ASN B 1 321 ? -8.328 3.469 40.969 1 38.97 321 ASN B O 1
ATOM 5488 N N . PRO B 1 322 ? -10.016 2.266 40.062 1 48.53 322 PRO B N 1
ATOM 5489 C CA . PRO B 1 322 ? -10.875 2.66 41.188 1 48.53 322 PRO B CA 1
ATOM 5490 C C . PRO B 1 322 ? -10.289 2.303 42.531 1 48.53 322 PRO B C 1
ATOM 5492 O O . PRO B 1 322 ? -10.641 2.918 43.562 1 48.53 322 PRO B O 1
ATOM 5495 N N . GLU B 1 323 ? -9.469 1.282 42.562 1 46.69 323 GLU B N 1
ATOM 5496 C CA . GLU B 1 323 ? -8.969 0.788 43.844 1 46.69 323 GLU B CA 1
ATOM 5497 C C . GLU B 1 323 ? -7.809 1.639 44.375 1 46.69 323 GLU B C 1
ATOM 5499 O O . GLU B 1 323 ? -7.273 1.388 45.438 1 46.69 323 GLU B O 1
ATOM 5504 N N . ILE B 1 324 ? -7.332 2.561 43.594 1 44.78 324 ILE B N 1
ATOM 5505 C CA . ILE B 1 324 ? -6.258 3.404 44.094 1 44.78 324 ILE B CA 1
ATOM 5506 C C . ILE B 1 324 ? -6.82 4.422 45.094 1 44.78 324 ILE B C 1
ATOM 5508 O O . ILE B 1 324 ? -7.637 5.27 44.719 1 44.78 324 ILE B O 1
ATOM 5512 N N . PRO B 1 325 ? -6.816 4.105 46.406 1 48.75 325 PRO B N 1
ATOM 5513 C CA . PRO B 1 325 ? -7.441 4.941 47.406 1 48.75 325 PRO B CA 1
ATOM 5514 C C . PRO B 1 325 ? -7.039 6.41 47.312 1 48.75 325 PRO B C 1
ATOM 5516 O O . PRO B 1 325 ? -7.828 7.297 47.656 1 48.75 325 PRO B O 1
ATOM 5519 N N . ASN B 1 326 ? -5.777 6.781 47.188 1 45.28 326 ASN B N 1
ATOM 5520 C CA . ASN B 1 326 ? -5.297 8.148 47.344 1 45.28 326 ASN B CA 1
ATOM 5521 C C . ASN B 1 326 ? -5.004 8.805 46 1 45.28 326 ASN B C 1
ATOM 5523 O O . ASN B 1 326 ? -3.943 9.406 45.812 1 45.28 326 ASN B O 1
ATOM 5527 N N . ALA B 1 327 ? -5.84 8.711 45.031 1 46.22 327 ALA B N 1
ATOM 5528 C CA . ALA B 1 327 ? -5.656 9.367 43.75 1 46.22 327 ALA B CA 1
ATOM 5529 C C . ALA B 1 327 ? -5.391 10.859 43.906 1 46.22 327 ALA B C 1
ATOM 5531 O O . ALA B 1 327 ? -4.535 11.422 43.219 1 46.22 327 ALA B O 1
ATOM 5532 N N . LYS B 1 328 ? -6.035 11.398 44.812 1 49.38 328 LYS B N 1
ATOM 5533 C CA . LYS B 1 328 ? -5.855 12.797 45.156 1 49.38 328 LYS B CA 1
ATOM 5534 C C . LYS B 1 328 ? -4.43 13.07 45.656 1 49.38 328 LYS B C 1
ATOM 5536 O O . LYS B 1 328 ? -3.826 14.078 45.281 1 49.38 328 LYS B O 1
ATOM 5541 N N . ARG B 1 329 ? -3.906 12.25 46.469 1 46.84 329 ARG B N 1
ATOM 5542 C CA . ARG B 1 329 ? -2.553 12.391 47 1 46.84 329 ARG B CA 1
ATOM 5543 C C . ARG B 1 329 ? -1.515 12.25 45.875 1 46.84 329 ARG B C 1
ATOM 5545 O O . ARG B 1 329 ? -0.517 12.969 45.875 1 46.84 329 ARG B O 1
ATOM 5552 N N . ILE B 1 330 ? -1.769 11.453 44.938 1 45.12 330 ILE B N 1
ATOM 5553 C CA . ILE B 1 330 ? -0.848 11.234 43.844 1 45.12 330 ILE B CA 1
ATOM 5554 C C . ILE B 1 330 ? -0.842 12.461 42.906 1 45.12 330 ILE B C 1
ATOM 5556 O O . ILE B 1 330 ? 0.221 12.938 42.5 1 45.12 330 ILE B O 1
ATOM 5560 N N . VAL B 1 331 ? -1.983 12.93 42.719 1 46 331 VAL B N 1
ATOM 5561 C CA . VAL B 1 331 ? -2.109 14.133 41.906 1 46 331 VAL B CA 1
ATOM 5562 C C . VAL B 1 331 ? -1.495 15.32 42.656 1 46 331 VAL B C 1
ATOM 5564 O O . VAL B 1 331 ? -0.756 16.109 42.062 1 46 331 VAL B O 1
ATOM 5567 N N . THR B 1 332 ? -1.85 15.414 43.906 1 47.09 332 THR B N 1
ATOM 5568 C CA . THR B 1 332 ? -1.299 16.469 44.719 1 47.09 332 THR B CA 1
ATOM 5569 C C . THR B 1 332 ? 0.218 16.344 44.844 1 47.09 332 THR B C 1
ATOM 5571 O O . THR B 1 332 ? 0.93 17.359 44.875 1 47.09 332 THR B O 1
ATOM 5574 N N . GLY B 1 333 ? 0.749 15.141 44.969 1 45.25 333 GLY B N 1
ATOM 5575 C CA . GLY B 1 333 ? 2.182 14.898 45 1 45.25 333 GLY B CA 1
ATOM 5576 C C . GLY B 1 333 ? 2.875 15.219 43.688 1 45.25 333 GLY B C 1
ATOM 5577 O O . GLY B 1 333 ? 4.008 15.703 43.656 1 45.25 333 GLY B O 1
ATOM 5578 N N . ILE B 1 334 ? 2.246 14.922 42.594 1 45.19 334 ILE B N 1
ATOM 5579 C CA . ILE B 1 334 ? 2.803 15.172 41.281 1 45.19 334 ILE B CA 1
ATOM 5580 C C . ILE B 1 334 ? 2.734 16.672 40.969 1 45.19 334 ILE B C 1
ATOM 5582 O O . ILE B 1 334 ? 3.703 17.25 40.469 1 45.19 334 ILE B O 1
ATOM 5586 N N . PHE B 1 335 ? 1.616 17.203 41.094 1 44.41 335 PHE B N 1
ATOM 5587 C CA . PHE B 1 335 ? 1.414 18.594 40.656 1 44.41 335 PHE B CA 1
ATOM 5588 C C . PHE B 1 335 ? 1.706 19.562 41.812 1 44.41 335 PHE B C 1
ATOM 5590 O O . PHE B 1 335 ? 1.821 20.766 41.594 1 44.41 335 PHE B O 1
ATOM 5597 N N . GLY B 1 336 ? 2.346 19.094 42.875 1 42.38 336 GLY B N 1
ATOM 5598 C CA . GLY B 1 336 ? 2.592 19.953 44 1 42.38 336 GLY B CA 1
ATOM 5599 C C . GLY B 1 336 ? 1.413 20.859 44.344 1 42.38 336 GLY B C 1
ATOM 5600 O O . GLY B 1 336 ? 0.369 20.781 43.688 1 42.38 336 GLY B O 1
ATOM 5601 N N . LYS B 1 337 ? 1.46 21.672 45.531 1 44.16 337 LYS B N 1
ATOM 5602 C CA . LYS B 1 337 ? 0.485 22.656 45.969 1 44.16 337 LYS B CA 1
ATOM 5603 C C . LYS B 1 337 ? 0.416 23.844 45.031 1 44.16 337 LYS B C 1
ATOM 5605 O O . LYS B 1 337 ? -0.479 24.688 45.125 1 44.16 337 LYS B O 1
ATOM 5610 N N . ASP B 1 338 ? 1.43 24.141 44.219 1 36.12 338 ASP B N 1
ATOM 5611 C CA . ASP B 1 338 ? 1.481 25.281 43.344 1 36.12 338 ASP B CA 1
ATOM 5612 C C . ASP B 1 338 ? 1.419 24.844 41.875 1 36.12 338 ASP B C 1
ATOM 5614 O O . ASP B 1 338 ? 2.441 24.484 41.281 1 36.12 338 ASP B O 1
ATOM 5618 N N . PRO B 1 339 ? 0.215 24.594 41.344 1 40.5 339 PRO B N 1
ATOM 5619 C CA . PRO B 1 339 ? 0.014 24.156 39.969 1 40.5 339 PRO B CA 1
ATOM 5620 C C . PRO B 1 339 ? 0.736 25.031 38.938 1 40.5 339 PRO B C 1
ATOM 5622 O O . PRO B 1 339 ? 1.172 24.547 37.906 1 40.5 339 PRO B O 1
ATOM 5625 N N . LYS B 1 340 ? 0.906 26.234 39.312 1 42.59 340 LYS B N 1
ATOM 5626 C CA . LYS B 1 340 ? 1.622 27.172 38.438 1 42.59 340 LYS B CA 1
ATOM 5627 C C . LYS B 1 340 ? 3.094 26.797 38.312 1 42.59 340 LYS B C 1
ATOM 5629 O O . LYS B 1 340 ? 3.676 26.891 37.25 1 42.59 340 LYS B O 1
ATOM 5634 N N . GLY B 1 341 ? 3.66 26.438 39.406 1 42.06 341 GLY B N 1
ATOM 5635 C CA . GLY B 1 341 ? 5.066 26.078 39.406 1 42.06 341 GLY B CA 1
ATOM 5636 C C . GLY B 1 341 ? 5.359 24.828 38.562 1 42.06 341 GLY B C 1
ATOM 5637 O O . GLY B 1 341 ? 6.395 24.75 37.906 1 42.06 341 GLY B O 1
ATOM 5638 N N . VAL B 1 342 ? 4.449 23.891 38.5 1 39.19 342 VAL B N 1
ATOM 5639 C CA . VAL B 1 342 ? 4.648 22.672 37.719 1 39.19 342 VAL B CA 1
ATOM 5640 C C . VAL B 1 342 ? 4.535 22.984 36.219 1 39.19 342 VAL B C 1
ATOM 5642 O O . VAL B 1 342 ? 5.332 22.5 35.438 1 39.19 342 VAL B O 1
ATOM 5645 N N . CYS B 1 343 ? 3.666 23.812 35.938 1 37.16 343 CYS B N 1
ATOM 5646 C CA . CYS B 1 343 ? 3.564 24.234 34.562 1 37.16 343 CYS B CA 1
ATOM 5647 C C . CYS B 1 343 ? 4.844 24.922 34.094 1 37.16 343 CYS B C 1
ATOM 5649 O O . CYS B 1 343 ? 5.328 24.688 33 1 37.16 343 CYS B O 1
ATOM 5651 N N . GLN B 1 344 ? 5.391 25.797 35 1 41.62 344 GLN B N 1
ATOM 5652 C CA . GLN B 1 344 ? 6.637 26.469 34.656 1 41.62 344 GLN B CA 1
ATOM 5653 C C . GLN B 1 344 ? 7.773 25.469 34.469 1 41.62 344 GLN B C 1
ATOM 5655 O O . GLN B 1 344 ? 8.594 25.594 33.562 1 41.62 344 GLN B O 1
ATOM 5660 N N . LYS B 1 345 ? 7.848 24.562 35.281 1 38.31 345 LYS B N 1
ATOM 5661 C CA . LYS B 1 345 ? 8.883 23.531 35.188 1 38.31 345 LYS B CA 1
ATOM 5662 C C . LYS B 1 345 ? 8.711 22.688 33.938 1 38.31 345 LYS B C 1
ATOM 5664 O O . LYS B 1 345 ? 9.695 22.344 33.281 1 38.31 345 LYS B O 1
ATOM 5669 N N . TYR B 1 346 ? 7.535 22.531 33.625 1 35.72 346 TYR B N 1
ATOM 5670 C CA . TYR B 1 346 ? 7.266 21.766 32.406 1 35.72 346 TYR B CA 1
ATOM 5671 C C . TYR B 1 346 ? 7.562 22.609 31.172 1 35.72 346 TYR B C 1
ATOM 5673 O O . TYR B 1 346 ? 8.164 22.125 30.203 1 35.72 346 TYR B O 1
ATOM 5681 N N . LYS B 1 347 ? 7.059 23.781 31.312 1 36.69 347 LYS B N 1
ATOM 5682 C CA . LYS B 1 347 ? 7.461 24.672 30.234 1 36.69 347 LYS B CA 1
ATOM 5683 C C . LYS B 1 347 ? 8.977 24.672 30.047 1 36.69 347 LYS B C 1
ATOM 5685 O O . LYS B 1 347 ? 9.477 24.594 28.922 1 36.69 347 LYS B O 1
ATOM 5690 N N . LYS B 1 348 ? 9.586 24.719 31.188 1 38.91 348 LYS B N 1
ATOM 5691 C CA . LYS B 1 348 ? 11.047 24.672 31.141 1 38.91 348 LYS B CA 1
ATOM 5692 C C . LYS B 1 348 ? 11.539 23.312 30.641 1 38.91 348 LYS B C 1
ATOM 5694 O O . LYS B 1 348 ? 12.477 23.25 29.844 1 38.91 348 LYS B O 1
ATOM 5699 N N . TYR B 1 349 ? 10.93 22.281 31.078 1 34.06 349 TYR B N 1
ATOM 5700 C CA . TYR B 1 349 ? 11.32 20.938 30.688 1 34.06 349 TYR B CA 1
ATOM 5701 C C . TYR B 1 349 ? 11.039 20.688 29.203 1 34.06 349 TYR B C 1
ATOM 5703 O O . TYR B 1 349 ? 11.844 20.062 28.516 1 34.06 349 TYR B O 1
ATOM 5711 N N . PHE B 1 350 ? 9.953 21.141 28.859 1 32.88 350 PHE B N 1
ATOM 5712 C CA . PHE B 1 350 ? 9.617 20.953 27.453 1 32.88 350 PHE B CA 1
ATOM 5713 C C . PHE B 1 350 ? 10.016 22.188 26.641 1 32.88 350 PHE B C 1
ATOM 5715 O O . PHE B 1 350 ? 9.648 22.297 25.469 1 32.88 350 PHE B O 1
ATOM 5722 N N . GLY B 1 351 ? 10.766 22.938 27.188 1 34.09 351 GLY B N 1
ATOM 5723 C CA . GLY B 1 351 ? 11.266 24.125 26.531 1 34.09 351 GLY B CA 1
ATOM 5724 C C . GLY B 1 351 ? 10.164 25.047 26.047 1 34.09 351 GLY B C 1
ATOM 5725 O O . GLY B 1 351 ? 10.336 25.781 25.062 1 34.09 351 GLY B O 1
ATOM 5726 N N . LEU B 1 352 ? 9.102 24.953 26.688 1 30.98 352 LEU B N 1
ATOM 5727 C CA . LEU B 1 352 ? 8.016 25.859 26.328 1 30.98 352 LEU B CA 1
ATOM 5728 C C . LEU B 1 352 ? 8.148 27.188 27.078 1 30.98 352 LEU B C 1
ATOM 5730 O O . LEU B 1 352 ? 8.656 27.219 28.203 1 30.98 352 LEU B O 1
ATOM 5734 N N . LYS B 1 353 ? 8.133 28.375 26.375 1 39.38 353 LYS B N 1
ATOM 5735 C CA . LYS B 1 353 ? 8.195 29.703 26.969 1 39.38 353 LYS B CA 1
ATOM 5736 C C . LYS B 1 353 ? 6.926 30.031 27.75 1 39.38 353 LYS B C 1
ATOM 5738 O O . LYS B 1 353 ? 5.832 29.609 27.375 1 39.38 353 LYS B O 1
#

Organism: NCBI:txid5963

Sequence (706 aa):
MKRPPAHVSLYRRSLPNFLIPFVSTKGKTLFKGALNEGNMENYFELSEQYVTQARPEDC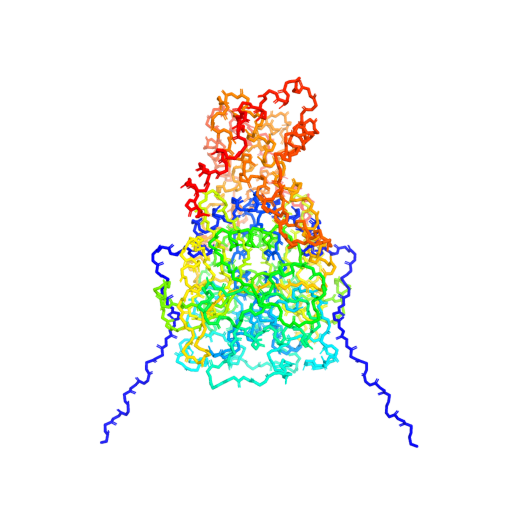AVSSLVMILNSLGIDPEKKWKGPWRWFSEDLLSCVDPLADGFSLHQFLQLAVCNKAWAMGYYSSLQQIPKKEEFQCGIHFSSLNYRIASLDTFRIATIAACRQPKFFLTMNYSRKALSQTGEGHYSPIAGYNSEHDMCLILDVARFKYPAYWCPLHMAYKALQPEDPVCKKSRGFILASRSREYYSELCSRQMDTVSLRKIKEPVTRELLQKGHEDLLPIILRLYYDFYEFKPNETQVSAELETVEDFQMDARIETLIKELNPEIPNAKRIVTGIFGKDPKGVCQKYKKYFGLKMKRPPAHVSLYRRSLPNFLIPFVSTKGKTLFKGALNEGNMENYFELSEQYVTQARPEDCAVSSLVMILNSLGIDPEKKWKGPWRWFSEDLLSCVDPLADGFSLHQFLQLAVCNKAWAMGYYSSLQQIPKKEEFQCGIHFSSLNYRIASLDTFRIATIAACRQPKFFLTMNYSRKALSQTGEGHYSPIAGYNSEHDMCLILDVARFKYPAYWCPLHMAYKALQPEDPVCKKSRGFILASRSREYYSELCSRQMDTVSLRKIKEPVTRELLQKGHEDLLPIILRLYYDFYEFKPNETQVSAELETVEDFQMDARIETLIKELNPEIPNAKRIVTGIFGKDPKGVCQKYKKYFGLK

InterPro domains:
  IPR007719 Phytochelatin synthase, N-terminal catalytic domain [PF05023] (11-234)
  IPR007719 Phytochelatin synthase, N-terminal catalytic domain [PS51443] (5-242)
  IPR038156 Phytochelatin synthase, N-terminal domain superfamily [G3DSA:3.90.70.30] (18-242)
  IPR038765 Papain-like cysteine peptidase superfamily [SSF54001] (15-236)
  IPR040409 Phytochelatin synthase [PTHR33447] (7-263)

Solvent-accessible surface area (backbone atoms only — not comparable to full-atom values): 37984 Å² total; per-residue (Å²): 130,80,73,71,77,79,80,77,68,41,69,50,54,83,74,43,85,82,44,38,46,42,73,38,74,66,25,45,51,47,46,52,52,10,46,74,56,43,18,33,45,22,22,50,41,42,42,76,35,33,51,64,32,86,44,97,71,28,26,53,51,36,39,47,30,26,49,43,56,41,50,65,59,78,63,86,41,73,58,59,85,50,33,28,41,71,44,60,84,71,66,69,90,54,82,66,54,99,87,29,68,53,74,66,52,49,47,49,45,40,40,76,67,63,31,29,62,41,38,28,27,40,58,61,83,83,55,76,82,79,68,69,79,57,65,48,74,81,67,81,60,94,50,69,42,71,33,51,68,65,51,45,48,50,52,50,50,53,19,7,50,24,70,58,29,42,37,36,37,32,29,34,26,48,67,62,64,40,88,63,51,83,45,28,28,33,52,35,24,35,24,74,91,76,43,26,30,29,36,51,40,19,55,49,56,43,36,68,37,28,33,33,44,44,70,55,55,49,55,12,12,48,57,62,37,84,85,79,70,38,40,24,24,36,35,41,36,26,62,33,61,63,55,50,48,45,56,28,54,47,66,75,48,66,56,61,41,50,59,43,46,51,49,45,50,57,50,40,67,68,47,65,61,78,72,42,39,65,54,50,45,53,49,42,56,65,43,58,75,36,54,67,65,76,71,82,79,54,79,47,71,72,58,60,58,86,55,62,55,53,53,45,50,24,41,48,42,35,68,74,38,65,82,52,83,56,37,55,54,52,42,43,63,49,38,44,96,48,51,64,58,44,51,50,49,40,22,56,70,68,66,42,131,130,82,73,74,76,80,79,78,69,40,68,50,54,83,75,43,85,82,44,37,47,42,73,37,74,68,25,45,50,46,48,52,51,10,47,74,60,43,19,34,44,22,22,51,40,42,42,76,35,34,53,63,33,86,44,96,70,28,28,54,51,36,39,47,31,27,49,41,54,42,52,63,58,78,62,88,41,71,58,60,85,51,32,29,42,70,43,60,84,71,65,67,90,54,82,66,53,98,87,29,68,52,75,67,52,48,47,50,46,40,40,77,68,63,30,29,61,41,38,28,28,39,57,60,83,85,54,74,80,85,57,68,75,58,71,52,80,80,64,81,61,96,51,60,38,71,32,51,68,65,52,48,49,50,51,50,50,54,19,8,51,25,71,60,28,42,37,36,36,33,30,33,27,48,68,61,63,40,85,64,52,82,44,28,28,33,50,36,25,36,25,74,92,75,45,26,29,30,34,51,40,21,55,47,57,42,36,68,37,26,33,32,44,44,69,53,55,48,55,12,12,47,57,62,36,84,85,79,69,39,38,24,24,36,34,41,37,26,62,34,62,64,57,50,48,44,55,39,58,44,66,73,39,70,57,58,40,51,60,43,48,54,50,46,49,58,49,44,68,70,47,65,65,76,73,42,41,63,54,50,46,55,50,42,58,62,48,57,75,39,60,65,68,84,71,82,77,54,80,48,73,74,60,60,57,89,57,64,54,52,53,46,50,23,42,46,42,34,67,74,38,66,79,53,84,55,38,58,54,52,41,42,65,53,38,43,96,48,56,66,57,44,50,50,49,42,23,58,70,68,65,44,131

=== Feature glossary ===
A reading guide for the features in this record.

Start from the sequence.

  · Sequence gives the chain of amino acids in standard one-letter code (A=alanine, C=cysteine, …, Y=tyrosine), read N→C. It is the only feature that is directly encoded by the gene; all structural features are derived from the folded form of this sequence.

Fold it, and you get atomic coordinates and the backbone conformation that goes with them.

  · The mmCIF table is the protein's shape written out atom by atom. For each backbone N, Cα, C, and carbonyl O, it records an (x, y, z) coordinate triple in Å plus the residue type, chain letter, and residue number.

  · Backbone dihedral angles. Every residue except chain termini has a φ (preceding-C → N → Cα → C) and a ψ (N → Cα → C → next-N). They are reported in degrees following the IUPAC sign convention. Secondary structure is essentially a statement about which (φ, ψ) basin each residue occupies.

  · DSSP 8-state secondary structure assigns each residue one of H (α-helix), G (3₁₀-helix), I (π-helix), E (extended β-strand), B (isolated β-bridge), T (hydrogen-bonded turn), S (bend), or '-' (coil). The assignment is computed from backbone hydrogen-bond geometry via the Kabsch–Sander algorithm.

  · P-SEA three-state annotation labels each residue as helix, strand, or coil based purely on the geometry of the Cα trace. It serves as a fallback when the full backbone (and thus DSSP) is unavailable.

Summarize the fold with a handful of shape descriptors and a per-residue structural alphabet.

  · Radius of gyration (Rg) is the root-mean-square distance of Cα atoms from their centroid — a single number for overall size and compactness. A globular domain of N residues has Rg ≈ 2.2·N^0.38 Å; an extended or disordered chain has a much larger Rg. The Cα contact count is the number of residue pairs whose Cα atoms are within 8 Å and are more than four positions apart in sequence — a standard proxy for tertiary packing density. The bounding box is the smallest axis-aligned box enclosing all Cα atoms.

  · Foldseek's 3Di representation compresses backbone geometry into a per-residue letter drawn from a learned twenty-state alphabet. It captures the tertiary interaction pattern around each residue — which residues are packed against it in space, regardless of where they are in sequence.

  · Accessible surface area quantifies burial. A residue with SASA near zero is packed into the hydrophobic core; one with SASA >100 Å² sits on the surface. Computed here via the Shrake–Rupley numerical algorithm with a 1.4 Å probe.

Ask how reliable the model is.

  · For AlphaFold models, the B-factor field carries pLDDT — the model's own estimate of local accuracy on a 0–100 scale. Regions with pLDDT<50 should be treated as essentially unmodeled; they often correspond to intrinsically disordered segments.

  · For experimental (PDB) structures, the B-factor (temperature factor) quantifies the positional spread of each atom in the crystal — a combination of thermal vibration and static disorder — in units of Å². High B-factors mark flexible loops or poorly resolved regions; low B-factors mark the rigid, well-ordered core.

  · PAE(i, j) answers: if I align the predicted and true structures on residue i, how far off (in Å) do I expect residue j to be? A block-diagonal PAE matrix with low values on the blocks and high values off-diagonal is the signature of a multi-domain protein with confidently predicted domains but uncertain inter-domain orientation.

Place it in context: what it resembles, what it is annotated as, and how it looks.

  · Structural nearest neighbors (via Foldseek easy-search vs the PDB). Reported per hit: target PDB id, E-value, and alignment TM-score. A TM-score above ~0.5 is the conventional threshold for 'same fold'.

  · Functional annotations link the protein to curated databases. InterPro entries identify conserved domains and families by matching the sequence against member-database signatures (Pfam, PROSITE, CDD, …). Gene Ontology (GO) terms describe molecular function, biological process, and cellular component in a controlled vocabulary. CATH places the structure in a hierarchical fold classification (Class/Architecture/Topology/Homologous-superfamily). The organism is the source species.

  · Plot images: a contact map (which residues are close in 3D, as an N×N binary image), a Ramachandran scatter (backbone torsion angles, revealing secondary-structure composition at a glance), and — for AlphaFold structures — a PAE heatmap (pairwise prediction confidence).

  · Structure images are PyMOL renders from six orthogonal camera directions. Cartoon representation draws helices as coils and strands as arrows; sticks shows the backbone as bonds; surface shows the solvent-excluded envelope. Rainbow coloring maps sequence position to hue (blue→red, N→C); chain coloring assigns a distinct color per polypeptide.